Protein 8H8F (pdb70)

Radius of gyration: 31.34 Å; Cα contacts (8 Å, |Δi|>4): 1459; chains: 3; bounding box: 67×66×106 Å

InterPro domains:
  IPR029366 TMEM206 protein [PF15122] (56-351)
  IPR029366 TMEM206 protein [PTHR16087] (1-352)

Solvent-accessible surface area: 40862 Å² total; per-residue (Å²): 201,40,103,11,70,155,24,49,149,39,27,74,63,45,30,172,80,56,113,148,34,59,12,17,2,31,36,142,105,85,22,125,115,8,76,17,0,0,0,4,0,43,26,37,134,6,107,35,2,12,0,37,23,21,145,81,70,93,133,44,94,115,55,102,25,33,90,96,39,129,94,79,20,60,57,68,85,84,91,18,89,25,31,138,44,97,169,62,153,36,89,7,20,6,0,21,0,0,98,33,17,104,122,54,9,0,0,18,0,6,1,25,16,67,127,62,175,84,7,23,7,20,7,48,2,5,2,8,43,17,19,107,57,18,86,172,58,174,101,30,87,114,48,16,44,86,10,21,58,99,39,66,58,49,71,8,5,0,4,14,15,3,15,0,31,0,7,20,9,62,39,46,55,120,118,78,48,121,43,40,62,12,110,49,69,69,19,25,2,52,46,12,55,120,93,36,74,70,121,129,10,30,33,5,0,1,0,0,0,22,8,85,54,34,114,7,36,30,40,48,49,19,86,60,31,45,53,121,42,39,88,9,31,35,45,11,22,105,38,28,57,122,77,51,58,65,126,64,171,150,113,194,48,110,13,93,122,31,51,115,39,26,74,52,54,38,170,55,35,111,141,28,53,9,22,0,37,30,135,109,77,22,138,113,7,78,22,0,0,1,4,2,42,13,42,141,1,148,34,14,4,0,38,19,18,152,98,81,122,97,14,105,113,32,64,26,21,106,102,38,127,98,81,18,64,65,44,101,84,98,17,85,26,38,101,46,90,158,69,152,42,84,3,40,6,2,20,0,0,95,46,11,110,110,55,8,2,1,10,1,0,0,35,26,90,55,57,138,105,9,34,5,28,8,34,2,4,3,2,42,14,30,101,47,16,91,172,55,171,101,27,84,114,56,11,44,88,11,38,93,95,48,70,47,51,84,10,4,0,13,14,11,3,33,0,42,0,6,16,7,62,48,54,56,117,115,78,44,119,42,40,80,15,101,49,77,72,23,26,2,42,25,14,71,112,106,48,88,40,138,98,22,21,36,6,2,0,0,0,0,22,8,86,50,34,107,14,37,39,35,39,60,35,93,58,35,38,72,130,43,36,84,9,31,36,46,11,25,110,31,30,59,111,80,50,59,64,125,63,171,150,112,202,46,103,8,84,146,33,48,150,72,27,78,50,52,34,154,70,33,113,122,59,54,10,16,2,37,47,134,109,88,22,136,113,3,66,26,0,0,1,4,3,48,11,64,132,0,161,32,11,14,0,41,22,19,142,68,66,90,136,50,95,126,43,115,24,43,94,101,37,128,95,82,18,59,63,76,92,56,79,18,85,21,36,115,48,87,158,68,153,46,78,1,25,4,4,16,0,0,95,51,11,120,104,109,8,9,1,17,1,6,1,42,15,67,75,42,145,95,16,14,6,30,7,36,2,4,2,2,35,17,30,113,43,21,80,161,55,173,104,26,85,124,49,9,42,82,6,37,94,87,46,68,42,51,69,6,5,1,15,13,13,2,34,0,50,0,8,7,7,72,37,86,62,114,122,79,45,119,42,43,66,11,114,42,80,72,22,24,1,48,24,22,63,122,91,58,97,41,146,106,19,27,34,9,0,1,1,1,1,19,6,81,48,36,96,10,43,53,39,38,48,13,78,62,27,41,64,95,59,33,91,14,32,29,50,16,15,99,36,28,55,111,85,50,58,64,121,67,170,150,112

Foldseek 3Di:
DVVLVVVLVVLVVVLVVLQVAFAKDKDKDFDQKAAWWKKKWQCPQKDWAEKDKDQADPDDPDDDPDHHDHHPWDKDWDKAAAPVVRPHTTTIMMTIGFIGAVRKMKIKIKIWGPDDDDPFDWIKMWIDRHDVCLPPDPDNSCVVNVRPVVTDIDIDGWAWEWEKAKAKEWEDDPPPDIDIYMDIDTDTDHDDCPVPDCPSVTIMYMYMYTHNDRMHMYMYTDRDDDVVVSVVVSVVVVVVVVVVVVVVVVD/DVVLVVVLVVLVVVVVVLVVAFDKDKDKDFDQKAAWWKKKWQCPQWDWAEKDKDQQDPDDDDDDPPHHDHHPWDKDWDWAAAPVVRPDTGTMIMTIHDIHAVSFMKIKIKIWHFDDDPVFDKIKMWIDRHDCCCPPDPPNSVVVHVRPVVTDIDIDGWQWEKEKAKAKEKEDEPPPDIDIHIDIDIDTDHDDPVVVPDPRPIIMYMYMYTYHHRMYMYMYTDRDDDVVVSVVVSVVVVVVVVVVVVVVVVD/DVVLVVVVVVLVVVLVVLQVAFAKDKDKDFDQKAAWWKKKWQCPQKDWAEKDKDQQDPDDPDDDDDHHDHHPWAKDWDKAAAPVVRPDTGTMMMTIADMGAVSWMKMKIKIWHADDPDPFDWIKMWIDRHDCCCPPDPPCSVVVNVCPVPTDIDIDGWQWEWEKAKAWEKEAEPPPGIDIYIDIDTDTDHDDPVVPPDPRPTIMYMYMYTYDHSMYMYMYTDRDDDVVVSVVVSVVVVVVVVVVVVVVVVD

Nearest PDB structures (foldseek):
  8h8f-assembly1_C  TM=1.000E+00  e=2.949E-48  Xenopus tropicalis
  8h8e-assembly1_B  TM=9.729E-01  e=1.013E-39  Xenopus tropicalis
  8eq4-assembly1_A  TM=7.656E-01  e=1.885E-36  Homo sapiens
  7ji3-assembly1_A  TM=9.299E-01  e=2.044E-30  Takifugu bimaculatus
  8jn4-assembly1_C  TM=1.558E-01  e=1.591E-02  dengue virus type 3

Secondary structure (DSSP, 8-state):
-HHHHHHHHHHHHHHHHHHHS-EEEEEEE--SSPPP-EEEE--TT-EEEEEEEESS-SSPPP--TT------S-EE--B---TTTSSS--B-EEEE----TTTT-EEEEEEE----S-SB-EE-EEEES-SHHHHTSS--HHHHHHHHHHS---PEESSSEEEEEEEEEEEE-TTT--EEEEEEEEEEE-B--SSS-TTS---EEEEEEEES-S-EEEEEEE----HHHHHHHHHHHHHHHHHHHHHHHH-/-HHHHHHHHHHHHHHHHHHHS-EEEEEEE--SS----EEEE--TT-EE---EEESS-SSPPP--SS------S-EEEEE---TTTSS---EEEEEE----TTTT-EEEEEEEE---S-SB-EE-EEEES-SHHHHTSS--HHHHHHHHHHS---PEESSSEEEEEEEEEEEE-TTT--EEEEEEEEEEE-B--TTT--SS--EEEEEEEEE--S-EEEEEEE----HHHHHHHHHHHHHHHHHHHHHHHH-/-HHHHHHHHHHHHHHHHHHHS-EEEEE----SS----EEEE--TT--EEEEEEESS-SSPPP--TT----B-S-EEEEE---TTTSS---EEEEEE----TTTT-EEEEEEEE---S-SB-EE-EEEES-SHHHHTSS--HHHHHHHHHHS----EESSSEEEEEEEEEEEE-TTT--EEEEEEEEEEE-B--TTT--SS--EEEEEEEEE--S--EEEEEE----HHHHHHHHHHHHHHHHHHHHHHHH-

B-factor: mean 33.76, std 30.45, range [0.01, 132.51]

Structure (mmCIF, N/CA/C/O backbone):
data_8H8F
#
_entry.id   8H8F
#
_cell.length_a   1.00
_cell.length_b   1.00
_cell.length_c   1.00
_cell.angle_alpha   90.00
_cell.angle_beta   90.00
_cell.angle_gamma   90.00
#
_symmetry.space_group_name_H-M   'P 1'
#
loop_
_atom_site.group_PDB
_atom_site.id
_atom_site.type_symbol
_atom_site.label_atom_id
_atom_site.label_alt_id
_atom_site.label_comp_id
_atom_site.label_asym_id
_atom_site.label_entity_id
_atom_site.label_seq_id
_atom_site.pdbx_PDB_ins_code
_atom_site.Cartn_x
_atom_site.Cartn_y
_atom_site.Cartn_z
_atom_site.occupancy
_atom_site.B_iso_or_equiv
_atom_site.auth_seq_id
_atom_site.auth_comp_id
_atom_site.auth_asym_id
_atom_site.auth_atom_id
_atom_site.pdbx_PDB_model_num
ATOM 1 N N . MET A 1 79 ? 158.269 168.157 160.501 1.00 75.94 97 MET A N 1
ATOM 2 C CA . MET A 1 79 ? 157.570 169.332 161.009 1.00 78.97 97 MET A CA 1
ATOM 3 C C . MET A 1 79 ? 157.014 169.079 162.409 1.00 71.77 97 MET A C 1
ATOM 4 O O . MET A 1 79 ? 157.201 169.892 163.320 1.00 74.79 97 MET A O 1
ATOM 9 N N . GLY A 1 80 ? 156.321 167.950 162.572 1.00 58.34 98 GLY A N 1
ATOM 10 C CA . GLY A 1 80 ? 155.844 167.577 163.893 1.00 59.76 98 GLY A CA 1
ATOM 11 C C . GLY A 1 80 ? 156.980 167.372 164.876 1.00 58.57 98 GLY A C 1
ATOM 12 O O . GLY A 1 80 ? 156.871 167.729 166.053 1.00 61.23 98 GLY A O 1
ATOM 13 N N . VAL A 1 81 ? 158.090 166.802 164.403 1.00 60.60 99 VAL A N 1
ATOM 14 C CA . VAL A 1 81 ? 159.276 166.676 165.242 1.00 67.33 99 VAL A CA 1
ATOM 15 C C . VAL A 1 81 ? 159.757 168.052 165.679 1.00 58.83 99 VAL A C 1
ATOM 16 O O . VAL A 1 81 ? 160.104 168.264 166.847 1.00 65.26 99 VAL A O 1
ATOM 20 N N . ALA A 1 82 ? 159.769 169.012 164.751 1.00 66.77 100 ALA A N 1
ATOM 21 C CA . ALA A 1 82 ? 160.202 170.365 165.084 1.00 72.80 100 ALA A CA 1
ATOM 22 C C . ALA A 1 82 ? 159.295 170.998 166.129 1.00 74.47 100 ALA A C 1
ATOM 23 O O . ALA A 1 82 ? 159.777 171.623 167.082 1.00 67.93 100 ALA A O 1
ATOM 25 N N . VAL A 1 83 ? 157.977 170.854 165.970 1.00 87.85 101 VAL A N 1
ATOM 26 C CA . VAL A 1 83 ? 157.066 171.509 166.905 1.00 88.03 101 VAL A CA 1
ATOM 27 C C . VAL A 1 83 ? 157.146 170.854 168.281 1.00 79.94 101 VAL A C 1
ATOM 28 O O . VAL A 1 83 ? 157.122 171.542 169.308 1.00 79.48 101 VAL A O 1
ATOM 32 N N . PHE A 1 84 ? 157.274 169.524 168.333 1.00 73.94 102 PHE A N 1
ATOM 33 C CA . PHE A 1 84 ? 157.427 168.864 169.626 1.00 79.31 102 PHE A CA 1
ATOM 34 C C . PHE A 1 84 ? 158.739 169.257 170.293 1.00 75.06 102 PHE A C 1
ATOM 35 O O . PHE A 1 84 ? 158.780 169.487 171.510 1.00 76.65 102 PHE A O 1
ATOM 43 N N . LEU A 1 85 ? 159.819 169.352 169.513 1.00 56.51 103 LEU A N 1
ATOM 44 C CA . LEU A 1 85 ? 161.103 169.747 170.079 1.00 61.60 103 LEU A CA 1
ATOM 45 C C . LEU A 1 85 ? 161.056 171.170 170.617 1.00 54.74 103 LEU A C 1
ATOM 46 O O . LEU A 1 85 ? 161.563 171.441 171.711 1.00 58.18 103 LEU A O 1
ATOM 51 N N . VAL A 1 86 ? 160.445 172.095 169.873 1.00 59.01 104 VAL A N 1
ATOM 52 C CA . VAL A 1 86 ? 160.391 173.476 170.343 1.00 65.61 104 VAL A CA 1
ATOM 53 C C . VAL A 1 86 ? 159.484 173.592 171.563 1.00 60.94 104 VAL A C 1
ATOM 54 O O . VAL A 1 86 ? 159.769 174.361 172.489 1.00 61.48 104 VAL A O 1
ATOM 58 N N . TYR A 1 87 ? 158.395 172.817 171.603 1.00 52.94 105 TYR A N 1
ATOM 59 C CA . TYR A 1 87 ? 157.528 172.826 172.777 1.00 57.37 105 TYR A CA 1
ATOM 60 C C . TYR A 1 87 ? 158.276 172.335 174.011 1.00 58.47 105 TYR A C 1
ATOM 61 O O . TYR A 1 87 ? 158.241 172.974 175.071 1.00 52.50 105 TYR A O 1
ATOM 70 N N . GLN A 1 88 ? 158.974 171.203 173.888 1.00 60.23 106 GLN A N 1
ATOM 71 C CA . GLN A 1 88 ? 159.704 170.676 175.037 1.00 63.40 106 GLN A CA 1
ATOM 72 C C . GLN A 1 88 ? 160.823 171.622 175.455 1.00 55.74 106 GLN A C 1
ATOM 73 O O . GLN A 1 88 ? 161.076 171.803 176.651 1.00 55.76 106 GLN A O 1
ATOM 79 N N . THR A 1 89 ? 161.490 172.256 174.485 1.00 57.22 107 THR A N 1
ATOM 80 C CA . THR A 1 89 ? 162.571 173.178 174.815 1.00 56.98 107 THR A CA 1
ATOM 81 C C . THR A 1 89 ? 162.048 174.409 175.544 1.00 58.55 107 THR A C 1
ATOM 82 O O . THR A 1 89 ? 162.652 174.860 176.526 1.00 55.95 107 THR A O 1
ATOM 86 N N . ILE A 1 90 ? 160.922 174.965 175.091 1.00 70.08 108 ILE A N 1
ATOM 87 C CA . ILE A 1 90 ? 160.393 176.150 175.755 1.00 65.40 108 ILE A CA 1
ATOM 88 C C . ILE A 1 90 ? 159.890 175.799 177.151 1.00 70.77 108 ILE A C 1
ATOM 89 O O . ILE A 1 90 ? 160.078 176.572 178.098 1.00 67.76 108 ILE A O 1
ATOM 94 N N . THR A 1 91 ? 159.276 174.620 177.318 1.00 72.30 109 THR A N 1
ATOM 95 C CA . THR A 1 91 ? 158.869 174.212 178.661 1.00 70.60 109 THR A CA 1
ATOM 96 C C . THR A 1 91 ? 160.071 174.005 179.575 1.00 68.88 109 THR A C 1
ATOM 97 O O . THR A 1 91 ? 160.024 174.377 180.755 1.00 75.55 109 THR A O 1
ATOM 101 N N . ASP A 1 92 ? 161.154 173.425 179.052 1.00 59.97 110 ASP A N 1
ATOM 102 C CA . ASP A 1 92 ? 162.365 173.273 179.849 1.00 61.98 110 ASP A CA 1
ATOM 103 C C . ASP A 1 92 ? 162.931 174.628 180.252 1.00 65.56 110 ASP A C 1
ATOM 104 O O . ASP A 1 92 ? 163.388 174.801 181.386 1.00 60.28 110 ASP A O 1
ATOM 109 N N . PHE A 1 93 ? 162.913 175.599 179.336 1.00 74.01 111 PHE A N 1
ATOM 110 C CA . PHE A 1 93 ? 163.408 176.930 179.676 1.00 77.07 111 PHE A CA 1
ATOM 111 C C . PHE A 1 93 ? 162.538 177.590 180.742 1.00 68.82 111 PHE A C 1
ATOM 112 O O . PHE A 1 93 ? 163.054 178.275 181.632 1.00 68.47 111 PHE A O 1
ATOM 120 N N . ARG A 1 94 ? 161.215 177.409 180.663 1.00 70.93 112 ARG A N 1
ATOM 121 C CA . ARG A 1 94 ? 160.343 177.914 181.725 1.00 69.89 112 ARG A CA 1
ATOM 122 C C . ARG A 1 94 ? 160.666 177.268 183.066 1.00 69.95 112 ARG A C 1
ATOM 123 O O . ARG A 1 94 ? 160.720 177.952 184.096 1.00 69.97 112 ARG A O 1
ATOM 131 N N . ASP A 1 95 ? 160.895 175.953 183.072 1.00 67.51 113 ASP A N 1
ATOM 132 C CA . ASP A 1 95 ? 161.256 175.282 184.317 1.00 71.35 113 ASP A CA 1
ATOM 133 C C . ASP A 1 95 ? 162.571 175.821 184.869 1.00 67.26 113 ASP A C 1
ATOM 134 O O . ASP A 1 95 ? 162.706 176.029 186.080 1.00 61.84 113 ASP A O 1
ATOM 139 N N . LYS A 1 96 ? 163.553 176.051 183.995 1.00 62.98 114 LYS A N 1
ATOM 140 C CA . LYS A 1 96 ? 164.840 176.568 184.452 1.00 61.81 114 LYS A CA 1
ATOM 141 C C . LYS A 1 96 ? 164.713 177.986 184.997 1.00 59.90 114 LYS A C 1
ATOM 142 O O . LYS A 1 96 ? 165.326 178.323 186.016 1.00 55.71 114 LYS A O 1
ATOM 148 N N . LEU A 1 97 ? 163.929 178.834 184.332 1.00 79.64 115 LEU A N 1
ATOM 149 C CA . LEU A 1 97 ? 163.840 180.229 184.747 1.00 78.11 115 LEU A CA 1
ATOM 150 C C . LEU A 1 97 ? 162.976 180.409 185.989 1.00 72.64 115 LEU A C 1
ATOM 151 O O . LEU A 1 97 ? 163.190 181.359 186.750 1.00 73.23 115 LEU A O 1
ATOM 156 N N . LYS A 1 98 ? 162.003 179.521 186.215 1.00 77.26 116 LYS A N 1
ATOM 157 C CA . LYS A 1 98 ? 161.109 179.704 187.354 1.00 71.78 116 LYS A CA 1
ATOM 158 C C . LYS A 1 98 ? 161.824 179.544 188.690 1.00 75.64 116 LYS A C 1
ATOM 159 O O . LYS A 1 98 ? 161.296 179.986 189.716 1.00 79.53 116 LYS A O 1
ATOM 165 N N . HIS A 1 99 ? 163.010 178.931 188.704 1.00 71.88 117 HIS A N 1
ATOM 166 C CA . HIS A 1 99 ? 163.784 178.793 189.925 1.00 70.50 117 HIS A CA 1
ATOM 167 C C . HIS A 1 99 ? 165.267 178.691 189.588 1.00 71.01 117 HIS A C 1
ATOM 168 O O . HIS A 1 99 ? 165.637 177.887 188.718 1.00 75.18 117 HIS A O 1
ATOM 175 N N . PRO A 1 100 ? 166.126 179.472 190.242 1.00 59.90 118 PRO A N 1
ATOM 176 C CA . PRO A 1 100 ? 167.558 179.417 189.929 1.00 61.85 118 PRO A CA 1
ATOM 177 C C . PRO A 1 100 ? 168.298 178.381 190.758 1.00 61.09 118 PRO A C 1
ATOM 178 O O . PRO A 1 100 ? 167.691 177.667 191.562 1.00 57.04 118 PRO A O 1
ATOM 182 N N . VAL A 1 101 ? 169.611 178.293 190.567 1.00 55.81 119 VAL A N 1
ATOM 183 C CA . VAL A 1 101 ? 170.454 177.384 191.327 1.00 61.23 119 VAL A CA 1
ATOM 184 C C . VAL A 1 101 ? 171.346 178.210 192.246 1.00 54.37 119 VAL A C 1
ATOM 185 O O . VAL A 1 101 ? 171.599 179.397 192.012 1.00 56.31 119 VAL A O 1
ATOM 189 N N . MET A 1 102 ? 171.819 177.571 193.312 1.00 37.42 120 MET A N 1
ATOM 190 C CA . MET A 1 102 ? 172.615 178.228 194.338 1.00 41.42 120 MET A CA 1
ATOM 191 C C . MET A 1 102 ? 174.018 177.638 194.357 1.00 34.81 120 MET A C 1
ATOM 192 O O . MET A 1 102 ? 174.196 176.427 194.189 1.00 32.83 120 MET A O 1
ATOM 197 N N . SER A 1 103 ? 175.011 178.501 194.562 1.00 25.58 121 SER A N 1
ATOM 198 C CA . SER A 1 103 ? 176.407 178.102 194.635 1.00 27.79 121 SER A CA 1
ATOM 199 C C . SER A 1 103 ? 177.056 178.752 195.848 1.00 31.61 121 SER A C 1
ATOM 200 O O . SER A 1 103 ? 176.615 179.800 196.327 1.00 34.93 121 SER A O 1
ATOM 203 N N . VAL A 1 104 ? 178.120 178.119 196.342 1.00 7.42 122 VAL A N 1
ATOM 204 C CA . VAL A 1 104 ? 178.826 178.587 197.526 1.00 4.68 122 VAL A CA 1
ATOM 205 C C . VAL A 1 104 ? 180.280 178.861 197.165 1.00 2.17 122 VAL A C 1
ATOM 206 O O . VAL A 1 104 ? 180.815 178.344 196.182 1.00 3.13 122 VAL A O 1
ATOM 210 N N . SER A 1 105 ? 180.918 179.694 197.983 1.00 38.00 123 SER A N 1
ATOM 211 C CA . SER A 1 105 ? 182.316 180.053 197.793 1.00 32.76 123 SER A CA 1
ATOM 212 C C . SER A 1 105 ? 182.865 180.555 199.120 1.00 38.44 123 SER A C 1
ATOM 213 O O . SER A 1 105 ? 182.114 180.881 200.040 1.00 30.55 123 SER A O 1
ATOM 216 N N . TYR A 1 106 ? 184.193 180.616 199.207 1.00 12.93 124 TYR A N 1
ATOM 217 C CA . TYR A 1 106 ? 184.867 181.031 200.428 1.00 8.08 124 TYR A CA 1
ATOM 218 C C . TYR A 1 106 ? 185.851 182.146 200.117 1.00 17.35 124 TYR A C 1
ATOM 219 O O . TYR A 1 106 ? 186.325 182.281 198.987 1.00 16.14 124 TYR A O 1
ATOM 228 N N . LYS A 1 107 ? 186.148 182.949 201.135 1.00 15.76 125 LYS A N 1
ATOM 229 C CA . LYS A 1 107 ? 187.108 184.035 201.022 1.00 15.42 125 LYS A CA 1
ATOM 230 C C . LYS A 1 107 ? 187.849 184.176 202.342 1.00 16.03 125 LYS A C 1
ATOM 231 O O . LYS A 1 107 ? 187.262 184.064 203.420 1.00 11.57 125 LYS A O 1
ATOM 237 N N . GLU A 1 108 ? 189.151 184.425 202.249 1.00 28.45 126 GLU A N 1
ATOM 238 C CA . GLU A 1 108 ? 190.008 184.582 203.416 1.00 34.23 126 GLU A CA 1
ATOM 239 C C . GLU A 1 108 ? 190.261 186.062 203.652 1.00 32.63 126 GLU A C 1
ATOM 240 O O . GLU A 1 108 ? 190.515 186.810 202.703 1.00 36.37 126 GLU A O 1
ATOM 246 N N . VAL A 1 109 ? 190.189 186.483 204.911 1.00 18.43 127 VAL A N 1
ATOM 247 C CA . VAL A 1 109 ? 190.430 187.867 205.298 1.00 12.85 127 VAL A CA 1
ATOM 248 C C . VAL A 1 109 ? 191.641 187.903 206.221 1.00 16.51 127 VAL A C 1
ATOM 249 O O . VAL A 1 109 ? 191.780 187.057 207.113 1.00 19.10 127 VAL A O 1
ATOM 253 N N . ASN A 1 110 ? 192.553 188.843 205.964 1.00 6.19 128 ASN A N 1
ATOM 254 C CA . ASN A 1 110 ? 193.731 188.968 206.816 1.00 12.16 128 ASN A CA 1
ATOM 255 C C . ASN A 1 110 ? 193.346 189.433 208.213 1.00 8.47 128 ASN A C 1
ATOM 256 O O . ASN A 1 110 ? 193.750 188.829 209.213 1.00 10.72 128 ASN A O 1
ATOM 261 N N . MET A 1 111 ? 192.565 190.505 208.299 1.00 7.50 129 MET A N 1
ATOM 262 C CA . MET A 1 111 ? 192.014 190.992 209.554 1.00 8.58 129 MET A CA 1
ATOM 263 C C . MET A 1 111 ? 190.514 191.162 209.387 1.00 7.55 129 MET A C 1
ATOM 264 O O . MET A 1 111 ? 190.063 191.857 208.472 1.00 6.98 129 MET A O 1
ATOM 269 N N . TYR A 1 112 ? 189.749 190.524 210.263 1.00 7.01 130 TYR A N 1
ATOM 270 C CA . TYR A 1 112 ? 188.304 190.668 210.230 1.00 7.30 130 TYR A CA 1
ATOM 271 C C . TYR A 1 112 ? 187.911 192.099 210.575 1.00 7.20 130 TYR A C 1
ATOM 272 O O . TYR A 1 112 ? 188.514 192.740 211.439 1.00 6.36 130 TYR A O 1
ATOM 281 N N . ASP A 1 113 ? 186.897 192.608 209.881 1.00 25.59 131 ASP A N 1
ATOM 282 C CA . ASP A 1 113 ? 186.302 193.871 210.292 1.00 25.83 131 ASP A CA 1
ATOM 283 C C . ASP A 1 113 ? 185.618 193.681 211.637 1.00 23.42 131 ASP A C 1
ATOM 284 O O . ASP A 1 113 ? 184.825 192.755 211.816 1.00 19.50 131 ASP A O 1
ATOM 289 N N . ALA A 1 114 ? 185.924 194.562 212.583 1.00 2.46 132 ALA A N 1
ATOM 290 C CA . ALA A 1 114 ? 185.475 194.358 213.952 1.00 4.06 132 ALA A CA 1
ATOM 291 C C . ALA A 1 114 ? 183.984 194.656 214.071 1.00 1.92 132 ALA A C 1
ATOM 292 O O . ALA A 1 114 ? 183.570 195.806 213.878 1.00 4.44 132 ALA A O 1
ATOM 294 N N . PRO A 1 115 ? 183.153 193.666 214.401 1.00 6.46 133 PRO A N 1
ATOM 295 C CA . PRO A 1 115 ? 181.717 193.928 214.535 1.00 5.23 133 PRO A CA 1
ATOM 296 C C . PRO A 1 115 ? 181.387 194.614 215.846 1.00 2.48 133 PRO A C 1
ATOM 297 O O . PRO A 1 115 ? 182.283 194.948 216.626 1.00 5.58 133 PRO A O 1
ATOM 301 N N . GLY A 1 116 ? 180.104 194.666 216.164 1.00 8.12 134 GLY A N 1
ATOM 302 C CA . GLY A 1 116 ? 179.691 195.266 217.440 1.00 8.75 134 GLY A CA 1
ATOM 303 C C . GLY A 1 116 ? 178.697 194.351 218.106 1.00 6.88 134 GLY A C 1
ATOM 304 O O . GLY A 1 116 ? 177.759 193.916 217.423 1.00 5.69 134 GLY A O 1
ATOM 305 N N . ILE A 1 117 ? 178.890 194.083 219.389 1.00 6.65 135 ILE A N 1
ATOM 306 C CA . ILE A 1 117 ? 178.006 193.118 220.085 1.00 9.71 135 ILE A CA 1
ATOM 307 C C . ILE A 1 117 ? 177.097 193.963 220.957 1.00 8.49 135 ILE A C 1
ATOM 308 O O . ILE A 1 117 ? 177.633 194.765 221.727 1.00 7.29 135 ILE A O 1
ATOM 313 N N . ALA A 1 118 ? 175.789 193.787 220.857 1.00 2.57 136 ALA A N 1
ATOM 314 C CA . ALA A 1 118 ? 174.912 194.690 221.615 1.00 1.11 136 ALA A CA 1
ATOM 315 C C . ALA A 1 118 ? 174.336 193.903 222.776 1.00 1.93 136 ALA A C 1
ATOM 316 O O . ALA A 1 118 ? 173.802 192.834 222.530 1.00 4.99 136 ALA A O 1
ATOM 318 N N . LEU A 1 119 ? 174.485 194.406 223.988 1.00 2.08 137 LEU A N 1
ATOM 319 C CA . LEU A 1 119 ? 174.021 193.641 225.163 1.00 2.48 137 LEU A CA 1
ATOM 320 C C . LEU A 1 119 ? 173.064 194.530 225.940 1.00 8.52 137 LEU A C 1
ATOM 321 O O . LEU A 1 119 ? 173.391 195.712 226.097 1.00 4.16 137 LEU A O 1
ATOM 326 N N . TYR A 1 120 ? 171.927 193.985 226.375 1.00 4.77 138 TYR A N 1
ATOM 327 C CA . TYR A 1 120 ? 171.003 194.790 227.207 1.00 1.53 138 TYR A CA 1
ATOM 328 C C . TYR A 1 120 ? 171.337 194.502 228.664 1.00 6.22 138 TYR A C 1
ATOM 329 O O . TYR A 1 120 ? 170.977 193.454 229.200 1.00 5.44 138 TYR A O 1
ATOM 338 N N . PRO A 1 121 ? 171.989 195.457 229.338 1.00 8.73 139 PRO A N 1
ATOM 339 C CA . PRO A 1 121 ? 172.356 195.283 230.712 1.00 8.45 139 PRO A CA 1
ATOM 340 C C . PRO A 1 121 ? 171.085 195.153 231.539 1.00 5.38 139 PRO A C 1
ATOM 341 O O . PRO A 1 121 ? 171.046 194.334 232.433 1.00 8.67 139 PRO A O 1
ATOM 345 N N . GLY A 1 122 ? 170.082 195.964 231.219 1.00 16.63 140 GLY A N 1
ATOM 346 C CA . GLY A 1 122 ? 168.890 195.960 232.088 1.00 22.16 140 GLY A CA 1
ATOM 347 C C . GLY A 1 122 ? 169.322 196.300 233.500 1.00 22.68 140 GLY A C 1
ATOM 348 O O . GLY A 1 122 ? 170.058 197.278 233.662 1.00 21.75 140 GLY A O 1
ATOM 349 N N . LYS A 1 123 ? 168.907 195.518 234.486 1.00 15.60 141 LYS A N 1
ATOM 350 C CA . LYS A 1 123 ? 169.379 195.711 235.878 1.00 7.95 141 LYS A CA 1
ATOM 351 C C . LYS A 1 123 ? 170.890 195.470 235.943 1.00 15.30 141 LYS A C 1
ATOM 352 O O . LYS A 1 123 ? 171.562 196.210 236.676 1.00 14.92 141 LYS A O 1
ATOM 358 N N . ALA A 1 124 ? 171.424 194.515 235.184 1.00 11.42 142 ALA A N 1
ATOM 359 C CA . ALA A 1 124 ? 172.832 194.082 235.373 1.00 14.78 142 ALA A CA 1
ATOM 360 C C . ALA A 1 124 ? 173.848 195.197 235.145 1.00 16.86 142 ALA A C 1
ATOM 361 O O . ALA A 1 124 ? 173.550 196.109 234.371 1.00 9.96 142 ALA A O 1
ATOM 363 N N . ARG A 1 125 ? 174.954 195.165 235.891 1.00 16.50 143 ARG A N 1
ATOM 364 C CA . ARG A 1 125 ? 176.008 196.206 235.787 1.00 12.90 143 ARG A CA 1
ATOM 365 C C . ARG A 1 125 ? 177.304 195.589 235.273 1.00 17.23 143 ARG A C 1
ATOM 366 O O . ARG A 1 125 ? 177.635 194.506 235.771 1.00 13.85 143 ARG A O 1
ATOM 374 N N . LEU A 1 126 ? 177.989 196.197 234.296 1.00 7.46 144 LEU A N 1
ATOM 375 C CA . LEU A 1 126 ? 179.218 195.513 233.795 1.00 0.30 144 LEU A CA 1
ATOM 376 C C . LEU A 1 126 ? 180.332 195.601 234.833 1.00 3.66 144 LEU A C 1
ATOM 377 O O . LEU A 1 126 ? 180.309 196.519 235.656 1.00 8.62 144 LEU A O 1
ATOM 382 N N . LEU A 1 127 ? 181.227 194.631 234.814 1.00 9.67 145 LEU A N 1
ATOM 383 C CA . LEU A 1 127 ? 182.384 194.655 235.697 1.00 13.75 145 LEU A CA 1
ATOM 384 C C . LEU A 1 127 ? 183.701 194.808 234.954 1.00 5.89 145 LEU A C 1
ATOM 385 O O . LEU A 1 127 ? 184.491 195.695 235.287 1.00 6.33 145 LEU A O 1
ATOM 390 N N . SER A 1 128 ? 183.966 193.973 233.950 1.00 15.71 146 SER A N 1
ATOM 391 C CA . SER A 1 128 ? 185.241 194.031 233.246 1.00 12.75 146 SER A CA 1
ATOM 392 C C . SER A 1 128 ? 185.088 193.486 231.834 1.00 18.61 146 SER A C 1
ATOM 393 O O . SER A 1 128 ? 184.645 192.350 231.651 1.00 13.60 146 SER A O 1
ATOM 396 N N . CYS A 1 129 ? 185.463 194.296 230.847 1.00 8.59 147 CYS A N 1
ATOM 397 C CA . CYS A 1 129 ? 185.522 193.884 229.450 1.00 3.96 147 CYS A CA 1
ATOM 398 C C . CYS A 1 129 ? 186.982 193.884 229.022 1.00 7.65 147 CYS A C 1
ATOM 399 O O . CYS A 1 129 ? 187.604 194.947 228.940 1.00 5.26 147 CYS A O 1
ATOM 402 N N . GLU A 1 130 ? 187.524 192.700 228.748 1.00 8.64 148 GLU A N 1
ATOM 403 C CA . GLU A 1 130 ? 188.935 192.551 228.425 1.00 0.92 148 GLU A CA 1
ATOM 404 C C . GLU A 1 130 ? 189.089 191.823 227.100 1.00 7.69 148 GLU A C 1
ATOM 405 O O . GLU A 1 130 ? 188.246 191.008 226.719 1.00 5.25 148 GLU A O 1
ATOM 411 N N . HIS A 1 131 ? 190.181 192.125 226.403 1.00 27.47 149 HIS A N 1
ATOM 412 C CA . HIS A 1 131 ? 190.502 191.509 225.123 1.00 32.71 149 HIS A CA 1
ATOM 413 C C . HIS A 1 131 ? 191.775 190.691 225.275 1.00 34.41 149 HIS A C 1
ATOM 414 O O . HIS A 1 131 ? 192.771 191.185 225.812 1.00 33.35 149 HIS A O 1
ATOM 421 N N . HIS A 1 132 ? 191.741 189.448 224.803 1.00 6.36 150 HIS A N 1
ATOM 422 C CA . HIS A 1 132 ? 192.883 188.539 224.872 1.00 5.71 150 HIS A CA 1
ATOM 423 C C . HIS A 1 132 ? 193.337 188.248 223.445 1.00 5.11 150 HIS A C 1
ATOM 424 O O . HIS A 1 132 ? 192.801 187.357 222.781 1.00 5.60 150 HIS A O 1
ATOM 431 N N . TRP A 1 133 ? 194.337 189.003 222.988 1.00 46.99 151 TRP A N 1
ATOM 432 C CA . TRP A 1 133 ? 194.727 188.977 221.582 1.00 46.97 151 TRP A CA 1
ATOM 433 C C . TRP A 1 133 ? 195.432 187.677 221.219 1.00 47.25 151 TRP A C 1
ATOM 434 O O . TRP A 1 133 ? 195.162 187.087 220.167 1.00 47.21 151 TRP A O 1
ATOM 445 N N . TYR A 1 134 ? 196.354 187.224 222.066 1.00 65.85 152 TYR A N 1
ATOM 446 C CA . TYR A 1 134 ? 197.124 186.018 221.789 1.00 65.39 152 TYR A CA 1
ATOM 447 C C . TYR A 1 134 ? 197.227 185.059 222.962 1.00 64.30 152 TYR A C 1
ATOM 448 O O . TYR A 1 134 ? 197.490 183.872 222.734 1.00 65.49 152 TYR A O 1
ATOM 457 N N . ASP A 1 135 ? 197.029 185.518 224.196 1.00 65.42 153 ASP A N 1
ATOM 458 C CA . ASP A 1 135 ? 197.192 184.647 225.350 1.00 60.33 153 ASP A CA 1
ATOM 459 C C . ASP A 1 135 ? 196.185 183.505 225.302 1.00 58.82 153 ASP A C 1
ATOM 460 O O . ASP A 1 135 ? 194.983 183.723 225.124 1.00 58.06 153 ASP A O 1
ATOM 465 N N . HIS A 1 136 ? 196.690 182.278 225.450 1.00 71.91 154 HIS A N 1
ATOM 466 C CA . HIS A 1 136 ? 195.825 181.107 225.374 1.00 66.82 154 HIS A CA 1
ATOM 467 C C . HIS A 1 136 ? 194.832 181.080 226.528 1.00 73.54 154 HIS A C 1
ATOM 468 O O . HIS A 1 136 ? 193.644 180.796 226.333 1.00 66.38 154 HIS A O 1
ATOM 475 N N . ILE A 1 137 ? 195.294 181.395 227.732 1.00 66.28 155 ILE A N 1
ATOM 476 C CA . ILE A 1 137 ? 194.472 181.258 228.930 1.00 57.20 155 ILE A CA 1
ATOM 477 C C . ILE A 1 137 ? 194.101 182.634 229.469 1.00 64.06 155 ILE A C 1
ATOM 478 O O . ILE A 1 137 ? 194.946 183.541 229.489 1.00 65.80 155 ILE A O 1
ATOM 483 N N . PRO A 1 138 ? 192.862 182.838 229.903 1.00 57.41 156 PRO A N 1
ATOM 484 C CA . PRO A 1 138 ? 192.528 184.056 230.638 1.00 58.73 156 PRO A CA 1
ATOM 485 C C . PRO A 1 138 ? 193.027 183.963 232.068 1.00 56.35 156 PRO A C 1
ATOM 486 O O . PRO A 1 138 ? 192.744 182.978 232.767 1.00 58.11 156 PRO A O 1
ATOM 490 N N . PRO A 1 139 ? 193.788 184.953 232.532 1.00 51.38 157 PRO A N 1
ATOM 491 C CA . PRO A 1 139 ? 194.335 184.885 233.891 1.00 53.44 157 PRO A CA 1
ATOM 492 C C . PRO A 1 139 ? 193.232 184.797 234.935 1.00 57.43 157 PRO A C 1
ATOM 493 O O . PRO A 1 139 ? 192.138 185.338 234.761 1.00 52.53 157 PRO A O 1
ATOM 497 N N . LEU A 1 140 ? 193.534 184.085 236.021 1.00 58.44 158 LEU A N 1
ATOM 498 C CA . LEU A 1 140 ? 192.555 183.867 237.080 1.00 57.51 158 LEU A CA 1
ATOM 499 C C . LEU A 1 140 ? 192.060 185.197 237.633 1.00 58.27 158 LEU A C 1
ATOM 500 O O . LEU A 1 140 ? 192.850 186.101 237.920 1.00 51.35 158 LEU A O 1
ATOM 505 N N . LYS A 1 141 ? 190.747 185.309 237.782 1.00 44.27 159 LYS A N 1
ATOM 506 C CA . LYS A 1 141 ? 190.084 186.556 238.125 1.00 42.33 159 LYS A CA 1
ATOM 507 C C . LYS A 1 141 ? 189.566 186.514 239.557 1.00 46.36 159 LYS A C 1
ATOM 508 O O . LYS A 1 141 ? 189.649 185.497 240.250 1.00 40.05 159 LYS A O 1
ATOM 514 N N . ASP A 1 142 ? 189.030 187.650 239.995 1.00 42.38 160 ASP A N 1
ATOM 515 C CA . ASP A 1 142 ? 188.426 187.784 241.321 1.00 46.73 160 ASP A CA 1
ATOM 516 C C . ASP A 1 142 ? 186.986 188.247 241.164 1.00 45.06 160 ASP A C 1
ATOM 517 O O . ASP A 1 142 ? 186.735 189.454 240.999 1.00 45.28 160 ASP A O 1
ATOM 522 N N . PRO A 1 143 ? 186.012 187.339 241.203 1.00 37.08 161 PRO A N 1
ATOM 523 C CA . PRO A 1 143 ? 184.619 187.740 240.979 1.00 40.89 161 PRO A CA 1
ATOM 524 C C . PRO A 1 143 ? 184.084 188.621 242.096 1.00 40.15 161 PRO A C 1
ATOM 525 O O . PRO A 1 143 ? 184.493 188.519 243.255 1.00 37.09 161 PRO A O 1
ATOM 529 N N . GLY A 1 144 ? 183.147 189.494 241.729 1.00 21.22 162 GLY A N 1
ATOM 530 C CA . GLY A 1 144 ? 182.483 190.358 242.680 1.00 20.46 162 GLY A CA 1
ATOM 531 C C . GLY A 1 144 ? 183.005 191.776 242.759 1.00 26.46 162 GLY A C 1
ATOM 532 O O . GLY A 1 144 ? 182.490 192.558 243.567 1.00 18.38 162 GLY A O 1
ATOM 533 N N . GLN A 1 145 ? 184.005 192.138 241.955 1.00 38.55 163 GLN A N 1
ATOM 534 C CA . GLN A 1 145 ? 184.546 193.487 241.986 1.00 36.50 163 GLN A CA 1
ATOM 535 C C . GLN A 1 145 ? 184.610 194.067 240.580 1.00 37.06 163 GLN A C 1
ATOM 536 O O . GLN A 1 145 ? 184.917 193.349 239.621 1.00 35.15 163 GLN A O 1
ATOM 542 N N . PRO A 1 146 ? 184.333 195.355 240.428 1.00 49.55 164 PRO A N 1
ATOM 543 C CA . PRO A 1 146 ? 184.419 196.000 239.115 1.00 46.94 164 PRO A CA 1
ATOM 544 C C . PRO A 1 146 ? 185.853 196.422 238.810 1.00 46.82 164 PRO A C 1
ATOM 545 O O . PRO A 1 146 ? 186.784 196.154 239.567 1.00 43.63 164 PRO A O 1
ATOM 549 N N . GLY A 1 147 ? 186.015 197.091 237.677 1.00 73.99 165 GLY A N 1
ATOM 550 C CA . GLY A 1 147 ? 187.306 197.583 237.236 1.00 66.35 165 GLY A CA 1
ATOM 551 C C . GLY A 1 147 ? 187.808 196.826 236.019 1.00 67.53 165 GLY A C 1
ATOM 552 O O . GLY A 1 147 ? 187.174 195.898 235.515 1.00 69.38 165 GLY A O 1
ATOM 553 N N . GLU A 1 148 ? 188.985 197.252 235.555 1.00 92.17 166 GLU A N 1
ATOM 554 C CA . GLU A 1 148 ? 189.636 196.668 234.381 1.00 89.26 166 GLU A CA 1
ATOM 555 C C . GLU A 1 148 ? 188.729 196.750 233.154 1.00 85.87 166 GLU A C 1
ATOM 556 O O . GLU A 1 148 ? 188.351 195.738 232.560 1.00 87.74 166 GLU A O 1
ATOM 562 N N . ASN A 1 149 ? 188.373 197.977 232.777 1.00 22.84 167 ASN A N 1
ATOM 563 C CA . ASN A 1 149 ? 187.495 198.224 231.635 1.00 25.75 167 ASN A CA 1
ATOM 564 C C . ASN A 1 149 ? 188.351 198.730 230.478 1.00 17.78 167 ASN A C 1
ATOM 565 O O . ASN A 1 149 ? 188.595 199.928 230.335 1.00 24.37 167 ASN A O 1
ATOM 570 N N . THR A 1 150 ? 188.812 197.797 229.647 1.00 26.45 168 THR A N 1
ATOM 571 C CA . THR A 1 150 ? 189.601 198.096 228.453 1.00 31.24 168 THR A CA 1
ATOM 572 C C . THR A 1 150 ? 188.786 197.890 227.185 1.00 34.99 168 THR A C 1
ATOM 573 O O . THR A 1 150 ? 189.292 197.388 226.179 1.00 34.70 168 THR A O 1
ATOM 577 N N . CYS A 1 151 ? 187.515 198.273 227.215 1.00 15.73 169 CYS A N 1
ATOM 578 C CA . CYS A 1 151 ? 186.552 197.922 226.183 1.00 18.59 169 CYS A CA 1
ATOM 579 C C . CYS A 1 151 ? 186.033 199.188 225.517 1.00 19.71 169 CYS A C 1
ATOM 580 O O . CYS A 1 151 ? 185.867 200.221 226.174 1.00 16.51 169 CYS A O 1
ATOM 583 N N . VAL A 1 152 ? 185.781 199.109 224.211 1.00 16.93 170 VAL A N 1
ATOM 584 C CA . VAL A 1 152 ? 185.235 200.238 223.455 1.00 12.35 170 VAL A CA 1
ATOM 585 C C . VAL A 1 152 ? 183.716 200.192 223.608 1.00 17.20 170 VAL A C 1
ATOM 586 O O . VAL A 1 152 ? 183.021 199.518 222.846 1.00 13.74 170 VAL A O 1
ATOM 590 N N . THR A 1 153 ? 183.197 200.924 224.588 1.00 19.55 171 THR A N 1
ATOM 591 C CA . THR A 1 153 ? 181.803 200.827 224.987 1.00 14.96 171 THR A CA 1
ATOM 592 C C . THR A 1 153 ? 181.060 202.114 224.658 1.00 19.21 171 THR A C 1
ATOM 593 O O . THR A 1 153 ? 181.620 203.212 224.727 1.00 19.32 171 THR A O 1
ATOM 597 N N . GLN A 1 154 ? 179.786 201.961 224.303 1.00 1.42 172 GLN A N 1
ATOM 598 C CA . GLN A 1 154 ? 178.926 203.084 223.937 1.00 3.77 172 GLN A CA 1
ATOM 599 C C . GLN A 1 154 ? 177.502 202.696 224.308 1.00 0.27 172 GLN A C 1
ATOM 600 O O . GLN A 1 154 ? 176.880 201.897 223.603 1.00 1.11 172 GLN A O 1
ATOM 606 N N . ASP A 1 155 ? 176.987 203.248 225.403 1.00 27.87 173 ASP A N 1
ATOM 607 C CA . ASP A 1 155 ? 175.677 202.873 225.923 1.00 25.81 173 ASP A CA 1
ATOM 608 C C . ASP A 1 155 ? 174.753 204.082 225.927 1.00 24.23 173 ASP A C 1
ATOM 609 O O . ASP A 1 155 ? 175.037 205.084 226.590 1.00 21.74 173 ASP A O 1
ATOM 614 N N . ILE A 1 156 ? 173.649 203.985 225.190 1.00 26.64 174 ILE A N 1
ATOM 615 C CA . ILE A 1 156 ? 172.613 205.011 225.183 1.00 23.13 174 ILE A CA 1
ATOM 616 C C . ILE A 1 156 ? 171.256 204.324 225.234 1.00 31.62 174 ILE A C 1
ATOM 617 O O . ILE A 1 156 ? 171.031 203.324 224.544 1.00 23.46 174 ILE A O 1
ATOM 622 N N . SER A 1 157 ? 170.353 204.859 226.053 1.00 13.69 175 SER A N 1
ATOM 623 C CA . SER A 1 157 ? 168.999 204.325 226.124 1.00 8.29 175 SER A CA 1
ATOM 624 C C . SER A 1 157 ? 168.268 204.560 224.808 1.00 12.84 175 SER A C 1
ATOM 625 O O . SER A 1 157 ? 168.387 205.624 224.194 1.00 13.94 175 SER A O 1
ATOM 628 N N . TYR A 1 158 ? 167.502 203.561 224.379 1.00 10.99 176 TYR A N 1
ATOM 629 C CA . TYR A 1 158 ? 166.874 203.543 223.065 1.00 9.88 176 TYR A CA 1
ATOM 630 C C . TYR A 1 158 ? 165.369 203.343 223.224 1.00 9.47 176 TYR A C 1
ATOM 631 O O . TYR A 1 158 ? 164.825 203.399 224.331 1.00 6.46 176 TYR A O 1
ATOM 640 N N . ILE A 1 159 ? 164.686 203.128 222.100 1.00 3.00 177 ILE A N 1
ATOM 641 C CA . ILE A 1 159 ? 163.259 202.823 222.080 1.00 0.80 177 ILE A CA 1
ATOM 642 C C . ILE A 1 159 ? 163.003 201.736 221.045 1.00 9.05 177 ILE A C 1
ATOM 643 O O . ILE A 1 159 ? 163.493 201.821 219.914 1.00 3.70 177 ILE A O 1
ATOM 648 N N . ASP A 1 160 ? 162.230 200.729 221.432 1.00 40.93 178 ASP A N 1
ATOM 649 C CA . ASP A 1 160 ? 161.911 199.605 220.557 1.00 45.25 178 ASP A CA 1
ATOM 650 C C . ASP A 1 160 ? 161.046 200.066 219.393 1.00 42.79 178 ASP A C 1
ATOM 651 O O . ASP A 1 160 ? 159.951 200.593 219.621 1.00 43.74 178 ASP A O 1
ATOM 656 N N . PRO A 1 161 ? 161.479 199.885 218.142 1.00 53.71 179 PRO A N 1
ATOM 657 C CA . PRO A 1 161 ? 160.603 200.225 217.011 1.00 57.67 179 PRO A CA 1
ATOM 658 C C . PRO A 1 161 ? 159.521 199.195 216.737 1.00 52.39 179 PRO A C 1
ATOM 659 O O . PRO A 1 161 ? 158.566 199.511 216.014 1.00 59.81 179 PRO A O 1
ATOM 663 N N . TYR A 1 162 ? 159.641 197.980 217.279 1.00 63.90 180 TYR A N 1
ATOM 664 C CA . TYR A 1 162 ? 158.627 196.955 217.046 1.00 67.92 180 TYR A CA 1
ATOM 665 C C . TYR A 1 162 ? 157.284 197.352 217.648 1.00 64.57 180 TYR A C 1
ATOM 666 O O . TYR A 1 162 ? 156.229 197.101 217.054 1.00 70.00 180 TYR A O 1
ATOM 675 N N . THR A 1 163 ? 157.303 197.962 218.832 1.00 63.28 181 THR A N 1
ATOM 676 C CA . THR A 1 163 ? 156.094 198.447 219.484 1.00 65.98 181 THR A CA 1
ATOM 677 C C . THR A 1 163 ? 155.995 199.963 219.529 1.00 58.89 181 THR A C 1
ATOM 678 O O . THR A 1 163 ? 154.881 200.493 219.515 1.00 56.15 181 THR A O 1
ATOM 682 N N . ASN A 1 164 ? 157.129 200.665 219.598 1.00 30.82 182 ASN A N 1
ATOM 683 C CA . ASN A 1 164 ? 157.261 202.121 219.639 1.00 32.72 182 ASN A CA 1
ATOM 684 C C . ASN A 1 164 ? 156.694 202.734 220.914 1.00 33.46 182 ASN A C 1
ATOM 685 O O . ASN A 1 164 ? 156.761 203.959 221.076 1.00 29.40 182 ASN A O 1
ATOM 690 N N . LYS A 1 165 ? 156.143 201.931 221.823 1.00 24.91 183 LYS A N 1
ATOM 691 C CA . LYS A 1 165 ? 155.688 202.410 223.118 1.00 17.97 183 LYS A CA 1
ATOM 692 C C . LYS A 1 165 ? 156.463 201.786 224.268 1.00 25.69 183 LYS A C 1
ATOM 693 O O . LYS A 1 165 ? 156.131 202.040 225.431 1.00 26.90 183 LYS A O 1
ATOM 699 N N . THR A 1 166 ? 157.480 200.980 223.976 1.00 28.83 184 THR A N 1
ATOM 700 C CA . THR A 1 166 ? 158.303 200.332 224.983 1.00 26.26 184 THR A CA 1
ATOM 701 C C . THR A 1 166 ? 159.720 200.883 224.924 1.00 24.78 184 THR A C 1
ATOM 702 O O . THR A 1 166 ? 160.196 201.307 223.867 1.00 26.30 184 THR A O 1
ATOM 706 N N . MET A 1 167 ? 160.392 200.869 226.070 1.00 10.16 185 MET A N 1
ATOM 707 C CA . MET A 1 167 ? 161.740 201.404 226.199 1.00 14.00 185 MET A CA 1
ATOM 708 C C . MET A 1 167 ? 162.728 200.253 226.323 1.00 9.98 185 MET A C 1
ATOM 709 O O . MET A 1 167 ? 162.634 199.448 227.255 1.00 9.18 185 MET A O 1
ATOM 714 N N . LYS A 1 168 ? 163.672 200.184 225.392 1.00 6.27 186 LYS A N 1
ATOM 715 C CA . LYS A 1 168 ? 164.769 199.229 225.448 1.00 8.77 186 LYS A CA 1
ATOM 716 C C . LYS A 1 168 ? 166.060 199.992 225.705 1.00 4.48 186 LYS A C 1
ATOM 717 O O . LYS A 1 168 ? 166.253 201.093 225.178 1.00 7.84 186 LYS A O 1
ATOM 723 N N . HIS A 1 169 ? 166.920 199.432 226.547 1.00 9.95 187 HIS A N 1
ATOM 724 C CA . HIS A 1 169 ? 168.217 200.018 226.853 1.00 11.57 187 HIS A CA 1
ATOM 725 C C . HIS A 1 169 ? 169.305 199.030 226.465 1.00 8.95 187 HIS A C 1
ATOM 726 O O . HIS A 1 169 ? 169.154 197.822 226.673 1.00 8.88 187 HIS A O 1
ATOM 733 N N . ALA A 1 170 ? 170.393 199.542 225.899 1.00 8.48 188 ALA A N 1
ATOM 734 C CA . ALA A 1 170 ? 171.456 198.705 225.374 1.00 2.52 188 ALA A CA 1
ATOM 735 C C . ALA A 1 170 ? 172.810 199.268 225.775 1.00 7.01 188 ALA A C 1
ATOM 736 O O . ALA A 1 170 ? 172.937 200.434 226.153 1.00 5.40 188 ALA A O 1
ATOM 738 N N . LEU A 1 171 ? 173.821 198.407 225.708 1.00 3.06 189 LEU A N 1
ATOM 739 C CA . LEU A 1 171 ? 175.218 198.804 225.806 1.00 5.20 189 LEU A CA 1
ATOM 740 C C . LEU A 1 171 ? 175.979 198.141 224.667 1.00 0.08 189 LEU A C 1
ATOM 741 O O . LEU A 1 171 ? 175.920 196.918 224.508 1.00 6.71 189 LEU A O 1
ATOM 746 N N . ILE A 1 172 ? 176.691 198.943 223.882 1.00 8.23 190 ILE A N 1
ATOM 747 C CA . ILE A 1 172 ? 177.304 198.493 222.640 1.00 8.61 190 ILE A CA 1
ATOM 748 C C . ILE A 1 172 ? 178.814 198.434 222.819 1.00 4.40 190 ILE A C 1
ATOM 749 O O . ILE A 1 172 ? 179.415 199.345 223.398 1.00 2.56 190 ILE A O 1
ATOM 754 N N . VAL A 1 173 ? 179.426 197.361 222.317 1.00 8.96 191 VAL A N 1
ATOM 755 C CA . VAL A 1 173 ? 180.861 197.143 222.440 1.00 4.91 191 VAL A CA 1
ATOM 756 C C . VAL A 1 173 ? 181.440 196.807 221.073 1.00 8.57 191 VAL A C 1
ATOM 757 O O . VAL A 1 173 ? 180.716 196.454 220.137 1.00 4.18 191 VAL A O 1
ATOM 761 N N . GLN A 1 174 ? 182.761 196.924 220.965 1.00 1.89 192 GLN A N 1
ATOM 762 C CA . GLN A 1 174 ? 183.462 196.553 219.742 1.00 9.65 192 GLN A CA 1
ATOM 763 C C . GLN A 1 174 ? 183.975 195.120 219.837 1.00 2.94 192 GLN A C 1
ATOM 764 O O . GLN A 1 174 ? 184.573 194.722 220.841 1.00 1.03 192 GLN A O 1
ATOM 770 N N . GLY A 1 175 ? 183.745 194.347 218.783 1.00 5.07 193 GLY A N 1
ATOM 771 C CA . GLY A 1 175 ? 184.024 192.929 218.809 1.00 7.92 193 GLY A CA 1
ATOM 772 C C . GLY A 1 175 ? 185.483 192.619 218.571 1.00 6.96 193 GLY A C 1
ATOM 773 O O . GLY A 1 175 ? 186.348 193.503 218.499 1.00 7.78 193 GLY A O 1
ATOM 774 N N . PRO A 1 176 ? 185.781 191.323 218.452 1.00 4.06 194 PRO A N 1
ATOM 775 C CA . PRO A 1 176 ? 187.163 190.872 218.227 1.00 6.48 194 PRO A CA 1
ATOM 776 C C . PRO A 1 176 ? 187.597 191.142 216.793 1.00 1.80 194 PRO A C 1
ATOM 777 O O . PRO A 1 176 ? 186.824 190.952 215.852 1.00 3.22 194 PRO A O 1
ATOM 781 N N . ARG A 1 177 ? 188.847 191.583 216.628 1.00 7.46 195 ARG A N 1
ATOM 782 C CA . ARG A 1 177 ? 189.304 192.021 215.314 1.00 13.15 195 ARG A CA 1
ATOM 783 C C . ARG A 1 177 ? 190.096 190.938 214.585 1.00 6.60 195 ARG A C 1
ATOM 784 O O . ARG A 1 177 ? 189.687 190.488 213.510 1.00 13.22 195 ARG A O 1
ATOM 792 N N . ASP A 1 178 ? 191.222 190.502 215.148 1.00 3.57 196 ASP A N 1
ATOM 793 C CA . ASP A 1 178 ? 192.165 189.632 214.450 1.00 3.30 196 ASP A CA 1
ATOM 794 C C . ASP A 1 178 ? 191.870 188.178 214.786 1.00 6.97 196 ASP A C 1
ATOM 795 O O . ASP A 1 178 ? 191.668 187.835 215.956 1.00 2.69 196 ASP A O 1
ATOM 800 N N . VAL A 1 179 ? 191.856 187.326 213.759 1.00 26.10 197 VAL A N 1
ATOM 801 C CA . VAL A 1 179 ? 191.493 185.928 213.960 1.00 26.43 197 VAL A CA 1
ATOM 802 C C . VAL A 1 179 ? 192.734 185.041 213.948 1.00 19.39 197 VAL A C 1
ATOM 803 O O . VAL A 1 179 ? 192.737 183.950 214.531 1.00 23.40 197 VAL A O 1
ATOM 807 N N . ARG A 1 180 ? 193.810 185.494 213.293 1.00 11.90 198 ARG A N 1
ATOM 808 C CA . ARG A 1 180 ? 195.034 184.698 213.232 1.00 15.20 198 ARG A CA 1
ATOM 809 C C . ARG A 1 180 ? 195.546 184.370 214.627 1.00 15.93 198 ARG A C 1
ATOM 810 O O . ARG A 1 180 ? 195.794 183.202 214.950 1.00 11.39 198 ARG A O 1
ATOM 818 N N . ARG A 1 181 ? 195.705 185.384 215.465 1.00 17.88 199 ARG A N 1
ATOM 819 C CA . ARG A 1 181 ? 195.884 185.203 216.896 1.00 23.60 199 ARG A CA 1
ATOM 820 C C . ARG A 1 181 ? 194.510 185.292 217.537 1.00 23.43 199 ARG A C 1
ATOM 821 O O . ARG A 1 181 ? 193.832 186.317 217.412 1.00 23.32 199 ARG A O 1
ATOM 829 N N . ARG A 1 182 ? 194.094 184.218 218.201 1.00 7.12 200 ARG A N 1
ATOM 830 C CA . ARG A 1 182 ? 192.736 184.149 218.722 1.00 7.87 200 ARG A CA 1
ATOM 831 C C . ARG A 1 182 ? 192.466 185.314 219.669 1.00 6.94 200 ARG A C 1
ATOM 832 O O . ARG A 1 182 ? 193.066 185.419 220.742 1.00 7.28 200 ARG A O 1
ATOM 840 N N . GLU A 1 183 ? 191.587 186.219 219.250 1.00 45.15 201 GLU A N 1
ATOM 841 C CA . GLU A 1 183 ? 191.203 187.358 220.072 1.00 41.79 201 GLU A CA 1
ATOM 842 C C . GLU A 1 183 ? 189.810 187.104 220.620 1.00 43.60 201 GLU A C 1
ATOM 843 O O . GLU A 1 183 ? 188.852 186.964 219.852 1.00 42.80 201 GLU A O 1
ATOM 849 N N . LEU A 1 184 ? 189.703 187.041 221.942 1.00 5.10 202 LEU A N 1
ATOM 850 C CA . LEU A 1 184 ? 188.436 186.834 222.623 1.00 2.97 202 LEU A CA 1
ATOM 851 C C . LEU A 1 184 ? 188.169 188.036 223.514 1.00 2.77 202 LEU A C 1
ATOM 852 O O . LEU A 1 184 ? 189.068 188.498 224.223 1.00 0.89 202 LEU A O 1
ATOM 857 N N . VAL A 1 185 ? 186.946 188.558 223.460 1.00 9.48 203 VAL A N 1
ATOM 858 C CA . VAL A 1 185 ? 186.549 189.569 224.425 1.00 6.45 203 VAL A CA 1
ATOM 859 C C . VAL A 1 185 ? 185.889 188.885 225.612 1.00 1.52 203 VAL A C 1
ATOM 860 O O . VAL A 1 185 ? 185.011 188.026 225.456 1.00 6.39 203 VAL A O 1
ATOM 864 N N . PHE A 1 186 ? 186.351 189.218 226.810 1.00 5.99 204 PHE A N 1
ATOM 865 C CA . PHE A 1 186 ? 185.868 188.595 228.033 1.00 8.50 204 PHE A CA 1
ATOM 866 C C . PHE A 1 186 ? 185.059 189.617 228.812 1.00 7.51 204 PHE A C 1
ATOM 867 O O . PHE A 1 186 ? 185.571 190.688 229.151 1.00 5.79 204 PHE A O 1
ATOM 875 N N . LEU A 1 187 ? 183.800 189.289 229.095 1.00 6.24 205 LEU A N 1
ATOM 876 C CA . LEU A 1 187 ? 182.868 190.224 229.717 1.00 0.48 205 LEU A CA 1
ATOM 877 C C . LEU A 1 187 ? 182.353 189.624 231.015 1.00 2.85 205 LEU A C 1
ATOM 878 O O . LEU A 1 187 ? 181.778 188.532 231.012 1.00 0.61 205 LEU A O 1
ATOM 883 N N . GLN A 1 188 ? 182.553 190.336 232.117 1.00 15.03 206 GLN A N 1
ATOM 884 C CA . GLN A 1 188 ? 181.977 189.951 233.394 1.00 10.96 206 GLN A CA 1
ATOM 885 C C . GLN A 1 188 ? 180.702 190.743 233.635 1.00 15.51 206 GLN A C 1
ATOM 886 O O . GLN A 1 188 ? 180.644 191.944 233.362 1.00 12.43 206 GLN A O 1
ATOM 892 N N . PHE A 1 189 ? 179.680 190.064 234.144 1.00 4.34 207 PHE A N 1
ATOM 893 C CA . PHE A 1 189 ? 178.391 190.696 234.385 1.00 3.82 207 PHE A CA 1
ATOM 894 C C . PHE A 1 189 ? 177.859 190.232 235.729 1.00 4.70 207 PHE A C 1
ATOM 895 O O . PHE A 1 189 ? 177.715 189.027 235.957 1.00 9.79 207 PHE A O 1
ATOM 903 N N . HIS A 1 190 ? 177.568 191.182 236.610 1.00 2.78 208 HIS A N 1
ATOM 904 C CA . HIS A 1 190 ? 176.962 190.897 237.901 1.00 11.86 208 HIS A CA 1
ATOM 905 C C . HIS A 1 190 ? 175.560 191.487 237.926 1.00 7.91 208 HIS A C 1
ATOM 906 O O . HIS A 1 190 ? 175.378 192.675 237.642 1.00 6.11 208 HIS A O 1
ATOM 913 N N . LEU A 1 191 ? 174.578 190.657 238.260 1.00 5.48 209 LEU A N 1
ATOM 914 C CA . LEU A 1 191 ? 173.179 191.059 238.297 1.00 8.98 209 LEU A CA 1
ATOM 915 C C . LEU A 1 191 ? 172.740 191.119 239.752 1.00 7.92 209 LEU A C 1
ATOM 916 O O . LEU A 1 191 ? 172.938 190.158 240.502 1.00 3.69 209 LEU A O 1
ATOM 921 N N . ASN A 1 192 ? 172.151 192.243 240.147 1.00 34.83 210 ASN A N 1
ATOM 922 C CA . ASN A 1 192 ? 171.598 192.358 241.486 1.00 37.01 210 ASN A CA 1
ATOM 923 C C . ASN A 1 192 ? 170.392 191.432 241.635 1.00 34.74 210 ASN A C 1
ATOM 924 O O . ASN A 1 192 ? 169.870 190.884 240.661 1.00 40.59 210 ASN A O 1
ATOM 929 N N . GLU A 1 193 ? 169.958 191.254 242.881 1.00 56.94 211 GLU A N 1
ATOM 930 C CA . GLU A 1 193 ? 168.862 190.338 243.170 1.00 55.54 211 GLU A CA 1
ATOM 931 C C . GLU A 1 193 ? 167.593 190.759 242.437 1.00 53.57 211 GLU A C 1
ATOM 932 O O . GLU A 1 193 ? 167.234 191.939 242.404 1.00 57.04 211 GLU A O 1
ATOM 938 N N . THR A 1 194 ? 166.910 189.778 241.847 1.00 73.42 212 THR A N 1
ATOM 939 C CA . THR A 1 194 ? 165.712 190.028 241.058 1.00 71.69 212 THR A CA 1
ATOM 940 C C . THR A 1 194 ? 164.665 188.968 241.371 1.00 74.46 212 THR A C 1
ATOM 941 O O . THR A 1 194 ? 164.970 187.900 241.907 1.00 68.13 212 THR A O 1
ATOM 945 N N . LYS A 1 195 ? 163.414 189.284 241.027 1.00 38.70 213 LYS A N 1
ATOM 946 C CA . LYS A 1 195 ? 162.311 188.371 241.311 1.00 44.46 213 LYS A CA 1
ATOM 947 C C . LYS A 1 195 ? 162.201 187.278 240.255 1.00 39.69 213 LYS A C 1
ATOM 948 O O . LYS A 1 195 ? 161.684 186.189 240.532 1.00 38.95 213 LYS A O 1
ATOM 954 N N . GLN A 1 196 ? 162.674 187.550 239.039 1.00 14.49 214 GLN A N 1
ATOM 955 C CA . GLN A 1 196 ? 162.457 186.638 237.923 1.00 13.13 214 GLN A CA 1
ATOM 956 C C . GLN A 1 196 ? 163.145 185.298 238.168 1.00 14.10 214 GLN A C 1
ATOM 957 O O . GLN A 1 196 ? 164.269 185.238 238.673 1.00 19.48 214 GLN A O 1
ATOM 963 N N . ASP A 1 197 ? 162.451 184.215 237.807 1.00 20.01 215 ASP A N 1
ATOM 964 C CA . ASP A 1 197 ? 162.963 182.876 238.081 1.00 22.20 215 ASP A CA 1
ATOM 965 C C . ASP A 1 197 ? 164.132 182.524 237.169 1.00 13.41 215 ASP A C 1
ATOM 966 O O . ASP A 1 197 ? 165.093 181.879 237.602 1.00 13.72 215 ASP A O 1
ATOM 971 N N . PHE A 1 198 ? 164.070 182.927 235.904 1.00 18.39 216 PHE A N 1
ATOM 972 C CA . PHE A 1 198 ? 165.083 182.572 234.919 1.00 21.95 216 PHE A CA 1
ATOM 973 C C . PHE A 1 198 ? 165.815 183.824 234.465 1.00 17.46 216 PHE A C 1
ATOM 974 O O . PHE A 1 198 ? 165.233 184.675 233.784 1.00 21.77 216 PHE A O 1
ATOM 982 N N . SER A 1 199 ? 167.091 183.922 234.823 1.00 11.62 217 SER A N 1
ATOM 983 C CA . SER A 1 199 ? 167.884 185.126 234.612 1.00 19.38 217 SER A CA 1
ATOM 984 C C . SER A 1 199 ? 168.777 184.942 233.393 1.00 13.04 217 SER A C 1
ATOM 985 O O . SER A 1 199 ? 169.562 183.991 233.332 1.00 14.53 217 SER A O 1
ATOM 988 N N . ALA A 1 200 ? 168.655 185.854 232.431 1.00 0.76 218 ALA A N 1
ATOM 989 C CA . ALA A 1 200 ? 169.492 185.845 231.242 1.00 2.81 218 ALA A CA 1
ATOM 990 C C . ALA A 1 200 ? 169.531 187.251 230.667 1.00 3.58 218 ALA A C 1
ATOM 991 O O . ALA A 1 200 ? 168.634 188.063 230.906 1.00 2.19 218 ALA A O 1
ATOM 993 N N . ILE A 1 201 ? 170.581 187.532 229.902 1.00 5.28 219 ILE A N 1
ATOM 994 C CA . ILE A 1 201 ? 170.779 188.833 229.276 1.00 3.39 219 ILE A CA 1
ATOM 995 C C . ILE A 1 201 ? 170.762 188.646 227.766 1.00 5.55 219 ILE A C 1
ATOM 996 O O . ILE A 1 201 ? 171.520 187.833 227.226 1.00 9.74 219 ILE A O 1
ATOM 1001 N N . ASP A 1 202 ? 169.889 189.387 227.091 1.00 3.26 220 ASP A N 1
ATOM 1002 C CA . ASP A 1 202 ? 169.789 189.307 225.644 1.00 8.90 220 ASP A CA 1
ATOM 1003 C C . ASP A 1 202 ? 170.975 190.006 224.993 1.00 7.52 220 ASP A C 1
ATOM 1004 O O . ASP A 1 202 ? 171.615 190.878 225.584 1.00 7.63 220 ASP A O 1
ATOM 1009 N N . TYR A 1 203 ? 171.271 189.611 223.757 1.00 8.54 221 TYR A N 1
ATOM 1010 C CA . TYR A 1 203 ? 172.322 190.285 223.010 1.00 15.10 221 TYR A CA 1
ATOM 1011 C C . TYR A 1 203 ? 172.041 190.171 221.521 1.00 14.87 221 TYR A C 1
ATOM 1012 O O . TYR A 1 203 ? 171.240 189.345 221.079 1.00 12.47 221 TYR A O 1
ATOM 1021 N N . LEU A 1 204 ? 172.717 191.025 220.756 1.00 5.12 222 LEU A N 1
ATOM 1022 C CA . LEU A 1 204 ? 172.492 191.148 219.325 1.00 6.17 222 LEU A CA 1
ATOM 1023 C C . LEU A 1 204 ? 173.800 191.551 218.662 1.00 4.32 222 LEU A C 1
ATOM 1024 O O . LEU A 1 204 ? 174.621 192.253 219.259 1.00 8.48 222 LEU A O 1
ATOM 1029 N N . LEU A 1 205 ? 173.993 191.100 217.425 1.00 10.61 223 LEU A N 1
ATOM 1030 C CA . LEU A 1 205 ? 175.213 191.366 216.677 1.00 11.89 223 LEU A CA 1
ATOM 1031 C C . LEU A 1 205 ? 174.878 192.062 215.366 1.00 2.88 223 LEU A C 1
ATOM 1032 O O . LEU A 1 205 ? 173.923 191.684 214.680 1.00 4.73 223 LEU A O 1
ATOM 1037 N N . PHE A 1 206 ? 175.665 193.077 215.015 1.00 4.97 224 PHE A N 1
ATOM 1038 C CA . PHE A 1 206 ? 175.571 193.704 213.705 1.00 1.50 224 PHE A CA 1
ATOM 1039 C C . PHE A 1 206 ? 176.938 193.675 213.031 1.00 7.97 224 PHE A C 1
ATOM 1040 O O . PHE A 1 206 ? 177.950 193.319 213.640 1.00 8.65 224 PHE A O 1
ATOM 1048 N N . SER A 1 207 ? 176.951 194.058 211.752 1.00 8.90 225 SER A N 1
ATOM 1049 C CA . SER A 1 207 ? 178.084 193.741 210.886 1.00 14.43 225 SER A CA 1
ATOM 1050 C C . SER A 1 207 ? 179.354 194.467 211.315 1.00 9.80 225 SER A C 1
ATOM 1051 O O . SER A 1 207 ? 180.411 193.846 211.468 1.00 7.81 225 SER A O 1
ATOM 1054 N N . SER A 1 208 ? 179.278 195.782 211.509 1.00 0.65 226 SER A N 1
ATOM 1055 C CA . SER A 1 208 ? 180.473 196.561 211.796 1.00 8.70 226 SER A CA 1
ATOM 1056 C C . SER A 1 208 ? 180.170 197.628 212.834 1.00 7.01 226 SER A C 1
ATOM 1057 O O . SER A 1 208 ? 179.029 198.069 212.983 1.00 6.05 226 SER A O 1
ATOM 1060 N N . TYR A 1 209 ? 181.217 198.045 213.544 1.00 6.00 227 TYR A N 1
ATOM 1061 C CA . TYR A 1 209 ? 181.086 199.054 214.586 1.00 0.73 227 TYR A CA 1
ATOM 1062 C C . TYR A 1 209 ? 181.387 200.459 214.083 1.00 0.54 227 TYR A C 1
ATOM 1063 O O . TYR A 1 209 ? 180.718 201.415 214.490 1.00 1.30 227 TYR A O 1
ATOM 1072 N N . GLU A 1 210 ? 182.392 200.610 213.218 1.00 8.97 228 GLU A N 1
ATOM 1073 C CA . GLU A 1 210 ? 182.759 201.939 212.742 1.00 2.03 228 GLU A CA 1
ATOM 1074 C C . GLU A 1 210 ? 181.633 202.588 211.947 1.00 8.26 228 GLU A C 1
ATOM 1075 O O . GLU A 1 210 ? 181.490 203.816 211.965 1.00 8.82 228 GLU A O 1
ATOM 1081 N N . ALA A 1 211 ? 180.826 201.784 211.249 1.00 8.47 229 ALA A N 1
ATOM 1082 C CA . ALA A 1 211 ? 179.684 202.323 210.517 1.00 14.48 229 ALA A CA 1
ATOM 1083 C C . ALA A 1 211 ? 178.590 202.810 211.457 1.00 11.32 229 ALA A C 1
ATOM 1084 O O . ALA A 1 211 ? 177.823 203.709 211.097 1.00 6.80 229 ALA A O 1
ATOM 1086 N N . PHE A 1 212 ? 178.490 202.221 212.649 1.00 5.96 230 PHE A N 1
ATOM 1087 C CA . PHE A 1 212 ? 177.528 202.679 213.643 1.00 2.39 230 PHE A CA 1
ATOM 1088 C C . PHE A 1 212 ? 178.067 203.845 214.461 1.00 1.31 230 PHE A C 1
ATOM 1089 O O . PHE A 1 212 ? 177.287 204.616 215.031 1.00 1.62 230 PHE A O 1
ATOM 1097 N N . LEU A 1 213 ? 179.391 203.998 214.519 1.00 15.33 231 LEU A N 1
ATOM 1098 C CA . LEU A 1 213 ? 179.995 204.988 215.404 1.00 22.24 231 LEU A CA 1
ATOM 1099 C C . LEU A 1 213 ? 180.046 206.375 214.772 1.00 24.22 231 LEU A C 1
ATOM 1100 O O . LEU A 1 213 ? 179.750 207.373 215.437 1.00 20.08 231 LEU A O 1
ATOM 1105 N N . LYS A 1 214 ? 180.423 206.462 213.495 1.00 9.18 232 LYS A N 1
ATOM 1106 C CA . LYS A 1 214 ? 180.752 207.747 212.887 1.00 5.88 232 LYS A CA 1
ATOM 1107 C C . LYS A 1 214 ? 179.676 208.307 211.965 1.00 8.55 232 LYS A C 1
ATOM 1108 O O . LYS A 1 214 ? 179.446 209.520 211.979 1.00 6.05 232 LYS A O 1
ATOM 1114 N N . SER A 1 215 ? 179.017 207.472 211.166 1.00 15.30 233 SER A N 1
ATOM 1115 C CA . SER A 1 215 ? 178.072 207.972 210.177 1.00 12.16 233 SER A CA 1
ATOM 1116 C C . SER A 1 215 ? 176.854 208.604 210.856 1.00 16.79 233 SER A C 1
ATOM 1117 O O . SER A 1 215 ? 176.623 208.447 212.059 1.00 11.25 233 SER A O 1
ATOM 1120 N N . HIS A 1 216 ? 176.071 209.338 210.062 1.00 7.97 234 HIS A N 1
ATOM 1121 C CA . HIS A 1 216 ? 174.934 210.102 210.562 1.00 10.89 234 HIS A CA 1
ATOM 1122 C C . HIS A 1 216 ? 173.683 209.240 210.662 1.00 8.07 234 HIS A C 1
ATOM 1123 O O . HIS A 1 216 ? 173.479 208.311 209.876 1.00 17.83 234 HIS A O 1
ATOM 1130 N N . ASP A 1 217 ? 172.836 209.572 211.636 1.00 7.31 235 ASP A N 1
ATOM 1131 C CA . ASP A 1 217 ? 171.570 208.879 211.876 1.00 7.72 235 ASP A CA 1
ATOM 1132 C C . ASP A 1 217 ? 171.791 207.377 212.060 1.00 8.39 235 ASP A C 1
ATOM 1133 O O . ASP A 1 217 ? 171.360 206.548 211.256 1.00 7.11 235 ASP A O 1
ATOM 1138 N N . GLN A 1 218 ? 172.497 207.042 213.140 1.00 10.26 236 GLN A N 1
ATOM 1139 C CA . GLN A 1 218 ? 172.676 205.657 213.555 1.00 10.79 236 GLN A CA 1
ATOM 1140 C C . GLN A 1 218 ? 171.721 205.241 214.668 1.00 10.25 236 GLN A C 1
ATOM 1141 O O . GLN A 1 218 ? 171.572 204.038 214.930 1.00 3.53 236 GLN A O 1
ATOM 1147 N N . VAL A 1 219 ? 171.061 206.204 215.310 1.00 6.82 237 VAL A N 1
ATOM 1148 C CA . VAL A 1 219 ? 170.044 205.875 216.300 1.00 6.97 237 VAL A CA 1
ATOM 1149 C C . VAL A 1 219 ? 168.926 205.072 215.652 1.00 6.19 237 VAL A C 1
ATOM 1150 O O . VAL A 1 219 ? 168.431 204.092 216.222 1.00 1.51 237 VAL A O 1
ATOM 1154 N N . LYS A 1 220 ? 168.504 205.477 214.451 1.00 5.87 238 LYS A N 1
ATOM 1155 C CA . LYS A 1 220 ? 167.537 204.685 213.699 1.00 5.30 238 LYS A CA 1
ATOM 1156 C C . LYS A 1 220 ? 168.197 203.475 213.053 1.00 7.45 238 LYS A C 1
ATOM 1157 O O . LYS A 1 220 ? 167.507 202.509 212.694 1.00 6.74 238 LYS A O 1
ATOM 1163 N N . PHE A 1 221 ? 169.526 203.511 212.893 1.00 8.45 239 PHE A N 1
ATOM 1164 C CA . PHE A 1 221 ? 170.236 202.330 212.417 1.00 11.03 239 PHE A CA 1
ATOM 1165 C C . PHE A 1 221 ? 170.053 201.173 213.379 1.00 9.23 239 PHE A C 1
ATOM 1166 O O . PHE A 1 221 ? 169.870 200.028 212.955 1.00 15.50 239 PHE A O 1
ATOM 1174 N N . MET A 1 222 ? 170.125 201.449 214.683 1.00 8.91 240 MET A N 1
ATOM 1175 C CA . MET A 1 222 ? 169.847 200.401 215.660 1.00 15.95 240 MET A CA 1
ATOM 1176 C C . MET A 1 222 ? 168.449 199.832 215.461 1.00 15.91 240 MET A C 1
ATOM 1177 O O . MET A 1 222 ? 168.248 198.614 215.545 1.00 11.96 240 MET A O 1
ATOM 1182 N N . GLN A 1 223 ? 167.472 200.698 215.180 1.00 28.77 241 GLN A N 1
ATOM 1183 C CA . GLN A 1 223 ? 166.104 200.232 214.979 1.00 24.96 241 GLN A CA 1
ATOM 1184 C C . GLN A 1 223 ? 166.013 199.277 213.794 1.00 28.25 241 GLN A C 1
ATOM 1185 O O . GLN A 1 223 ? 165.473 198.170 213.918 1.00 31.90 241 GLN A O 1
ATOM 1191 N N . ASP A 1 224 ? 166.547 199.675 212.635 1.00 28.16 242 ASP A N 1
ATOM 1192 C CA . ASP A 1 224 ? 166.386 198.779 211.489 1.00 19.93 242 ASP A CA 1
ATOM 1193 C C . ASP A 1 224 ? 167.272 197.545 211.612 1.00 27.95 242 ASP A C 1
ATOM 1194 O O . ASP A 1 224 ? 166.915 196.481 211.094 1.00 21.08 242 ASP A O 1
ATOM 1199 N N . CYS A 1 225 ? 168.414 197.650 212.298 1.00 11.06 243 CYS A N 1
ATOM 1200 C CA . CYS A 1 225 ? 169.254 196.474 212.491 1.00 13.19 243 CYS A CA 1
ATOM 1201 C C . CYS A 1 225 ? 168.568 195.454 213.387 1.00 12.93 243 CYS A C 1
ATOM 1202 O O . CYS A 1 225 ? 168.592 194.253 213.099 1.00 10.99 243 CYS A O 1
ATOM 1205 N N . GLU A 1 226 ? 167.945 195.910 214.478 1.00 43.27 244 GLU A N 1
ATOM 1206 C CA . GLU A 1 226 ? 167.237 194.974 215.341 1.00 45.58 244 GLU A CA 1
ATOM 1207 C C . GLU A 1 226 ? 165.981 194.446 214.663 1.00 44.66 244 GLU A C 1
ATOM 1208 O O . GLU A 1 226 ? 165.544 193.329 214.958 1.00 51.21 244 GLU A O 1
ATOM 1214 N N . SER A 1 227 ? 165.385 195.230 213.759 1.00 43.08 245 SER A N 1
ATOM 1215 C CA . SER A 1 227 ? 164.243 194.726 213.005 1.00 40.61 245 SER A CA 1
ATOM 1216 C C . SER A 1 227 ? 164.673 193.715 211.952 1.00 45.72 245 SER A C 1
ATOM 1217 O O . SER A 1 227 ? 163.868 192.872 211.539 1.00 43.51 245 SER A O 1
ATOM 1220 N N . SER A 1 228 ? 165.926 193.784 211.503 1.00 29.13 246 SER A N 1
ATOM 1221 C CA . SER A 1 228 ? 166.450 192.827 210.537 1.00 31.58 246 SER A CA 1
ATOM 1222 C C . SER A 1 228 ? 167.182 191.675 211.218 1.00 32.25 246 SER A C 1
ATOM 1223 O O . SER A 1 228 ? 166.862 190.507 210.984 1.00 33.24 246 SER A O 1
ATOM 1226 N N . PHE A 1 229 ? 168.163 191.989 212.061 1.00 25.44 247 PHE A N 1
ATOM 1227 C CA . PHE A 1 229 ? 168.919 190.957 212.751 1.00 23.86 247 PHE A CA 1
ATOM 1228 C C . PHE A 1 229 ? 168.076 190.318 213.852 1.00 30.35 247 PHE A C 1
ATOM 1229 O O . PHE A 1 229 ? 167.050 190.853 214.280 1.00 21.46 247 PHE A O 1
ATOM 1237 N N . SER A 1 230 ? 168.527 189.154 214.311 1.00 21.65 248 SER A N 1
ATOM 1238 C CA . SER A 1 230 ? 167.847 188.396 215.350 1.00 18.59 248 SER A CA 1
ATOM 1239 C C . SER A 1 230 ? 168.674 188.415 216.628 1.00 15.85 248 SER A C 1
ATOM 1240 O O . SER A 1 230 ? 169.908 188.409 216.581 1.00 12.76 248 SER A O 1
ATOM 1243 N N . SER A 1 231 ? 167.990 188.446 217.768 1.00 13.57 249 SER A N 1
ATOM 1244 C CA . SER A 1 231 ? 168.631 188.499 219.074 1.00 20.50 249 SER A CA 1
ATOM 1245 C C . SER A 1 231 ? 168.334 187.228 219.855 1.00 20.27 249 SER A C 1
ATOM 1246 O O . SER A 1 231 ? 167.177 186.814 219.971 1.00 18.54 249 SER A O 1
ATOM 1249 N N . TRP A 1 232 ? 169.384 186.617 220.394 1.00 4.96 250 TRP A N 1
ATOM 1250 C CA . TRP A 1 232 ? 169.270 185.415 221.203 1.00 3.63 250 TRP A CA 1
ATOM 1251 C C . TRP A 1 232 ? 170.011 185.632 222.512 1.00 2.76 250 TRP A C 1
ATOM 1252 O O . TRP A 1 232 ? 171.183 186.015 222.512 1.00 9.25 250 TRP A O 1
ATOM 1263 N N . LYS A 1 233 ? 169.329 185.383 223.623 1.00 7.44 251 LYS A N 1
ATOM 1264 C CA . LYS A 1 233 ? 169.874 185.644 224.947 1.00 5.90 251 LYS A CA 1
ATOM 1265 C C . LYS A 1 233 ? 170.807 184.518 225.367 1.00 2.43 251 LYS A C 1
ATOM 1266 O O . LYS A 1 233 ? 170.565 183.349 225.057 1.00 6.23 251 LYS A O 1
ATOM 1272 N N . PHE A 1 234 ? 171.879 184.874 226.067 1.00 7.64 252 PHE A N 1
ATOM 1273 C CA . PHE A 1 234 ? 172.806 183.888 226.599 1.00 2.54 252 PHE A CA 1
ATOM 1274 C C . PHE A 1 234 ? 172.429 183.537 228.032 1.00 5.91 252 PHE A C 1
ATOM 1275 O O . PHE A 1 234 ? 171.865 184.356 228.763 1.00 4.29 252 PHE A O 1
ATOM 1283 N N . SER A 1 235 ? 172.746 182.306 228.424 1.00 4.82 253 SER A N 1
ATOM 1284 C CA . SER A 1 235 ? 172.370 181.809 229.737 1.00 0.08 253 SER A CA 1
ATOM 1285 C C . SER A 1 235 ? 173.069 182.597 230.840 1.00 4.88 253 SER A C 1
ATOM 1286 O O . SER A 1 235 ? 174.227 183.003 230.721 1.00 3.13 253 SER A O 1
ATOM 1289 N N . GLY A 1 236 ? 172.337 182.809 231.929 1.00 1.85 254 GLY A N 1
ATOM 1290 C CA . GLY A 1 236 ? 172.828 183.557 233.069 1.00 8.44 254 GLY A CA 1
ATOM 1291 C C . GLY A 1 236 ? 173.212 182.616 234.198 1.00 9.82 254 GLY A C 1
ATOM 1292 O O . GLY A 1 236 ? 172.359 181.933 234.766 1.00 9.14 254 GLY A O 1
ATOM 1293 N N . GLY A 1 237 ? 174.504 182.596 234.508 1.00 3.47 255 GLY A N 1
ATOM 1294 C CA . GLY A 1 237 ? 175.019 181.741 235.556 1.00 7.80 255 GLY A CA 1
ATOM 1295 C C . GLY A 1 237 ? 176.361 181.122 235.228 1.00 5.46 255 GLY A C 1
ATOM 1296 O O . GLY A 1 237 ? 177.135 180.811 236.134 1.00 8.16 255 GLY A O 1
ATOM 1297 N N . PHE A 1 238 ? 176.659 180.946 233.943 1.00 4.84 256 PHE A N 1
ATOM 1298 C CA . PHE A 1 238 ? 177.916 180.332 233.545 1.00 5.90 256 PHE A CA 1
ATOM 1299 C C . PHE A 1 238 ? 178.346 180.882 232.193 1.00 7.87 256 PHE A C 1
ATOM 1300 O O . PHE A 1 238 ? 177.570 181.533 231.491 1.00 1.00 256 PHE A O 1
ATOM 1308 N N . ARG A 1 239 ? 179.605 180.617 231.843 1.00 6.45 257 ARG A N 1
ATOM 1309 C CA . ARG A 1 239 ? 180.152 181.105 230.583 1.00 3.94 257 ARG A CA 1
ATOM 1310 C C . ARG A 1 239 ? 179.382 180.547 229.398 1.00 6.89 257 ARG A C 1
ATOM 1311 O O . ARG A 1 239 ? 178.923 179.404 229.406 1.00 4.04 257 ARG A O 1
ATOM 1319 N N . THR A 1 240 ? 179.237 181.380 228.370 1.00 7.47 258 THR A N 1
ATOM 1320 C CA . THR A 1 240 ? 178.712 180.961 227.074 1.00 5.42 258 THR A CA 1
ATOM 1321 C C . THR A 1 240 ? 179.759 181.367 226.044 1.00 7.00 258 THR A C 1
ATOM 1322 O O . THR A 1 240 ? 179.686 182.460 225.478 1.00 9.30 258 THR A O 1
ATOM 1326 N N . TRP A 1 241 ? 180.735 180.492 225.811 1.00 0.72 259 TRP A N 1
ATOM 1327 C CA . TRP A 1 241 ? 181.761 180.769 224.814 1.00 9.79 259 TRP A CA 1
ATOM 1328 C C . TRP A 1 241 ? 181.127 180.812 223.431 1.00 2.36 259 TRP A C 1
ATOM 1329 O O . TRP A 1 241 ? 180.706 179.779 222.900 1.00 6.61 259 TRP A O 1
ATOM 1340 N N . VAL A 1 242 ? 181.059 182.003 222.848 1.00 6.96 260 VAL A N 1
ATOM 1341 C CA . VAL A 1 242 ? 180.397 182.225 221.570 1.00 6.78 260 VAL A CA 1
ATOM 1342 C C . VAL A 1 242 ? 181.464 182.296 220.490 1.00 6.87 260 VAL A C 1
ATOM 1343 O O . VAL A 1 242 ? 182.372 183.133 220.560 1.00 5.61 260 VAL A O 1
ATOM 1347 N N . LYS A 1 243 ? 181.358 181.425 219.494 1.00 5.97 261 LYS A N 1
ATOM 1348 C CA . LYS A 1 243 ? 182.232 181.447 218.327 1.00 9.79 261 LYS A CA 1
ATOM 1349 C C . LYS A 1 243 ? 181.380 181.821 217.122 1.00 4.41 261 LYS A C 1
ATOM 1350 O O . LYS A 1 243 ? 180.633 180.986 216.602 1.00 7.40 261 LYS A O 1
ATOM 1356 N N . MET A 1 244 ? 181.493 183.068 216.680 1.00 5.35 262 MET A N 1
ATOM 1357 C CA . MET A 1 244 ? 180.641 183.597 215.627 1.00 7.68 262 MET A CA 1
ATOM 1358 C C . MET A 1 244 ? 181.298 183.449 214.261 1.00 0.53 262 MET A C 1
ATOM 1359 O O . MET A 1 244 ? 182.493 183.174 214.141 1.00 5.49 262 MET A O 1
ATOM 1364 N N . SER A 1 245 ? 180.486 183.632 213.223 1.00 1.62 263 SER A N 1
ATOM 1365 C CA . SER A 1 245 ? 180.958 183.571 211.849 1.00 8.04 263 SER A CA 1
ATOM 1366 C C . SER A 1 245 ? 180.084 184.474 210.995 1.00 6.50 263 SER A C 1
ATOM 1367 O O . SER A 1 245 ? 178.970 184.837 211.381 1.00 4.84 263 SER A O 1
ATOM 1370 N N . LEU A 1 246 ? 180.601 184.829 209.823 1.00 11.28 264 LEU A N 1
ATOM 1371 C CA . LEU A 1 246 ? 179.949 185.770 208.926 1.00 11.54 264 LEU A CA 1
ATOM 1372 C C . LEU A 1 246 ? 179.638 185.080 207.606 1.00 2.95 264 LEU A C 1
ATOM 1373 O O . LEU A 1 246 ? 180.450 184.305 207.096 1.00 2.26 264 LEU A O 1
ATOM 1378 N N . VAL A 1 247 ? 178.456 185.357 207.062 1.00 8.42 265 VAL A N 1
ATOM 1379 C CA . VAL A 1 247 ? 178.027 184.806 205.783 1.00 6.85 265 VAL A CA 1
ATOM 1380 C C . VAL A 1 247 ? 177.526 185.946 204.910 1.00 4.87 265 VAL A C 1
ATOM 1381 O O . VAL A 1 247 ? 176.637 186.701 205.318 1.00 3.47 265 VAL A O 1
ATOM 1385 N N . LYS A 1 248 ? 178.090 186.068 203.712 1.00 11.15 266 LYS A N 1
ATOM 1386 C CA . LYS A 1 248 ? 177.724 187.112 202.761 1.00 4.15 266 LYS A CA 1
ATOM 1387 C C . LYS A 1 248 ? 177.003 186.463 201.588 1.00 8.51 266 LYS A C 1
ATOM 1388 O O . LYS A 1 248 ? 177.629 185.785 200.768 1.00 6.71 266 LYS A O 1
ATOM 1394 N N . THR A 1 249 ? 175.695 186.676 201.502 1.00 18.61 267 THR A N 1
ATOM 1395 C CA . THR A 1 249 ? 174.900 186.182 200.387 1.00 18.44 267 THR A CA 1
ATOM 1396 C C . THR A 1 249 ? 174.696 187.308 199.382 1.00 24.64 267 THR A C 1
ATOM 1397 O O . THR A 1 249 ? 174.250 188.402 199.747 1.00 25.13 267 THR A O 1
ATOM 1401 N N . LYS A 1 250 ? 175.034 187.042 198.124 1.00 39.84 268 LYS A N 1
ATOM 1402 C CA . LYS A 1 250 ? 175.028 188.058 197.073 1.00 38.39 268 LYS A CA 1
ATOM 1403 C C . LYS A 1 250 ? 173.735 187.925 196.276 1.00 41.76 268 LYS A C 1
ATOM 1404 O O . LYS A 1 250 ? 173.665 187.197 195.285 1.00 39.22 268 LYS A O 1
ATOM 1410 N N . GLU A 1 251 ? 172.702 188.636 196.718 1.00 102.60 269 GLU A N 1
ATOM 1411 C CA . GLU A 1 251 ? 171.461 188.686 195.960 1.00 106.02 269 GLU A CA 1
ATOM 1412 C C . GLU A 1 251 ? 171.676 189.441 194.652 1.00 104.92 269 GLU A C 1
ATOM 1413 O O . GLU A 1 251 ? 172.499 190.356 194.563 1.00 108.76 269 GLU A O 1
ATOM 1419 N N . GLU A 1 252 ? 170.918 189.047 193.630 1.00 119.64 270 GLU A N 1
ATOM 1420 C CA . GLU A 1 252 ? 171.187 189.486 192.266 1.00 119.84 270 GLU A CA 1
ATOM 1421 C C . GLU A 1 252 ? 170.700 190.898 191.963 1.00 119.32 270 GLU A C 1
ATOM 1422 O O . GLU A 1 252 ? 171.093 191.456 190.932 1.00 122.39 270 GLU A O 1
ATOM 1428 N N . ASP A 1 253 ? 169.870 191.494 192.814 1.00 121.46 271 ASP A N 1
ATOM 1429 C CA . ASP A 1 253 ? 169.334 192.826 192.526 1.00 123.70 271 ASP A CA 1
ATOM 1430 C C . ASP A 1 253 ? 170.263 193.932 193.021 1.00 125.11 271 ASP A C 1
ATOM 1431 O O . ASP A 1 253 ? 169.847 194.865 193.707 1.00 119.79 271 ASP A O 1
ATOM 1436 N N . GLY A 1 254 ? 171.540 193.828 192.657 1.00 117.45 272 GLY A N 1
ATOM 1437 C CA . GLY A 1 254 ? 172.498 194.889 192.908 1.00 118.07 272 GLY A CA 1
ATOM 1438 C C . GLY A 1 254 ? 172.703 195.258 194.358 1.00 114.65 272 GLY A C 1
ATOM 1439 O O . GLY A 1 254 ? 173.060 196.402 194.650 1.00 115.89 272 GLY A O 1
ATOM 1440 N N . SER A 1 255 ? 172.492 194.324 195.283 1.00 132.39 273 SER A N 1
ATOM 1441 C CA . SER A 1 255 ? 172.664 194.602 196.700 1.00 125.53 273 SER A CA 1
ATOM 1442 C C . SER A 1 255 ? 173.327 193.406 197.366 1.00 131.75 273 SER A C 1
ATOM 1443 O O . SER A 1 255 ? 173.441 192.324 196.783 1.00 131.58 273 SER A O 1
ATOM 1446 N N . GLN A 1 256 ? 173.779 193.617 198.601 1.00 126.03 274 GLN A N 1
ATOM 1447 C CA . GLN A 1 256 ? 174.509 192.612 199.360 1.00 123.55 274 GLN A CA 1
ATOM 1448 C C . GLN A 1 256 ? 173.870 192.450 200.730 1.00 119.34 274 GLN A C 1
ATOM 1449 O O . GLN A 1 256 ? 173.402 193.426 201.324 1.00 120.68 274 GLN A O 1
ATOM 1455 N N . SER A 1 257 ? 173.848 191.216 201.228 1.00 44.32 275 SER A N 1
ATOM 1456 C CA . SER A 1 257 ? 173.261 190.908 202.524 1.00 43.15 275 SER A CA 1
ATOM 1457 C C . SER A 1 257 ? 174.272 190.167 203.385 1.00 46.15 275 SER A C 1
ATOM 1458 O O . SER A 1 257 ? 174.959 189.259 202.909 1.00 39.86 275 SER A O 1
ATOM 1461 N N . VAL A 1 258 ? 174.351 190.554 204.657 1.00 23.50 276 VAL A N 1
ATOM 1462 C CA . VAL A 1 258 ? 175.291 189.975 205.608 1.00 26.97 276 VAL A CA 1
ATOM 1463 C C . VAL A 1 258 ? 174.508 189.462 206.806 1.00 28.18 276 VAL A C 1
ATOM 1464 O O . VAL A 1 258 ? 173.670 190.182 207.359 1.00 18.43 276 VAL A O 1
ATOM 1468 N N . GLU A 1 259 ? 174.777 188.222 207.205 1.00 15.77 277 GLU A N 1
ATOM 1469 C CA . GLU A 1 259 ? 174.150 187.637 208.379 1.00 20.57 277 GLU A CA 1
ATOM 1470 C C . GLU A 1 259 ? 175.204 186.900 209.190 1.00 16.12 277 GLU A C 1
ATOM 1471 O O . GLU A 1 259 ? 176.222 186.456 208.654 1.00 18.45 277 GLU A O 1
ATOM 1477 N N . PHE A 1 260 ? 174.949 186.774 210.487 1.00 7.02 278 PHE A N 1
ATOM 1478 C CA . PHE A 1 260 ? 175.887 186.171 211.423 1.00 4.96 278 PHE A CA 1
ATOM 1479 C C . PHE A 1 260 ? 175.373 184.811 211.869 1.00 6.33 278 PHE A C 1
ATOM 1480 O O . PHE A 1 260 ? 174.214 184.683 212.277 1.00 3.53 278 PHE A O 1
ATOM 1488 N N . ARG A 1 261 ? 176.235 183.802 211.790 1.00 4.42 279 ARG A N 1
ATOM 1489 C CA . ARG A 1 261 ? 175.955 182.475 212.318 1.00 2.83 279 ARG A CA 1
ATOM 1490 C C . ARG A 1 261 ? 176.932 182.193 213.447 1.00 2.75 279 ARG A C 1
ATOM 1491 O O . ARG A 1 261 ? 178.140 182.399 213.290 1.00 0.57 279 ARG A O 1
ATOM 1499 N N . GLN A 1 262 ? 176.412 181.731 214.581 1.00 4.84 280 GLN A N 1
ATOM 1500 C CA . GLN A 1 262 ? 177.231 181.518 215.763 1.00 9.68 280 GLN A CA 1
ATOM 1501 C C . GLN A 1 262 ? 176.855 180.203 216.426 1.00 1.43 280 GLN A C 1
ATOM 1502 O O . GLN A 1 262 ? 175.727 179.724 216.298 1.00 6.32 280 GLN A O 1
ATOM 1508 N N . GLU A 1 263 ? 177.820 179.625 217.136 1.00 8.07 281 GLU A N 1
ATOM 1509 C CA . GLU A 1 263 ? 177.597 178.456 217.972 1.00 2.57 281 GLU A CA 1
ATOM 1510 C C . GLU A 1 263 ? 178.165 178.731 219.356 1.00 3.91 281 GLU A C 1
ATOM 1511 O O . GLU A 1 263 ? 179.258 179.288 219.487 1.00 2.40 281 GLU A O 1
ATOM 1517 N N . THR A 1 264 ? 177.416 178.352 220.386 1.00 0.58 282 THR A N 1
ATOM 1518 C CA . THR A 1 264 ? 177.776 178.657 221.760 1.00 1.39 282 THR A CA 1
ATOM 1519 C C . THR A 1 264 ? 178.228 177.399 222.487 1.00 9.35 282 THR A C 1
ATOM 1520 O O . THR A 1 264 ? 177.793 176.289 222.174 1.00 8.88 282 THR A O 1
ATOM 1524 N N . SER A 1 265 ? 179.108 177.589 223.465 1.00 4.35 283 SER A N 1
ATOM 1525 C CA . SER A 1 265 ? 179.611 176.505 224.302 1.00 4.68 283 SER A CA 1
ATOM 1526 C C . SER A 1 265 ? 179.514 176.944 225.755 1.00 6.30 283 SER A C 1
ATOM 1527 O O . SER A 1 265 ? 180.278 177.808 226.196 1.00 1.58 283 SER A O 1
ATOM 1530 N N . VAL A 1 266 ? 178.584 176.356 226.494 1.00 0.15 284 VAL A N 1
ATOM 1531 C CA . VAL A 1 266 ? 178.400 176.675 227.904 1.00 6.74 284 VAL A CA 1
ATOM 1532 C C . VAL A 1 266 ? 179.356 175.833 228.734 1.00 5.51 284 VAL A C 1
ATOM 1533 O O . VAL A 1 266 ? 179.605 174.661 228.429 1.00 3.22 284 VAL A O 1
ATOM 1537 N N . VAL A 1 267 ? 179.925 176.442 229.771 1.00 12.36 285 VAL A N 1
ATOM 1538 C CA . VAL A 1 267 ? 180.833 175.763 230.687 1.00 11.39 285 VAL A CA 1
ATOM 1539 C C . VAL A 1 267 ? 180.409 176.113 232.104 1.00 10.31 285 VAL A C 1
ATOM 1540 O O . VAL A 1 267 ? 180.361 177.294 232.464 1.00 18.13 285 VAL A O 1
ATOM 1544 N N . ASN A 1 268 ? 180.108 175.094 232.904 1.00 2.89 286 ASN A N 1
ATOM 1545 C CA . ASN A 1 268 ? 179.681 175.325 234.277 1.00 8.36 286 ASN A CA 1
ATOM 1546 C C . ASN A 1 268 ? 180.810 175.956 235.081 1.00 11.85 286 ASN A C 1
ATOM 1547 O O . ASN A 1 268 ? 181.989 175.690 234.839 1.00 11.39 286 ASN A O 1
ATOM 1552 N N . PHE A 1 269 ? 180.445 176.802 236.039 1.00 20.51 287 PHE A N 1
ATOM 1553 C CA . PHE A 1 269 ? 181.414 177.551 236.827 1.00 18.52 287 PHE A CA 1
ATOM 1554 C C . PHE A 1 269 ? 181.341 177.122 238.284 1.00 19.90 287 PHE A C 1
ATOM 1555 O O . PHE A 1 269 ? 180.268 176.758 238.776 1.00 20.80 287 PHE A O 1
ATOM 1563 N N . ILE A 1 270 ? 182.487 177.142 238.962 1.00 27.90 288 ILE A N 1
ATOM 1564 C CA . ILE A 1 270 ? 182.520 176.788 240.373 1.00 31.09 288 ILE A CA 1
ATOM 1565 C C . ILE A 1 270 ? 182.254 178.031 241.210 1.00 25.66 288 ILE A C 1
ATOM 1566 O O . ILE A 1 270 ? 183.030 178.995 241.192 1.00 24.63 288 ILE A O 1
ATOM 1571 N N . ASP A 1 271 ? 181.142 178.019 241.942 1.00 50.35 289 ASP A N 1
ATOM 1572 C CA . ASP A 1 271 ? 180.755 179.139 242.785 1.00 41.60 289 ASP A CA 1
ATOM 1573 C C . ASP A 1 271 ? 181.244 179.003 244.217 1.00 41.63 289 ASP A C 1
ATOM 1574 O O . ASP A 1 271 ? 180.942 179.873 245.038 1.00 46.98 289 ASP A O 1
ATOM 1579 N N . ARG A 1 272 ? 181.973 177.933 244.539 1.00 53.47 290 ARG A N 1
ATOM 1580 C CA . ARG A 1 272 ? 182.435 177.729 245.908 1.00 53.23 290 ARG A CA 1
ATOM 1581 C C . ARG A 1 272 ? 183.405 178.822 246.338 1.00 58.64 290 ARG A C 1
ATOM 1582 O O . ARG A 1 272 ? 183.385 179.262 247.493 1.00 56.48 290 ARG A O 1
ATOM 1590 N N . ARG A 1 273 ? 184.270 179.265 245.422 1.00 46.58 291 ARG A N 1
ATOM 1591 C CA . ARG A 1 273 ? 185.255 180.285 245.765 1.00 43.34 291 ARG A CA 1
ATOM 1592 C C . ARG A 1 273 ? 184.580 181.586 246.173 1.00 46.72 291 ARG A C 1
ATOM 1593 O O . ARG A 1 273 ? 184.910 182.167 247.213 1.00 42.16 291 ARG A O 1
ATOM 1601 N N . GLU A 1 274 ? 183.630 182.055 245.370 1.00 53.56 292 GLU A N 1
ATOM 1602 C CA . GLU A 1 274 ? 182.777 183.156 245.785 1.00 58.31 292 GLU A CA 1
ATOM 1603 C C . GLU A 1 274 ? 181.833 182.672 246.880 1.00 60.12 292 GLU A C 1
ATOM 1604 O O . GLU A 1 274 ? 181.620 181.471 247.057 1.00 61.98 292 GLU A O 1
ATOM 1610 N N . THR A 1 275 ? 181.291 183.609 247.643 1.00 71.94 293 THR A N 1
ATOM 1611 C CA . THR A 1 275 ? 180.288 183.253 248.635 1.00 80.90 293 THR A CA 1
ATOM 1612 C C . THR A 1 275 ? 178.913 183.246 247.978 1.00 77.18 293 THR A C 1
ATOM 1613 O O . THR A 1 275 ? 178.401 184.315 247.629 1.00 75.26 293 THR A O 1
ATOM 1617 N N . PRO A 1 276 ? 178.286 182.084 247.794 1.00 64.79 294 PRO A N 1
ATOM 1618 C CA . PRO A 1 276 ? 176.978 182.028 247.132 1.00 64.91 294 PRO A CA 1
ATOM 1619 C C . PRO A 1 276 ? 175.789 182.155 248.070 1.00 67.75 294 PRO A C 1
ATOM 1620 O O . PRO A 1 276 ? 174.657 181.917 247.632 1.00 68.18 294 PRO A O 1
ATOM 1624 N N . ASP A 1 277 ? 176.015 182.512 249.336 1.00 72.30 295 ASP A N 1
ATOM 1625 C CA . ASP A 1 277 ? 174.907 182.655 250.274 1.00 70.51 295 ASP A CA 1
ATOM 1626 C C . ASP A 1 277 ? 173.946 183.748 249.827 1.00 76.19 295 ASP A C 1
ATOM 1627 O O . ASP A 1 277 ? 172.726 183.617 249.988 1.00 68.06 295 ASP A O 1
ATOM 1632 N N . LYS A 1 278 ? 174.475 184.838 249.266 1.00 69.52 296 LYS A N 1
ATOM 1633 C CA . LYS A 1 278 ? 173.607 185.849 248.671 1.00 68.83 296 LYS A CA 1
ATOM 1634 C C . LYS A 1 278 ? 172.831 185.275 247.493 1.00 72.24 296 LYS A C 1
ATOM 1635 O O . LYS A 1 278 ? 171.636 185.552 247.331 1.00 75.07 296 LYS A O 1
ATOM 1641 N N . GLY A 1 279 ? 173.491 184.471 246.663 1.00 65.53 297 GLY A N 1
ATOM 1642 C CA . GLY A 1 279 ? 172.848 183.870 245.515 1.00 60.85 297 GLY A CA 1
ATOM 1643 C C . GLY A 1 279 ? 172.741 184.757 244.297 1.00 62.02 297 GLY A C 1
ATOM 1644 O O . GLY A 1 279 ? 172.116 184.350 243.312 1.00 68.54 297 GLY A O 1
ATOM 1645 N N . ASP A 1 280 ? 173.322 185.955 244.331 1.00 40.26 298 ASP A N 1
ATOM 1646 C CA . ASP A 1 280 ? 173.263 186.844 243.179 1.00 42.15 298 ASP A CA 1
ATOM 1647 C C . ASP A 1 280 ? 173.981 186.222 241.989 1.00 36.49 298 ASP A C 1
ATOM 1648 O O . ASP A 1 280 ? 175.119 185.758 242.101 1.00 38.48 298 ASP A O 1
ATOM 1653 N N . GLN A 1 281 ? 173.310 186.222 240.842 1.00 9.09 299 GLN A N 1
ATOM 1654 C CA . GLN A 1 281 ? 173.859 185.586 239.656 1.00 15.07 299 GLN A CA 1
ATOM 1655 C C . GLN A 1 281 ? 175.000 186.410 239.069 1.00 16.48 299 GLN A C 1
ATOM 1656 O O . GLN A 1 281 ? 174.980 187.643 239.082 1.00 7.28 299 GLN A O 1
ATOM 1662 N N . LEU A 1 282 ? 176.006 185.707 238.556 1.00 8.08 300 LEU A N 1
ATOM 1663 C CA . LEU A 1 282 ? 177.129 186.312 237.854 1.00 7.32 300 LEU A CA 1
ATOM 1664 C C . LEU A 1 282 ? 177.229 185.711 236.461 1.00 13.49 300 LEU A C 1
ATOM 1665 O O . LEU A 1 282 ? 177.199 184.487 236.301 1.00 13.80 300 LEU A O 1
ATOM 1670 N N . PHE A 1 283 ? 177.347 186.571 235.456 1.00 7.51 301 PHE A N 1
ATOM 1671 C CA . PHE A 1 283 ? 177.385 186.142 234.068 1.00 2.12 301 PHE A CA 1
ATOM 1672 C C . PHE A 1 283 ? 178.802 186.279 233.528 1.00 8.30 301 PHE A C 1
ATOM 1673 O O . PHE A 1 283 ? 179.588 187.099 234.009 1.00 2.40 301 PHE A O 1
ATOM 1681 N N . PHE A 1 284 ? 179.126 185.463 232.530 1.00 0.90 302 PHE A N 1
ATOM 1682 C CA . PHE A 1 284 ? 180.394 185.565 231.821 1.00 1.29 302 PHE A CA 1
ATOM 1683 C C . PHE A 1 284 ? 180.166 185.211 230.362 1.00 1.05 302 PHE A C 1
ATOM 1684 O O . PHE A 1 284 ? 179.488 184.224 230.064 1.00 1.73 302 PHE A O 1
ATOM 1692 N N . VAL A 1 285 ? 180.721 186.013 229.457 1.00 9.76 303 VAL A N 1
ATOM 1693 C CA . VAL A 1 285 ? 180.582 185.799 228.022 1.00 0.43 303 VAL A CA 1
ATOM 1694 C C . VAL A 1 285 ? 181.951 185.927 227.373 1.00 9.48 303 VAL A C 1
ATOM 1695 O O . VAL A 1 285 ? 182.773 186.746 227.795 1.00 3.11 303 VAL A O 1
ATOM 1699 N N . VAL A 1 286 ? 182.199 185.110 226.354 1.00 4.58 304 VAL A N 1
ATOM 1700 C CA . VAL A 1 286 ? 183.420 185.181 225.564 1.00 9.31 304 VAL A CA 1
ATOM 1701 C C . VAL A 1 286 ? 183.048 185.074 224.093 1.00 2.58 304 VAL A C 1
ATOM 1702 O O . VAL A 1 286 ? 182.396 184.108 223.685 1.00 9.34 304 VAL A O 1
ATOM 1706 N N . PHE A 1 287 ? 183.466 186.057 223.299 1.00 7.25 305 PHE A N 1
ATOM 1707 C CA . PHE A 1 287 ? 183.181 186.099 221.872 1.00 5.65 305 PHE A CA 1
ATOM 1708 C C . PHE A 1 287 ? 184.465 185.869 221.090 1.00 4.92 305 PHE A C 1
ATOM 1709 O O . PHE A 1 287 ? 185.513 186.424 221.429 1.00 2.59 305 PHE A O 1
ATOM 1717 N N . GLU A 1 288 ? 184.382 185.055 220.040 1.00 5.34 306 GLU A N 1
ATOM 1718 C CA . GLU A 1 288 ? 185.561 184.694 219.266 1.00 7.39 306 GLU A CA 1
ATOM 1719 C C . GLU A 1 288 ? 185.166 184.443 217.819 1.00 5.15 306 GLU A C 1
ATOM 1720 O O . GLU A 1 288 ? 184.016 184.116 217.517 1.00 4.00 306 GLU A O 1
ATOM 1726 N N . TRP A 1 289 ? 186.144 184.581 216.926 1.00 19.78 307 TRP A N 1
ATOM 1727 C CA . TRP A 1 289 ? 185.952 184.306 215.507 1.00 23.83 307 TRP A CA 1
ATOM 1728 C C . TRP A 1 289 ? 186.260 182.837 215.245 1.00 19.42 307 TRP A C 1
ATOM 1729 O O . TRP A 1 289 ? 187.349 182.359 215.577 1.00 25.67 307 TRP A O 1
ATOM 1740 N N . LYS A 1 290 ? 185.299 182.123 214.656 1.00 7.28 308 LYS A N 1
ATOM 1741 C CA . LYS A 1 290 ? 185.438 180.677 214.516 1.00 16.76 308 LYS A CA 1
ATOM 1742 C C . LYS A 1 290 ? 186.535 180.311 213.525 1.00 11.51 308 LYS A C 1
ATOM 1743 O O . LYS A 1 290 ? 187.398 179.478 213.826 1.00 14.21 308 LYS A O 1
ATOM 1749 N N . ASP A 1 291 ? 186.522 180.918 212.341 1.00 39.02 309 ASP A N 1
ATOM 1750 C CA . ASP A 1 291 ? 187.523 180.633 211.324 1.00 43.14 309 ASP A CA 1
ATOM 1751 C C . ASP A 1 291 ? 187.737 181.880 210.484 1.00 36.31 309 ASP A C 1
ATOM 1752 O O . ASP A 1 291 ? 186.799 182.664 210.294 1.00 39.52 309 ASP A O 1
ATOM 1757 N N . PRO A 1 292 ? 188.956 182.103 209.989 1.00 6.54 310 PRO A N 1
ATOM 1758 C CA . PRO A 1 292 ? 189.194 183.287 209.147 1.00 6.26 310 PRO A CA 1
ATOM 1759 C C . PRO A 1 292 ? 188.288 183.359 207.932 1.00 6.34 310 PRO A C 1
ATOM 1760 O O . PRO A 1 292 ? 187.869 184.455 207.541 1.00 7.35 310 PRO A O 1
ATOM 1764 N N . TYR A 1 293 ? 187.975 182.219 207.321 1.00 20.32 311 TYR A N 1
ATOM 1765 C CA . TYR A 1 293 ? 187.197 182.220 206.091 1.00 19.12 311 TYR A CA 1
ATOM 1766 C C . TYR A 1 293 ? 185.774 182.701 206.341 1.00 17.38 311 TYR A C 1
ATOM 1767 O O . TYR A 1 293 ? 185.183 182.434 207.391 1.00 15.83 311 TYR A O 1
ATOM 1776 N N . ILE A 1 294 ? 185.226 183.416 205.364 1.00 8.48 312 ILE A N 1
ATOM 1777 C CA . ILE A 1 294 ? 183.830 183.833 205.365 1.00 6.59 312 ILE A CA 1
ATOM 1778 C C . ILE A 1 294 ? 183.154 183.130 204.198 1.00 3.79 312 ILE A C 1
ATOM 1779 O O . ILE A 1 294 ? 183.767 182.942 203.140 1.00 4.16 312 ILE A O 1
ATOM 1784 N N . GLN A 1 295 ? 181.919 182.691 204.405 1.00 5.54 313 GLN A N 1
ATOM 1785 C CA . GLN A 1 295 ? 181.206 181.985 203.353 1.00 8.75 313 GLN A CA 1
ATOM 1786 C C . GLN A 1 295 ? 180.444 182.967 202.475 1.00 9.49 313 GLN A C 1
ATOM 1787 O O . GLN A 1 295 ? 179.701 183.819 202.968 1.00 6.39 313 GLN A O 1
ATOM 1793 N N . GLU A 1 296 ? 180.634 182.847 201.166 1.00 13.50 314 GLU A N 1
ATOM 1794 C CA . GLU A 1 296 ? 179.932 183.668 200.191 1.00 13.33 314 GLU A CA 1
ATOM 1795 C C . GLU A 1 296 ? 179.046 182.774 199.340 1.00 12.91 314 GLU A C 1
ATOM 1796 O O . GLU A 1 296 ? 179.523 181.796 198.755 1.00 6.13 314 GLU A O 1
ATOM 1802 N N . ILE A 1 297 ? 177.761 183.111 199.272 1.00 14.10 315 ILE A N 1
ATOM 1803 C CA . ILE A 1 297 ? 176.767 182.319 198.563 1.00 14.92 315 ILE A CA 1
ATOM 1804 C C . ILE A 1 297 ? 176.192 183.160 197.434 1.00 21.13 315 ILE A C 1
ATOM 1805 O O . ILE A 1 297 ? 175.770 184.301 197.650 1.00 19.68 315 ILE A O 1
ATOM 1810 N N . GLN A 1 298 ? 176.183 182.596 196.228 1.00 25.63 316 GLN A N 1
ATOM 1811 C CA . GLN A 1 298 ? 175.652 183.264 195.050 1.00 30.05 316 GLN A CA 1
ATOM 1812 C C . GLN A 1 298 ? 174.576 182.399 194.415 1.00 29.91 316 GLN A C 1
ATOM 1813 O O . GLN A 1 298 ? 174.714 181.174 194.339 1.00 27.28 316 GLN A O 1
ATOM 1819 N N . ASP A 1 299 ? 173.504 183.042 193.962 1.00 52.46 317 ASP A N 1
ATOM 1820 C CA . ASP A 1 299 ? 172.426 182.370 193.249 1.00 56.22 317 ASP A CA 1
ATOM 1821 C C . ASP A 1 299 ? 172.654 182.548 191.753 1.00 51.01 317 ASP A C 1
ATOM 1822 O O . ASP A 1 299 ? 172.783 183.678 191.272 1.00 55.06 317 ASP A O 1
ATOM 1827 N N . ILE A 1 300 ? 172.702 181.437 191.026 1.00 48.64 318 ILE A N 1
ATOM 1828 C CA . ILE A 1 300 ? 173.080 181.432 189.618 1.00 49.47 318 ILE A CA 1
ATOM 1829 C C . ILE A 1 300 ? 171.864 181.079 188.776 1.00 45.63 318 ILE A C 1
ATOM 1830 O O . ILE A 1 300 ? 171.161 180.101 189.064 1.00 52.34 318 ILE A O 1
ATOM 1835 N N . ILE A 1 301 ? 171.610 181.875 187.743 1.00 57.75 319 ILE A N 1
ATOM 1836 C CA . ILE A 1 301 ? 170.627 181.517 186.727 1.00 53.15 319 ILE A CA 1
ATOM 1837 C C . ILE A 1 301 ? 171.277 180.543 185.753 1.00 58.01 319 ILE A C 1
ATOM 1838 O O . ILE A 1 301 ? 172.412 180.752 185.309 1.00 54.73 319 ILE A O 1
ATOM 1843 N N . THR A 1 302 ? 170.571 179.460 185.437 1.00 64.21 320 THR A 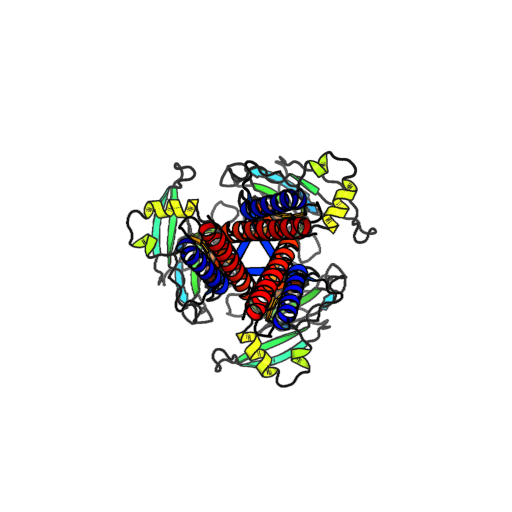N 1
ATOM 1844 C CA . THR A 1 302 ? 171.192 178.336 184.749 1.00 64.15 320 THR A CA 1
ATOM 1845 C C . THR A 1 302 ? 170.985 178.337 183.240 1.00 62.27 320 THR A C 1
ATOM 1846 O O . THR A 1 302 ? 171.667 177.580 182.541 1.00 60.59 320 THR A O 1
ATOM 1850 N N . ALA A 1 303 ? 170.078 179.156 182.713 1.00 51.26 321 ALA A N 1
ATOM 1851 C CA . ALA A 1 303 ? 169.780 179.125 181.289 1.00 55.07 321 ALA A CA 1
ATOM 1852 C C . ALA A 1 303 ? 169.666 180.542 180.744 1.00 58.50 321 ALA A C 1
ATOM 1853 O O . ALA A 1 303 ? 169.340 181.482 181.473 1.00 50.92 321 ALA A O 1
ATOM 1855 N N . ASN A 1 304 ? 169.943 180.682 179.450 1.00 58.62 322 ASN A N 1
ATOM 1856 C CA . ASN A 1 304 ? 169.849 181.949 178.745 1.00 55.41 322 ASN A CA 1
ATOM 1857 C C . ASN A 1 304 ? 169.113 181.759 177.427 1.00 50.80 322 ASN A C 1
ATOM 1858 O O . ASN A 1 304 ? 169.177 180.683 176.824 1.00 51.90 322 ASN A O 1
ATOM 1863 N N . PRO A 1 305 ? 168.397 182.788 176.960 1.00 52.34 323 PRO A N 1
ATOM 1864 C CA . PRO A 1 305 ? 167.630 182.633 175.713 1.00 60.18 323 PRO A CA 1
ATOM 1865 C C . PRO A 1 305 ? 168.495 182.464 174.476 1.00 51.93 323 PRO A C 1
ATOM 1866 O O . PRO A 1 305 ? 168.034 181.873 173.491 1.00 55.77 323 PRO A O 1
ATOM 1870 N N . TRP A 1 306 ? 169.730 182.973 174.490 1.00 53.12 324 TRP A N 1
ATOM 1871 C CA . TRP A 1 306 ? 170.578 182.887 173.306 1.00 55.88 324 TRP A CA 1
ATOM 1872 C C . TRP A 1 306 ? 170.883 181.439 172.948 1.00 54.55 324 TRP A C 1
ATOM 1873 O O . TRP A 1 306 ? 170.834 181.057 171.772 1.00 52.89 324 TRP A O 1
ATOM 1884 N N . SER A 1 307 ? 171.194 180.616 173.951 1.00 78.42 325 SER A N 1
ATOM 1885 C CA . SER A 1 307 ? 171.508 179.217 173.685 1.00 75.48 325 SER A CA 1
ATOM 1886 C C . SER A 1 307 ? 170.309 178.489 173.091 1.00 76.72 325 SER A C 1
ATOM 1887 O O . SER A 1 307 ? 170.443 177.751 172.107 1.00 73.60 325 SER A O 1
ATOM 1890 N N . MET A 1 308 ? 169.118 178.698 173.663 1.00 75.90 326 MET A N 1
ATOM 1891 C CA . MET A 1 308 ? 167.946 177.999 173.145 1.00 81.97 326 MET A CA 1
ATOM 1892 C C . MET A 1 308 ? 167.607 178.476 171.739 1.00 83.59 326 MET A C 1
ATOM 1893 O O . MET A 1 308 ? 167.205 177.673 170.891 1.00 74.04 326 MET A O 1
ATOM 1898 N N . ILE A 1 309 ? 167.751 179.779 171.473 1.00 95.52 327 ILE A N 1
ATOM 1899 C CA . ILE A 1 309 ? 167.373 180.293 170.163 1.00 89.43 327 ILE A CA 1
ATOM 1900 C C . ILE A 1 309 ? 168.350 179.799 169.106 1.00 94.59 327 ILE A C 1
ATOM 1901 O O . ILE A 1 309 ? 167.946 179.428 167.998 1.00 87.42 327 ILE A O 1
ATOM 1906 N N . ALA A 1 310 ? 169.640 179.732 169.446 1.00 71.05 328 ALA A N 1
ATOM 1907 C CA . ALA A 1 310 ? 170.611 179.164 168.521 1.00 71.66 328 ALA A CA 1
ATOM 1908 C C . ALA A 1 310 ? 170.339 177.686 168.280 1.00 70.33 328 ALA A C 1
ATOM 1909 O O . ALA A 1 310 ? 170.430 177.212 167.142 1.00 67.86 328 ALA A O 1
ATOM 1911 N N . LEU A 1 311 ? 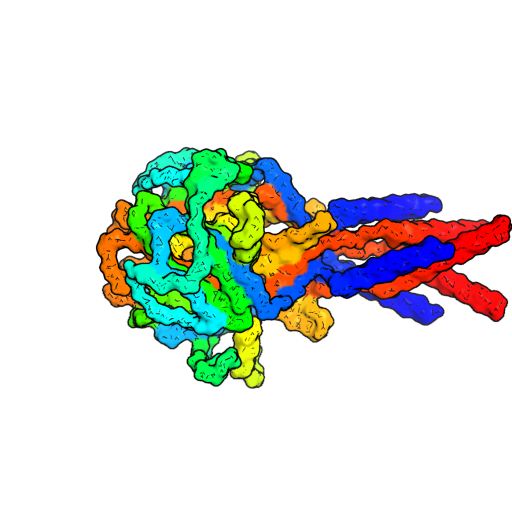169.989 176.942 169.333 1.00 68.05 329 LEU A N 1
ATOM 1912 C CA . LEU A 1 311 ? 169.725 175.516 169.166 1.00 67.06 329 LEU A CA 1
ATOM 1913 C C . LEU A 1 311 ? 168.492 175.272 168.303 1.00 72.12 329 LEU A C 1
ATOM 1914 O O . LEU A 1 311 ? 168.501 174.394 167.429 1.00 75.01 329 LEU A O 1
ATOM 1919 N N . LEU A 1 312 ? 167.419 176.035 168.528 1.00 79.35 330 LEU A N 1
ATOM 1920 C CA . LEU A 1 312 ? 166.214 175.847 167.727 1.00 83.20 330 LEU A CA 1
ATOM 1921 C C . LEU A 1 312 ? 166.432 176.301 166.289 1.00 84.51 330 LEU A C 1
ATOM 1922 O O . LEU A 1 312 ? 165.903 175.689 165.356 1.00 83.79 330 LEU A O 1
ATOM 1927 N N . CYS A 1 313 ? 167.217 177.361 166.082 1.00 69.92 331 CYS A N 1
ATOM 1928 C CA . CYS A 1 313 ? 167.559 177.752 164.720 1.00 61.81 331 CYS A CA 1
ATOM 1929 C C . CYS A 1 313 ? 168.368 176.662 164.030 1.00 69.16 331 CYS A C 1
ATOM 1930 O O . CYS A 1 313 ? 168.156 176.374 162.847 1.00 68.16 331 CYS A O 1
ATOM 1933 N N . SER A 1 314 ? 169.297 176.039 164.759 1.00 59.61 332 SER A N 1
ATOM 1934 C CA . SER A 1 314 ? 170.085 174.953 164.188 1.00 61.71 332 SER A CA 1
ATOM 1935 C C . SER A 1 314 ? 169.207 173.764 163.819 1.00 65.92 332 SER A C 1
ATOM 1936 O O . SER A 1 314 ? 169.400 173.143 162.767 1.00 61.93 332 SER A O 1
ATOM 1939 N N . VAL A 1 315 ? 168.242 173.423 164.675 1.00 80.59 333 VAL A N 1
ATOM 1940 C CA . VAL A 1 315 ? 167.372 172.292 164.362 1.00 84.20 333 VAL A CA 1
ATOM 1941 C C . VAL A 1 315 ? 166.450 172.631 163.192 1.00 80.83 333 VAL A C 1
ATOM 1942 O O . VAL A 1 315 ? 166.161 171.774 162.346 1.00 74.85 333 VAL A O 1
ATOM 1946 N N . PHE A 1 316 ? 165.997 173.886 163.103 1.00 68.01 334 PHE A N 1
ATOM 1947 C CA . PHE A 1 316 ? 165.225 174.307 161.938 1.00 66.38 334 PHE A CA 1
ATOM 1948 C C . PHE A 1 316 ? 166.051 174.171 160.667 1.00 71.84 334 PHE A C 1
ATOM 1949 O O . PHE A 1 316 ? 165.559 173.684 159.643 1.00 71.97 334 PHE A O 1
ATOM 1957 N N . LEU A 1 317 ? 167.317 174.587 160.723 1.00 62.61 335 LEU A N 1
ATOM 1958 C CA . LEU A 1 317 ? 168.185 174.493 159.556 1.00 63.85 335 LEU A CA 1
ATOM 1959 C C . LEU A 1 317 ? 168.427 173.042 159.159 1.00 63.20 335 LEU A C 1
ATOM 1960 O O . LEU A 1 317 ? 168.414 172.708 157.969 1.00 63.10 335 LEU A O 1
ATOM 1965 N N . VAL A 1 318 ? 168.655 172.163 160.137 1.00 69.12 336 VAL A N 1
ATOM 1966 C CA . VAL A 1 318 ? 168.939 170.770 159.803 1.00 73.05 336 VAL A CA 1
ATOM 1967 C C . VAL A 1 318 ? 167.694 170.084 159.249 1.00 69.47 336 VAL A C 1
ATOM 1968 O O . VAL A 1 318 ? 167.786 169.245 158.345 1.00 69.45 336 VAL A O 1
ATOM 1972 N N . LEU A 1 319 ? 166.510 170.434 159.758 1.00 73.05 337 LEU A N 1
ATOM 1973 C CA . LEU A 1 319 ? 165.293 169.861 159.191 1.00 73.01 337 LEU A CA 1
ATOM 1974 C C . LEU A 1 319 ? 165.013 170.411 157.798 1.00 78.26 337 LEU A C 1
ATOM 1975 O O . LEU A 1 319 ? 164.502 169.686 156.937 1.00 73.46 337 LEU A O 1
ATOM 1980 N N . PHE A 1 320 ? 165.352 171.679 157.551 1.00 73.37 338 PHE A N 1
ATOM 1981 C CA . PHE A 1 320 ? 165.264 172.215 156.197 1.00 69.79 338 PHE A CA 1
ATOM 1982 C C . PHE A 1 320 ? 166.213 171.481 155.258 1.00 73.51 338 PHE A C 1
ATOM 1983 O O . PHE A 1 320 ? 165.865 171.196 154.107 1.00 77.72 338 PHE A O 1
ATOM 1991 N N . LYS A 1 321 ? 167.418 171.166 155.736 1.00 72.22 339 LYS A N 1
ATOM 1992 C CA . LYS A 1 321 ? 168.362 170.395 154.932 1.00 68.06 339 LYS A CA 1
ATOM 1993 C C . LYS A 1 321 ? 167.834 168.992 154.653 1.00 69.20 339 LYS A C 1
ATOM 1994 O O . LYS A 1 321 ? 167.995 168.467 153.545 1.00 70.95 339 LYS A O 1
ATOM 2000 N N . ALA A 1 322 ? 167.210 168.364 155.652 1.00 78.92 340 ALA A N 1
ATOM 2001 C CA . ALA A 1 322 ? 166.613 167.048 155.440 1.00 75.22 340 ALA A CA 1
ATOM 2002 C C . ALA A 1 322 ? 165.488 167.110 154.412 1.00 78.21 340 ALA A C 1
ATOM 2003 O O . ALA A 1 322 ? 165.359 166.217 153.566 1.00 75.54 340 ALA A O 1
ATOM 2005 N N . ALA A 1 323 ? 164.660 168.155 154.475 1.00 64.05 341 ALA A N 1
ATOM 2006 C CA . ALA A 1 323 ? 163.607 168.327 153.477 1.00 66.41 341 ALA A CA 1
ATOM 2007 C C . ALA A 1 323 ? 164.195 168.542 152.088 1.00 70.70 341 ALA A C 1
ATOM 2008 O O . ALA A 1 323 ? 163.664 168.033 151.094 1.00 62.93 341 ALA A O 1
ATOM 2010 N N . ASP A 1 324 ? 165.289 169.300 152.000 1.00 67.83 342 ASP A N 1
ATOM 2011 C CA . ASP A 1 324 ? 165.963 169.486 150.718 1.00 72.09 342 ASP A CA 1
ATOM 2012 C C . ASP A 1 324 ? 166.492 168.162 150.179 1.00 72.42 342 ASP A C 1
ATOM 2013 O O . ASP A 1 324 ? 166.400 167.890 148.976 1.00 68.64 342 ASP A O 1
ATOM 2018 N N . PHE A 1 325 ? 167.058 167.331 151.056 1.00 58.95 343 PHE A N 1
ATOM 2019 C CA . PHE A 1 325 ? 167.533 166.015 150.636 1.00 61.70 343 PHE A CA 1
ATOM 2020 C C . PHE A 1 325 ? 166.382 165.142 150.152 1.00 54.25 343 PHE A C 1
ATOM 2021 O O . PHE A 1 325 ? 166.511 164.428 149.150 1.00 62.55 343 PHE A O 1
ATOM 2029 N N . ALA A 1 326 ? 165.249 165.182 150.855 1.00 56.20 344 ALA A N 1
ATOM 2030 C CA . ALA A 1 326 ? 164.086 164.413 150.426 1.00 54.26 344 ALA A CA 1
ATOM 2031 C C . ALA A 1 326 ? 163.583 164.888 149.069 1.00 56.06 344 ALA A C 1
ATOM 2032 O O . ALA A 1 326 ? 163.191 164.075 148.224 1.00 60.90 344 ALA A O 1
ATOM 2034 N N . LYS A 1 327 ? 163.576 166.205 148.847 1.00 76.40 345 LYS A N 1
ATOM 2035 C CA . LYS A 1 327 ? 163.194 166.739 147.542 1.00 73.56 345 LYS A CA 1
ATOM 2036 C C . LYS A 1 327 ? 164.168 166.291 146.459 1.00 70.71 345 LYS A C 1
ATOM 2037 O O . LYS A 1 327 ? 163.758 165.967 145.338 1.00 74.67 345 LYS A O 1
ATOM 2043 N N . LEU A 1 328 ? 165.465 166.276 146.773 1.00 75.05 346 LEU A N 1
ATOM 2044 C CA . LEU A 1 328 ? 166.450 165.741 145.839 1.00 77.13 346 LEU A CA 1
ATOM 2045 C C . LEU A 1 328 ? 166.156 164.281 145.516 1.00 68.37 346 LEU A C 1
ATOM 2046 O O . LEU A 1 328 ? 166.333 163.840 144.375 1.00 69.37 346 LEU A O 1
ATOM 2051 N N . SER A 1 329 ? 165.708 163.520 146.509 1.00 67.44 347 SER A N 1
ATOM 2052 C CA . SER A 1 329 ? 165.332 162.127 146.306 1.00 64.86 347 SER A CA 1
ATOM 2053 C C . SER A 1 329 ? 164.135 162.015 145.369 1.00 61.30 347 SER A C 1
ATOM 2054 O O . SER A 1 329 ? 162.993 161.915 145.815 1.00 60.77 347 SER A O 1
ATOM 2057 N N . MET B 1 79 ? 186.499 163.571 160.444 1.00 43.39 97 MET B N 1
ATOM 2058 C CA . MET B 1 79 ? 185.812 162.397 160.972 1.00 45.49 97 MET B CA 1
ATOM 2059 C C . MET B 1 79 ? 186.337 162.027 162.357 1.00 40.28 97 MET B C 1
ATOM 2060 O O . MET B 1 79 ? 185.558 161.759 163.277 1.00 39.74 97 MET B O 1
ATOM 2065 N N . GLY B 1 80 ? 187.663 162.005 162.498 1.00 44.12 98 GLY B N 1
ATOM 2066 C CA . GLY B 1 80 ? 188.250 161.764 163.806 1.00 42.21 98 GLY B CA 1
ATOM 2067 C C . GLY B 1 80 ? 187.872 162.836 164.809 1.00 48.65 98 GLY B C 1
ATOM 2068 O O . GLY B 1 80 ? 187.615 162.544 165.981 1.00 44.20 98 GLY B O 1
ATOM 2069 N N . VAL B 1 81 ? 187.831 164.092 164.362 1.00 45.93 99 VAL B N 1
ATOM 2070 C CA . VAL B 1 81 ? 187.363 165.170 165.226 1.00 43.19 99 VAL B CA 1
ATOM 2071 C C . VAL B 1 81 ? 185.924 164.915 165.650 1.00 45.57 99 VAL B C 1
ATOM 2072 O O . VAL B 1 81 ? 185.559 165.118 166.813 1.00 46.04 99 VAL B O 1
ATOM 2076 N N . ALA B 1 82 ? 185.090 164.450 164.717 1.00 60.06 100 ALA B N 1
ATOM 2077 C CA . ALA B 1 82 ? 183.695 164.165 165.038 1.00 53.70 100 ALA B CA 1
ATOM 2078 C C . ALA B 1 82 ? 183.580 163.068 166.087 1.00 56.57 100 ALA B C 1
ATOM 2079 O O . ALA B 1 82 ? 182.807 163.188 167.046 1.00 55.05 100 ALA B O 1
ATOM 2081 N N . VAL B 1 83 ? 184.341 161.983 165.923 1.00 74.30 101 VAL B N 1
ATOM 2082 C CA . VAL B 1 83 ? 184.219 160.870 166.859 1.00 72.76 101 VAL B CA 1
ATOM 2083 C C . VAL B 1 83 ? 184.770 161.257 168.228 1.00 69.48 101 VAL B C 1
ATOM 2084 O O . VAL B 1 83 ? 184.200 160.891 169.264 1.00 72.27 101 VAL B O 1
ATOM 2088 N N . PHE B 1 84 ? 185.864 162.023 168.267 1.00 75.60 102 PHE B N 1
ATOM 2089 C CA . PHE B 1 84 ? 186.376 162.473 169.556 1.00 72.41 102 PHE B CA 1
ATOM 2090 C C . PHE B 1 84 ? 185.394 163.416 170.240 1.00 72.15 102 PHE B C 1
ATOM 2091 O O . PHE B 1 84 ? 185.192 163.335 171.458 1.00 69.68 102 PHE B O 1
ATOM 2099 N N . LEU B 1 85 ? 184.768 164.311 169.473 1.00 48.74 103 LEU B N 1
ATOM 2100 C CA . LEU B 1 85 ? 183.793 165.225 170.054 1.00 49.10 103 LEU B CA 1
ATOM 2101 C C . LEU B 1 85 ? 182.584 164.472 170.592 1.00 50.15 103 LEU B C 1
ATOM 2102 O O . LEU B 1 85 ? 182.089 164.785 171.682 1.00 51.98 103 LEU B O 1
ATOM 2107 N N . VAL B 1 86 ? 182.093 163.475 169.850 1.00 64.85 104 VAL B N 1
ATOM 2108 C CA . VAL B 1 86 ? 180.933 162.727 170.327 1.00 63.41 104 VAL B CA 1
ATOM 2109 C C . VAL B 1 86 ? 181.299 161.906 171.559 1.00 58.67 104 VAL B C 1
ATOM 2110 O O . VAL B 1 86 ? 180.493 161.771 172.488 1.00 58.65 104 VAL B O 1
ATOM 2114 N N . TYR B 1 87 ? 182.523 161.371 171.607 1.00 56.56 105 TYR B N 1
ATOM 2115 C CA . TYR B 1 87 ? 182.964 160.640 172.791 1.00 62.06 105 TYR B CA 1
ATOM 2116 C C . TYR B 1 87 ? 183.024 161.557 174.008 1.00 57.43 105 TYR B C 1
ATOM 2117 O O . TYR B 1 87 ? 182.532 161.209 175.090 1.00 61.12 105 TYR B O 1
ATOM 2126 N N . GLN B 1 88 ? 183.612 162.745 173.846 1.00 50.70 106 GLN B N 1
ATOM 2127 C CA . GLN B 1 88 ? 183.687 163.681 174.964 1.00 55.19 106 GLN B CA 1
ATOM 2128 C C . GLN B 1 88 ? 182.299 164.111 175.419 1.00 54.91 106 GLN B C 1
ATOM 2129 O O . GLN B 1 88 ? 182.027 164.180 176.624 1.00 53.26 106 GLN B O 1
ATOM 2135 N N . THR B 1 89 ? 181.401 164.392 174.471 1.00 60.82 107 THR B N 1
ATOM 2136 C CA . THR B 1 89 ? 180.062 164.834 174.841 1.00 62.55 107 THR B CA 1
ATOM 2137 C C . THR B 1 89 ? 179.282 163.729 175.545 1.00 56.08 107 THR B C 1
ATOM 2138 O O . THR B 1 89 ? 178.561 163.999 176.511 1.00 59.20 107 THR B O 1
ATOM 2142 N N . ILE B 1 90 ? 179.403 162.482 175.082 1.00 54.08 108 ILE B N 1
ATOM 2143 C CA . ILE B 1 90 ? 178.668 161.401 175.733 1.00 52.44 108 ILE B CA 1
ATOM 2144 C C . ILE B 1 90 ? 179.233 161.129 177.123 1.00 53.68 108 ILE B C 1
ATOM 2145 O O . ILE B 1 9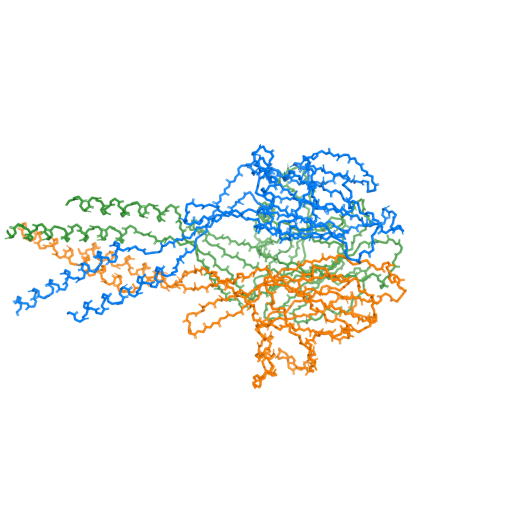0 ? 178.482 160.832 178.060 1.00 53.30 108 ILE B O 1
ATOM 2150 N N . THR B 1 91 ? 180.556 161.238 177.294 1.00 59.58 109 THR B N 1
ATOM 2151 C CA . THR B 1 91 ? 181.121 161.092 178.633 1.00 64.09 109 THR B CA 1
ATOM 2152 C C . THR B 1 91 ? 180.634 162.203 179.557 1.00 64.22 109 THR B C 1
ATOM 2153 O O . THR B 1 91 ? 180.298 161.952 180.723 1.00 63.11 109 THR B O 1
ATOM 2157 N N . ASP B 1 92 ? 180.580 163.438 179.051 1.00 47.30 110 ASP B N 1
ATOM 2158 C CA . ASP B 1 92 ? 180.070 164.544 179.854 1.00 54.59 110 ASP B CA 1
ATOM 2159 C C . ASP B 1 92 ? 178.609 164.327 180.224 1.00 51.68 110 ASP B C 1
ATOM 2160 O O . ASP B 1 92 ? 178.198 164.613 181.354 1.00 54.22 110 ASP B O 1
ATOM 2165 N N . PHE B 1 93 ? 177.808 163.828 179.280 1.00 51.97 111 PHE B N 1
ATOM 2166 C CA . PHE B 1 93 ? 176.403 163.562 179.566 1.00 52.90 111 PHE B CA 1
ATOM 2167 C C . PHE B 1 93 ? 176.253 162.473 180.621 1.00 55.48 111 PHE B C 1
ATOM 2168 O O . PHE B 1 93 ? 175.409 162.584 181.516 1.00 57.15 111 PHE B O 1
ATOM 2176 N N . ARG B 1 94 ? 177.057 161.410 180.532 1.00 51.43 112 ARG B N 1
ATOM 2177 C CA . ARG B 1 94 ? 176.998 160.360 181.545 1.00 49.90 112 ARG B CA 1
ATOM 2178 C C . ARG B 1 94 ? 177.379 160.902 182.917 1.00 54.58 112 ARG B C 1
ATOM 2179 O O . ARG B 1 94 ? 176.730 160.585 183.923 1.00 51.55 112 ARG B O 1
ATOM 2187 N N . ASP B 1 95 ? 178.423 161.733 182.973 1.00 67.09 113 ASP B N 1
ATOM 2188 C CA . ASP B 1 95 ? 178.823 162.334 184.241 1.00 65.33 113 ASP B CA 1
ATOM 2189 C C . ASP B 1 95 ? 177.721 163.224 184.802 1.00 63.22 113 ASP B C 1
ATOM 2190 O O . ASP B 1 95 ? 177.461 163.217 186.011 1.00 64.49 113 ASP B O 1
ATOM 2195 N N . LYS B 1 96 ? 177.065 164.003 183.939 1.00 57.07 114 LYS B N 1
ATOM 2196 C CA . LYS B 1 96 ? 175.970 164.854 184.392 1.00 59.59 114 LYS B CA 1
ATOM 2197 C C . LYS B 1 96 ? 174.802 164.021 184.900 1.00 54.61 114 LYS B C 1
ATOM 2198 O O . LYS B 1 96 ? 174.152 164.380 185.889 1.00 59.87 114 LYS B O 1
ATOM 2204 N N . LEU B 1 97 ? 174.518 162.904 184.229 1.00 75.24 115 LEU B N 1
ATOM 2205 C CA . LEU B 1 97 ? 173.359 162.092 184.578 1.00 82.84 115 LEU B CA 1
ATOM 2206 C C . LEU B 1 97 ? 173.580 161.325 185.876 1.00 75.28 115 LEU B C 1
ATOM 2207 O O . LEU B 1 97 ? 172.635 161.117 186.646 1.00 82.26 115 LEU B O 1
ATOM 2212 N N . LYS B 1 98 ? 174.818 160.893 186.138 1.00 70.01 116 LYS B N 1
ATOM 2213 C CA . LYS B 1 98 ? 175.049 160.011 187.279 1.00 67.36 116 LYS B CA 1
ATOM 2214 C C . LYS B 1 98 ? 174.833 160.719 188.614 1.00 70.50 116 LYS B C 1
ATOM 2215 O O . LYS B 1 98 ? 174.466 160.068 189.598 1.00 72.16 116 LYS B O 1
ATOM 2221 N N . HIS B 1 99 ? 175.050 162.035 188.679 1.00 69.18 117 HIS B N 1
ATOM 2222 C CA . HIS B 1 99 ? 174.781 162.754 189.921 1.00 61.33 117 HIS B CA 1
ATOM 2223 C C . HIS B 1 99 ? 174.182 164.129 189.648 1.00 67.54 117 HIS B C 1
ATOM 2224 O O . HIS B 1 99 ? 174.762 164.927 188.901 1.00 65.68 117 HIS B O 1
ATOM 2231 N N . PRO B 1 100 ? 173.026 164.444 190.242 1.00 61.23 118 PRO B N 1
ATOM 2232 C CA . PRO B 1 100 ? 172.376 165.733 189.971 1.00 58.00 118 PRO B CA 1
ATOM 2233 C C . PRO B 1 100 ? 172.905 166.870 190.830 1.00 57.96 118 PRO B C 1
ATOM 2234 O O . PRO B 1 100 ? 173.862 166.698 191.591 1.00 58.69 118 PRO B O 1
ATOM 2238 N N . VAL B 1 101 ? 172.278 168.038 190.710 1.00 57.41 119 VAL B N 1
ATOM 2239 C CA . VAL B 1 101 ? 172.669 169.243 191.430 1.00 51.33 119 VAL B CA 1
ATOM 2240 C C . VAL B 1 101 ? 171.480 169.725 192.251 1.00 52.59 119 VAL B C 1
ATOM 2241 O O . VAL B 1 101 ? 170.335 169.699 191.790 1.00 56.75 119 VAL B O 1
ATOM 2245 N N . MET B 1 102 ? 171.755 170.157 193.479 1.00 35.77 120 MET B N 1
ATOM 2246 C CA . MET B 1 102 ? 170.718 170.600 194.400 1.00 38.79 120 MET B CA 1
ATOM 2247 C C . MET B 1 102 ? 170.541 172.113 194.339 1.00 40.19 120 MET B C 1
ATOM 2248 O O . MET B 1 102 ? 171.480 172.860 194.053 1.00 42.64 120 MET B O 1
ATOM 2253 N N . SER B 1 103 ? 169.312 172.555 194.604 1.00 29.23 121 SER B N 1
ATOM 2254 C CA . SER B 1 103 ? 168.982 173.969 194.690 1.00 28.47 121 SER B CA 1
ATOM 2255 C C . SER B 1 103 ? 168.065 174.186 195.885 1.00 29.68 121 SER B C 1
ATOM 2256 O O . SER B 1 103 ? 167.374 173.270 196.335 1.00 27.69 121 SER B O 1
ATOM 2259 N N . VAL B 1 104 ? 168.060 175.417 196.395 1.00 23.16 122 VAL B N 1
ATOM 2260 C CA . VAL B 1 104 ? 167.283 175.761 197.578 1.00 18.57 122 VAL B CA 1
ATOM 2261 C C . VAL B 1 104 ? 166.310 176.882 197.232 1.00 22.76 122 VAL B C 1
ATOM 2262 O O . VAL B 1 104 ? 166.511 177.648 196.287 1.00 21.00 122 VAL B O 1
ATOM 2266 N N . SER B 1 105 ? 165.236 176.963 198.016 1.00 15.99 123 SER B N 1
ATOM 2267 C CA . SER B 1 105 ? 164.212 177.979 197.824 1.00 18.16 123 SER B CA 1
ATOM 2268 C C . SER B 1 105 ? 163.531 178.252 199.157 1.00 20.07 123 SER B C 1
ATOM 2269 O O . SER B 1 105 ? 163.547 177.419 200.065 1.00 16.00 123 SER B O 1
ATOM 2272 N N . TYR B 1 106 ? 162.929 179.434 199.263 1.00 12.05 124 TYR B N 1
ATOM 2273 C CA . TYR B 1 106 ? 162.232 179.868 200.464 1.00 13.39 124 TYR B CA 1
ATOM 2274 C C . TYR B 1 106 ? 160.785 180.204 200.127 1.00 10.34 124 TYR B C 1
ATOM 2275 O O . TYR B 1 106 ? 160.426 180.383 198.961 1.00 5.41 124 TYR B O 1
ATOM 2284 N N . LYS B 1 107 ? 159.952 180.286 201.162 1.00 8.56 125 LYS B N 1
ATOM 2285 C CA . LYS B 1 107 ? 158.571 180.707 200.969 1.00 9.88 125 LYS B CA 1
ATOM 2286 C C . LYS B 1 107 ? 158.025 181.240 202.287 1.00 10.52 125 LYS B C 1
ATOM 2287 O O . LYS B 1 107 ? 158.437 180.806 203.364 1.00 10.31 125 LYS B O 1
ATOM 2293 N N . GLU B 1 108 ? 157.098 182.189 202.185 1.00 15.66 126 GLU B N 1
ATOM 2294 C CA . GLU B 1 108 ? 156.435 182.771 203.342 1.00 7.73 126 GLU B CA 1
ATOM 2295 C C . GLU B 1 108 ? 155.113 182.064 203.608 1.00 16.19 126 GLU B C 1
ATOM 2296 O O . GLU B 1 108 ? 154.464 181.555 202.690 1.00 7.76 126 GLU B O 1
ATOM 2302 N N . VAL B 1 109 ? 154.717 182.031 204.878 1.00 8.54 127 VAL B N 1
ATOM 2303 C CA . VAL B 1 109 ? 153.435 181.472 205.287 1.00 12.30 127 VAL B CA 1
ATOM 2304 C C . VAL B 1 109 ? 152.729 182.468 206.197 1.00 9.10 127 VAL B C 1
ATOM 2305 O O . VAL B 1 109 ? 153.349 183.063 207.085 1.00 10.07 127 VAL B O 1
ATOM 2309 N N . ASN B 1 110 ? 151.434 182.672 205.953 1.00 7.51 128 ASN B N 1
ATOM 2310 C CA . ASN B 1 110 ? 150.666 183.595 206.783 1.00 10.50 128 ASN B CA 1
ATOM 2311 C C . ASN B 1 110 ? 150.487 183.045 208.191 1.00 9.39 128 ASN B C 1
ATOM 2312 O O . ASN B 1 110 ? 150.674 183.765 209.180 1.00 12.80 128 ASN B O 1
ATOM 2317 N N . MET B 1 111 ? 150.128 181.770 208.301 1.00 2.82 129 MET B N 1
ATOM 2318 C CA . MET B 1 111 ? 149.884 181.142 209.594 1.00 2.71 129 MET B CA 1
ATOM 2319 C C . MET B 1 111 ? 150.366 179.704 209.512 1.00 0.55 129 MET B C 1
ATOM 2320 O O . MET B 1 111 ? 149.878 178.934 208.681 1.00 0.52 129 MET B O 1
ATOM 2325 N N . TYR B 1 112 ? 151.323 179.352 210.364 1.00 7.57 130 TYR B N 1
ATOM 2326 C CA . TYR B 1 112 ? 151.907 178.020 210.322 1.00 7.36 130 TYR B CA 1
ATOM 2327 C C . TYR B 1 112 ? 150.864 176.965 210.665 1.00 10.22 130 TYR B C 1
ATOM 2328 O O . TYR B 1 112 ? 149.973 177.194 211.487 1.00 4.45 130 TYR B O 1
ATOM 2337 N N . ASP B 1 113 ? 150.971 175.805 210.023 1.00 19.57 131 ASP B N 1
ATOM 2338 C CA . ASP B 1 113 ? 150.124 174.679 210.388 1.00 24.05 131 ASP B CA 1
ATOM 2339 C C . ASP B 1 113 ? 150.491 174.205 211.786 1.00 19.26 131 ASP B C 1
ATOM 2340 O O . ASP B 1 113 ? 151.668 173.988 212.086 1.00 25.96 131 ASP B O 1
ATOM 2345 N N . ALA B 1 114 ? 149.489 174.042 212.636 1.00 11.84 132 ALA B N 1
ATOM 2346 C CA . ALA B 1 114 ? 149.719 173.698 214.034 1.00 9.39 132 ALA B CA 1
ATOM 2347 C C . ALA B 1 114 ? 150.330 172.308 214.152 1.00 10.32 132 ALA B C 1
ATOM 2348 O O . ALA B 1 114 ? 149.623 171.317 213.929 1.00 8.32 132 ALA B O 1
ATOM 2350 N N . PRO B 1 115 ? 151.602 172.179 214.502 1.00 14.73 133 PRO B N 1
ATOM 2351 C CA . PRO B 1 115 ? 152.241 170.865 214.551 1.00 9.21 133 PRO B CA 1
ATOM 2352 C C . PRO B 1 115 ? 151.935 170.167 215.870 1.00 13.87 133 PRO B C 1
ATOM 2353 O O . PRO B 1 115 ? 151.157 170.645 216.693 1.00 10.54 133 PRO B O 1
ATOM 2357 N N . GLY B 1 116 ? 152.566 169.020 216.057 1.00 9.40 134 GLY B N 1
ATOM 2358 C CA . GLY B 1 116 ? 152.390 168.224 217.260 1.00 13.40 134 GLY B CA 1
ATOM 2359 C C . GLY B 1 116 ? 153.725 167.891 217.893 1.00 14.50 134 GLY B C 1
ATOM 2360 O O . GLY B 1 116 ? 154.668 167.504 217.201 1.00 14.66 134 GLY B O 1
ATOM 2361 N N . ILE B 1 117 ? 153.796 168.043 219.211 1.00 17.60 135 ILE B N 1
ATOM 2362 C CA . ILE B 1 117 ? 154.991 167.737 219.986 1.00 12.02 135 ILE B CA 1
ATOM 2363 C C . ILE B 1 117 ? 154.702 166.490 220.806 1.00 13.02 135 ILE B C 1
ATOM 2364 O O . ILE B 1 117 ? 153.751 166.467 221.597 1.00 17.05 135 ILE B O 1
ATOM 2369 N N . ALA B 1 118 ? 155.518 165.459 220.625 1.00 7.38 136 ALA B N 1
ATOM 2370 C CA . ALA B 1 118 ? 155.356 164.201 221.337 1.00 2.50 136 ALA B CA 1
ATOM 2371 C C . ALA B 1 118 ? 156.340 164.148 222.494 1.00 1.50 136 ALA B C 1
ATOM 2372 O O . ALA B 1 118 ? 157.540 164.355 222.301 1.00 2.30 136 ALA B O 1
ATOM 2374 N N . LEU B 1 119 ? 155.831 163.878 223.691 1.00 4.51 137 LEU B N 1
ATOM 2375 C CA . LEU B 1 119 ? 156.640 163.830 224.898 1.00 10.54 137 LEU B CA 1
ATOM 2376 C C . LEU B 1 119 ? 156.528 162.454 225.537 1.00 5.25 137 LEU B C 1
ATOM 2377 O O . LEU B 1 119 ? 155.520 161.761 225.377 1.00 6.78 137 LEU B O 1
ATOM 2382 N N . TYR B 1 120 ? 157.571 162.064 226.272 1.00 9.85 138 TYR B N 1
ATOM 2383 C CA . TYR B 1 120 ? 157.615 160.794 226.994 1.00 6.11 138 TYR B CA 1
ATOM 2384 C C . TYR B 1 120 ? 157.905 161.085 228.461 1.00 3.78 138 TYR B C 1
ATOM 2385 O O . TYR B 1 120 ? 159.027 160.872 228.939 1.00 0.26 138 TYR B O 1
ATOM 2394 N N . PRO B 1 121 ? 156.911 161.577 229.204 1.00 7.86 139 PRO B N 1
ATOM 2395 C CA . PRO B 1 121 ? 157.173 162.004 230.588 1.00 0.97 139 PRO B CA 1
ATOM 2396 C C . PRO B 1 121 ? 157.702 160.903 231.486 1.00 6.06 139 PRO B C 1
ATOM 2397 O O . PRO B 1 121 ? 158.522 161.183 232.369 1.00 0.26 139 PRO B O 1
ATOM 2401 N N . GLY B 1 122 ? 157.264 159.663 231.296 1.00 32.41 140 GLY B N 1
ATOM 2402 C CA . GLY B 1 122 ? 157.664 158.607 232.204 1.00 27.21 140 GLY B CA 1
ATOM 2403 C C . GLY B 1 122 ? 156.928 158.695 233.524 1.00 23.91 140 GLY B C 1
ATOM 2404 O O . GLY B 1 122 ? 155.737 158.382 233.599 1.00 31.77 140 GLY B O 1
ATOM 2405 N N . LYS B 1 123 ? 157.630 159.108 234.577 1.00 21.92 141 LYS B N 1
ATOM 2406 C CA . LYS B 1 123 ? 157.018 159.324 235.878 1.00 19.91 141 LYS B CA 1
ATOM 2407 C C . LYS B 1 123 ? 156.694 160.791 236.148 1.00 26.35 141 LYS B C 1
ATOM 2408 O O . LYS B 1 123 ? 156.051 161.094 237.159 1.00 26.11 141 LYS B O 1
ATOM 2414 N N . ALA B 1 124 ? 157.091 161.702 235.262 1.00 34.77 142 ALA B N 1
ATOM 2415 C CA . ALA B 1 124 ? 156.968 163.139 235.508 1.00 30.52 142 ALA B CA 1
ATOM 2416 C C . ALA B 1 124 ? 155.617 163.632 235.005 1.00 30.85 142 ALA B C 1
ATOM 2417 O O . ALA B 1 124 ? 155.449 163.916 233.819 1.00 36.52 142 ALA B O 1
ATOM 2419 N N . ARG B 1 125 ? 154.652 163.753 235.910 1.00 33.82 143 ARG B N 1
ATOM 2420 C CA . ARG B 1 125 ? 153.356 164.309 235.545 1.00 38.06 143 ARG B CA 1
ATOM 2421 C C . ARG B 1 125 ? 153.461 165.822 235.392 1.00 31.31 143 ARG B C 1
ATOM 2422 O O . ARG B 1 125 ? 154.029 166.506 236.247 1.00 31.48 143 ARG B O 1
ATOM 2430 N N . LEU B 1 126 ? 152.908 166.349 234.300 1.00 20.75 144 LEU B N 1
ATOM 2431 C CA . LEU B 1 126 ? 153.085 167.767 234.021 1.00 27.90 144 LEU B CA 1
ATOM 2432 C C . LEU B 1 126 ? 152.181 168.608 234.918 1.00 25.78 144 LEU B C 1
ATOM 2433 O O . LEU B 1 126 ? 151.301 168.102 235.618 1.00 20.48 144 LEU B O 1
ATOM 2438 N N . LEU B 1 127 ? 152.417 169.917 234.892 1.00 22.39 145 LEU B N 1
ATOM 2439 C CA . LEU B 1 127 ? 151.702 170.852 235.748 1.00 14.89 145 LEU B CA 1
ATOM 2440 C C . LEU B 1 127 ? 150.886 171.869 234.967 1.00 23.16 145 LEU B C 1
ATOM 2441 O O . LEU B 1 127 ? 149.688 172.022 235.231 1.00 13.95 145 LEU B O 1
ATOM 2446 N N . SER B 1 128 ? 151.491 172.571 234.010 1.00 18.59 146 SER B N 1
ATOM 2447 C CA . SER B 1 128 ? 150.796 173.648 233.310 1.00 13.80 146 SER B CA 1
ATOM 2448 C C . SER B 1 128 ? 151.346 173.792 231.900 1.00 13.72 146 SER B C 1
ATOM 2449 O O . SER B 1 128 ? 152.530 174.092 231.727 1.00 17.26 146 SER B O 1
ATOM 2452 N N . CYS B 1 129 ? 150.488 173.589 230.903 1.00 8.70 147 CYS B N 1
ATOM 2453 C CA . CYS B 1 129 ? 150.807 173.863 229.508 1.00 6.60 147 CYS B CA 1
ATOM 2454 C C . CYS B 1 129 ? 150.021 175.095 229.085 1.00 2.49 147 CYS B C 1
ATOM 2455 O O . CYS B 1 129 ? 148.787 175.073 229.081 1.00 2.35 147 CYS B O 1
ATOM 2458 N N . GLU B 1 130 ? 150.731 176.162 228.733 1.00 12.90 148 GLU B N 1
ATOM 2459 C CA . GLU B 1 130 ? 150.105 177.431 228.394 1.00 12.14 148 GLU B CA 1
ATOM 2460 C C . GLU B 1 130 ? 150.651 177.932 227.067 1.00 6.14 148 GLU B C 1
ATOM 2461 O O . GLU B 1 130 ? 151.804 177.670 226.712 1.00 7.65 148 GLU B O 1
ATOM 2467 N N . HIS B 1 131 ? 149.810 178.656 226.335 1.00 4.83 149 HIS B N 1
ATOM 2468 C CA . HIS B 1 131 ? 150.174 179.226 225.046 1.00 12.61 149 HIS B CA 1
ATOM 2469 C C . HIS B 1 131 ? 150.214 180.742 225.164 1.00 12.58 149 HIS B C 1
ATOM 2470 O O . HIS B 1 131 ? 149.240 181.358 225.608 1.00 11.03 149 HIS B O 1
ATOM 2477 N N . HIS B 1 132 ? 151.335 181.334 224.765 1.00 23.26 150 HIS B N 1
ATOM 2478 C CA . HIS B 1 132 ? 151.546 182.778 224.837 1.00 23.52 150 HIS B CA 1
ATOM 2479 C C . HIS B 1 132 ? 151.521 183.326 223.415 1.00 23.72 150 HIS B C 1
ATOM 2480 O O . HIS B 1 132 ? 152.532 183.297 222.708 1.00 25.75 150 HIS B O 1
ATOM 2487 N N . TRP B 1 133 ? 150.353 183.828 223.009 1.00 25.27 151 TRP B N 1
ATOM 2488 C CA . TRP B 1 133 ? 150.146 184.242 221.626 1.00 23.24 151 TRP B CA 1
ATOM 2489 C C . TRP B 1 133 ? 151.036 185.418 221.254 1.00 22.12 151 TRP B C 1
ATOM 2490 O O . TRP B 1 133 ? 151.702 185.391 220.215 1.00 26.95 151 TRP B O 1
ATOM 2501 N N . TYR B 1 134 ? 151.125 186.394 222.139 1.00 52.06 152 TYR B N 1
ATOM 2502 C CA . TYR B 1 134 ? 152.068 187.492 221.824 1.00 48.00 152 TYR B CA 1
ATOM 2503 C C . TYR B 1 134 ? 152.746 187.945 223.104 1.00 48.99 152 TYR B C 1
ATOM 2504 O O . TYR B 1 134 ? 153.755 188.652 223.027 1.00 47.37 152 TYR B O 1
ATOM 2513 N N . ASP B 1 135 ? 152.203 187.530 224.244 1.00 52.29 153 ASP B N 1
ATOM 2514 C CA . ASP B 1 135 ? 152.841 188.105 225.441 1.00 47.23 153 ASP B CA 1
ATOM 2515 C C . ASP B 1 135 ? 154.279 187.603 225.384 1.00 46.08 153 ASP B C 1
ATOM 2516 O O . ASP B 1 135 ? 154.489 186.419 225.107 1.00 47.89 153 ASP B O 1
ATOM 2521 N N . HIS B 1 136 ? 155.218 188.515 225.564 1.00 63.89 154 HIS B N 1
ATOM 2522 C CA . HIS B 1 136 ? 156.656 188.183 225.495 1.00 62.54 154 HIS B CA 1
ATOM 2523 C C . HIS B 1 136 ? 157.079 187.249 226.615 1.00 65.16 154 HIS B C 1
ATOM 2524 O O . HIS B 1 136 ? 157.841 186.309 226.343 1.00 58.06 154 HIS B O 1
ATOM 2531 N N . ILE B 1 137 ? 156.564 187.492 227.814 1.00 65.56 155 ILE B N 1
ATOM 2532 C CA . ILE B 1 137 ? 157.142 186.762 228.970 1.00 59.23 155 ILE B CA 1
ATOM 2533 C C . ILE B 1 137 ? 156.128 185.900 229.704 1.00 60.26 155 ILE B C 1
ATOM 2534 O O . ILE B 1 137 ? 155.018 186.393 229.974 1.00 65.81 155 ILE B O 1
ATOM 2539 N N . PRO B 1 138 ? 156.463 184.634 230.026 1.00 49.79 156 PRO B N 1
ATOM 2540 C CA . PRO B 1 138 ? 155.588 183.839 230.867 1.00 49.05 156 PRO B CA 1
ATOM 2541 C C . PRO B 1 138 ? 155.557 184.543 232.224 1.00 53.75 156 PRO B C 1
ATOM 2542 O O . PRO B 1 138 ? 156.591 184.956 232.685 1.00 57.15 156 PRO B O 1
ATOM 2546 N N . PRO B 1 139 ? 154.399 184.652 232.893 1.00 57.75 157 PRO B N 1
ATOM 2547 C CA . PRO B 1 139 ? 154.332 185.256 234.212 1.00 51.00 157 PRO B CA 1
ATOM 2548 C C . PRO B 1 139 ? 155.032 184.256 235.130 1.00 49.67 157 PRO B C 1
ATOM 2549 O O . PRO B 1 139 ? 155.050 183.096 234.781 1.00 53.34 157 PRO B O 1
ATOM 2553 N N . LEU B 1 140 ? 155.575 184.701 236.266 1.00 49.28 158 LEU B N 1
ATOM 2554 C CA . LEU B 1 140 ? 156.387 183.764 237.088 1.00 47.59 158 LEU B CA 1
ATOM 2555 C C . LEU B 1 140 ? 155.498 182.603 237.520 1.00 50.44 158 LEU B C 1
ATOM 2556 O O . LEU B 1 140 ? 154.330 182.844 237.872 1.00 49.43 158 LEU B O 1
ATOM 2561 N N . LYS B 1 141 ? 156.053 181.394 237.506 1.00 62.00 159 LYS B N 1
ATOM 2562 C CA . LYS B 1 141 ? 155.229 180.203 237.806 1.00 54.69 159 LYS B CA 1
ATOM 2563 C C . LYS B 1 141 ? 155.572 179.684 239.199 1.00 59.14 159 LYS B C 1
ATOM 2564 O O . LYS B 1 141 ? 156.763 179.428 239.453 1.00 55.54 159 LYS B O 1
ATOM 2570 N N . ASP B 1 142 ? 154.564 179.482 240.049 1.00 53.54 160 ASP B N 1
ATOM 2571 C CA . ASP B 1 142 ? 154.917 178.889 241.355 1.00 51.73 160 ASP B CA 1
ATOM 2572 C C . ASP B 1 142 ? 155.499 177.518 241.024 1.00 51.96 160 ASP B C 1
ATOM 2573 O O . ASP B 1 142 ? 154.889 176.807 240.214 1.00 53.95 160 ASP B O 1
ATOM 2578 N N . PRO B 1 143 ? 156.639 177.106 241.607 1.00 40.20 161 PRO B N 1
ATOM 2579 C CA . PRO B 1 143 ? 157.162 175.769 241.371 1.00 39.99 161 PRO B CA 1
ATOM 2580 C C . PRO B 1 143 ? 156.301 174.693 242.029 1.00 41.36 161 PRO B C 1
ATOM 2581 O O . PRO B 1 143 ? 155.811 174.941 243.108 1.00 44.45 161 PRO B O 1
ATOM 2585 N N . GLY B 1 144 ? 156.132 173.541 241.382 1.00 45.20 162 GLY B N 1
ATOM 2586 C CA . GLY B 1 144 ? 155.435 172.422 242.050 1.00 48.55 162 GLY B CA 1
ATOM 2587 C C . GLY B 1 144 ? 153.919 172.385 241.966 1.00 48.80 162 GLY B C 1
ATOM 2588 O O . GLY B 1 144 ? 153.400 171.319 241.616 1.00 43.61 162 GLY B O 1
ATOM 2589 N N . GLN B 1 145 ? 153.206 173.470 242.294 1.00 50.40 163 GLN B N 1
ATOM 2590 C CA . GLN B 1 145 ? 151.754 173.336 242.346 1.00 50.82 163 GLN B CA 1
ATOM 2591 C C . GLN B 1 145 ? 151.168 173.200 240.942 1.00 57.73 163 GLN B C 1
ATOM 2592 O O . GLN B 1 145 ? 151.540 173.953 240.038 1.00 53.08 163 GLN B O 1
ATOM 2598 N N . PRO B 1 146 ? 150.247 172.251 240.751 1.00 56.79 164 PRO B N 1
ATOM 2599 C CA . PRO B 1 146 ? 149.658 172.045 239.421 1.00 59.03 164 PRO B CA 1
ATOM 2600 C C . PRO B 1 146 ? 148.572 173.058 239.094 1.00 53.93 164 PRO B C 1
ATOM 2601 O O . PRO B 1 146 ? 148.332 173.997 239.858 1.00 56.68 164 PRO B O 1
ATOM 2605 N N . GLY B 1 147 ? 147.914 172.872 237.956 1.00 79.33 165 GLY B N 1
ATOM 2606 C CA . GLY B 1 147 ? 146.840 173.740 237.515 1.00 82.00 165 GLY B CA 1
ATOM 2607 C C . GLY B 1 147 ? 147.186 174.444 236.214 1.00 83.54 165 GLY B C 1
ATOM 2608 O O . GLY B 1 147 ? 148.299 174.351 235.694 1.00 79.09 165 GLY B O 1
ATOM 2609 N N . GLU B 1 148 ? 146.189 175.164 235.698 1.00 130.11 166 GLU B N 1
ATOM 2610 C CA . GLU B 1 148 ? 146.321 175.953 234.472 1.00 127.08 166 GLU B CA 1
ATOM 2611 C C . GLU B 1 148 ? 146.726 175.076 233.284 1.00 125.67 166 GLU B C 1
ATOM 2612 O O . GLU B 1 148 ? 147.818 175.198 232.726 1.00 125.49 166 GLU B O 1
ATOM 2618 N N . ASN B 1 149 ? 145.819 174.175 232.911 1.00 23.45 167 ASN B N 1
ATOM 2619 C CA . ASN B 1 149 ? 145.999 173.318 231.740 1.00 30.06 167 ASN B CA 1
ATOM 2620 C C . ASN B 1 149 ? 145.093 173.834 230.626 1.00 28.40 167 ASN B C 1
ATOM 2621 O O . ASN B 1 149 ? 143.910 173.501 230.555 1.00 28.35 167 ASN B O 1
ATOM 2626 N N . THR B 1 150 ? 145.663 174.659 229.750 1.00 8.19 168 THR B N 1
ATOM 2627 C CA . THR B 1 150 ? 144.983 175.189 228.572 1.00 10.54 168 THR B CA 1
ATOM 2628 C C . THR B 1 150 ? 145.621 174.646 227.298 1.00 13.25 168 THR B C 1
ATOM 2629 O O . THR B 1 150 ? 145.822 175.369 226.321 1.00 10.64 168 THR B O 1
ATOM 2633 N N . CYS B 1 151 ? 145.949 173.359 227.309 1.00 8.40 169 CYS B N 1
ATOM 2634 C CA . CYS B 1 151 ? 146.746 172.722 226.273 1.00 11.28 169 CYS B CA 1
ATOM 2635 C C . CYS B 1 151 ? 145.961 171.563 225.677 1.00 6.78 169 CYS B C 1
ATOM 2636 O O . CYS B 1 151 ? 145.354 170.775 226.409 1.00 10.05 169 CYS B O 1
ATOM 2639 N N . VAL B 1 152 ? 145.969 171.459 224.349 1.00 8.28 170 VAL B N 1
ATOM 2640 C CA . VAL B 1 152 ? 145.271 170.373 223.658 1.00 11.08 170 VAL B CA 1
ATOM 2641 C C . VAL B 1 152 ? 146.165 169.138 223.739 1.00 14.80 170 VAL B C 1
ATOM 2642 O O . VAL B 1 152 ? 147.126 168.994 222.981 1.00 14.81 170 VAL B O 1
ATOM 2646 N N . THR B 1 153 ? 145.841 168.237 224.661 1.00 12.24 171 THR B N 1
ATOM 2647 C CA . THR B 1 153 ? 146.702 167.118 225.000 1.00 3.44 171 THR B CA 1
ATOM 2648 C C . THR B 1 153 ? 145.917 165.817 224.915 1.00 7.15 171 THR B C 1
ATOM 2649 O O . THR B 1 153 ? 144.689 165.799 225.026 1.00 10.15 171 THR B O 1
ATOM 2653 N N . GLN B 1 154 ? 146.649 164.724 224.715 1.00 1.94 172 GLN B N 1
ATOM 2654 C CA . GLN B 1 154 ? 146.078 163.385 224.765 1.00 8.79 172 GLN B CA 1
ATOM 2655 C C . GLN B 1 154 ? 147.188 162.411 225.130 1.00 1.81 172 GLN B C 1
ATOM 2656 O O . GLN B 1 154 ? 148.298 162.506 224.599 1.00 6.39 172 GLN B O 1
ATOM 2662 N N . ASP B 1 155 ? 146.892 161.493 226.048 1.00 11.59 173 ASP B N 1
ATOM 2663 C CA . ASP B 1 155 ? 147.877 160.556 226.576 1.00 9.68 173 ASP B CA 1
ATOM 2664 C C . ASP B 1 155 ? 147.370 159.132 226.407 1.00 12.36 173 ASP B C 1
ATOM 2665 O O . ASP B 1 155 ? 146.339 158.763 226.978 1.00 14.24 173 ASP B O 1
ATOM 2670 N N . ILE B 1 156 ? 148.093 158.336 225.624 1.00 11.49 174 ILE B N 1
ATOM 2671 C CA . ILE B 1 156 ? 147.736 156.944 225.375 1.00 13.21 174 ILE B CA 1
ATOM 2672 C C . ILE B 1 156 ? 148.998 156.097 225.454 1.00 10.46 174 ILE B C 1
ATOM 2673 O O . ILE B 1 156 ? 150.044 156.472 224.915 1.00 10.62 174 ILE B O 1
ATOM 2678 N N . SER B 1 157 ? 148.902 154.954 226.130 1.00 4.76 175 SER B N 1
ATOM 2679 C CA . SER B 1 157 ? 150.031 154.040 226.235 1.00 7.18 175 SER B CA 1
ATOM 2680 C C . SER B 1 157 ? 150.260 153.322 224.910 1.00 6.23 175 SER B C 1
ATOM 2681 O O . SER B 1 157 ? 149.313 152.895 224.246 1.00 13.18 175 SER B O 1
ATOM 2684 N N . TYR B 1 158 ? 151.530 153.183 224.538 1.00 14.52 176 TYR B N 1
ATOM 2685 C CA . TYR B 1 158 ? 151.951 152.808 223.193 1.00 16.67 176 TYR B CA 1
ATOM 2686 C C . TYR B 1 158 ? 152.882 151.598 223.265 1.00 9.99 176 TYR B C 1
ATOM 2687 O O . TYR B 1 158 ? 153.098 151.016 224.332 1.00 7.69 176 TYR B O 1
ATOM 2696 N N . ILE B 1 159 ? 153.426 151.205 222.112 1.00 9.54 177 ILE B N 1
ATOM 2697 C CA . ILE B 1 159 ? 154.377 150.100 222.023 1.00 3.51 177 ILE B CA 1
ATOM 2698 C C . ILE B 1 159 ? 155.475 150.463 221.030 1.00 9.37 177 ILE B C 1
ATOM 2699 O O . ILE B 1 159 ? 155.194 150.962 219.936 1.00 4.79 177 ILE B O 1
ATOM 2704 N N . ASP B 1 160 ? 156.722 150.201 221.412 1.00 28.05 178 ASP B N 1
ATOM 2705 C CA . ASP B 1 160 ? 157.886 150.528 220.591 1.00 31.74 178 ASP B CA 1
ATOM 2706 C C . ASP B 1 160 ? 158.013 149.560 219.423 1.00 30.75 178 ASP B C 1
ATOM 2707 O O . ASP B 1 160 ? 158.171 148.355 219.648 1.00 32.98 178 ASP B O 1
ATOM 2712 N N . PRO B 1 161 ? 157.970 150.031 218.174 1.00 54.70 179 PRO B N 1
ATOM 2713 C CA . PRO B 1 161 ? 158.158 149.112 217.039 1.00 53.26 179 PRO B CA 1
ATOM 2714 C C . PRO B 1 161 ? 159.595 148.660 216.837 1.00 56.00 179 PRO B C 1
ATOM 2715 O O . PRO B 1 161 ? 159.815 147.679 216.116 1.00 49.75 179 PRO B O 1
ATOM 2719 N N . TYR B 1 162 ? 160.576 149.341 217.436 1.00 48.36 180 TYR B N 1
ATOM 2720 C CA . TYR B 1 162 ? 161.976 148.985 217.213 1.00 49.73 180 TYR B CA 1
ATOM 2721 C C . TYR B 1 162 ? 162.299 147.602 217.770 1.00 45.11 180 TYR B C 1
ATOM 2722 O O . TYR B 1 162 ? 163.001 146.815 217.124 1.00 47.76 180 TYR B O 1
ATOM 2731 N N . THR B 1 163 ? 161.806 147.292 218.968 1.00 32.19 181 THR B N 1
ATOM 2732 C CA . THR B 1 163 ? 161.984 145.979 219.574 1.00 26.92 181 THR B CA 1
ATOM 2733 C C . THR B 1 163 ? 160.693 145.181 219.668 1.00 23.67 181 THR B C 1
ATOM 2734 O O . THR B 1 163 ? 160.741 143.949 219.637 1.00 25.35 181 THR B O 1
ATOM 2738 N N . ASN B 1 164 ? 159.548 145.859 219.782 1.00 27.60 182 ASN B N 1
ATOM 2739 C CA . ASN B 1 164 ? 158.192 145.310 219.817 1.00 32.03 182 ASN B CA 1
ATOM 2740 C C . ASN B 1 164 ? 157.894 144.522 221.086 1.00 28.63 182 ASN B C 1
ATOM 2741 O O . ASN B 1 164 ? 156.758 144.062 221.255 1.00 24.33 182 ASN B O 1
ATOM 2746 N N . LYS B 1 165 ? 158.864 144.354 221.984 1.00 10.20 183 LYS B N 1
ATOM 2747 C CA . LYS B 1 165 ? 158.628 143.728 223.278 1.00 9.31 183 LYS B CA 1
ATOM 2748 C C . LYS B 1 165 ? 158.761 144.724 224.421 1.00 10.51 183 LYS B C 1
ATOM 2749 O O . LYS B 1 165 ? 158.702 144.323 225.590 1.00 2.96 183 LYS B O 1
ATOM 2755 N N . THR B 1 166 ? 158.939 146.005 224.114 1.00 34.18 184 THR B N 1
ATOM 2756 C CA . THR B 1 166 ? 159.069 147.058 225.112 1.00 33.85 184 THR B CA 1
ATOM 2757 C C . THR B 1 166 ? 157.889 148.009 224.991 1.00 25.69 184 THR B C 1
ATOM 2758 O O . THR B 1 166 ? 157.591 148.498 223.897 1.00 26.75 184 THR B O 1
ATOM 2762 N N . MET B 1 167 ? 157.233 148.279 226.114 1.00 20.73 185 MET B N 1
ATOM 2763 C CA . MET B 1 167 ? 156.061 149.141 226.151 1.00 16.95 185 MET B CA 1
ATOM 2764 C C . MET B 1 167 ? 156.476 150.533 226.608 1.00 19.10 185 MET B C 1
ATOM 2765 O O . MET B 1 167 ? 156.958 150.705 227.732 1.00 16.33 185 MET B O 1
ATOM 2770 N N . LYS B 1 168 ? 156.285 151.521 225.739 1.00 9.70 186 LYS B N 1
ATOM 2771 C CA . LYS B 1 168 ? 156.646 152.900 226.027 1.00 11.91 186 LYS B CA 1
ATOM 2772 C C . LYS B 1 168 ? 155.413 153.781 225.906 1.00 9.93 186 LYS B C 1
ATOM 2773 O O . LYS B 1 168 ? 154.587 153.587 225.011 1.00 16.55 186 LYS B O 1
ATOM 2779 N N . HIS B 1 169 ? 155.296 154.748 226.809 1.00 8.51 187 HIS B N 1
ATOM 2780 C CA . HIS B 1 169 ? 154.155 155.649 226.859 1.00 7.61 187 HIS B CA 1
ATOM 2781 C C . HIS B 1 169 ? 154.560 157.026 226.354 1.00 11.43 187 HIS B C 1
ATOM 2782 O O . HIS B 1 169 ? 155.705 157.452 226.536 1.00 4.99 187 HIS B O 1
ATOM 2789 N N . ALA B 1 170 ? 153.617 157.718 225.719 1.00 1.90 188 ALA B N 1
ATOM 2790 C CA . ALA B 1 170 ? 153.863 159.030 225.146 1.00 8.82 188 ALA B CA 1
ATOM 2791 C C . ALA B 1 170 ? 152.721 159.971 225.497 1.00 2.38 188 ALA B C 1
ATOM 2792 O O . ALA B 1 170 ? 151.593 159.539 225.743 1.00 7.58 188 ALA B O 1
ATOM 2794 N N . LEU B 1 171 ? 153.030 161.265 225.530 1.00 12.64 189 LEU B N 1
ATOM 2795 C CA . LEU B 1 171 ? 152.034 162.319 225.682 1.00 19.64 189 LEU B CA 1
ATOM 2796 C C . LEU B 1 171 ? 152.161 163.286 224.514 1.00 19.57 189 LEU B C 1
ATOM 2797 O O . LEU B 1 171 ? 153.259 163.770 224.222 1.00 13.20 189 LEU B O 1
ATOM 2802 N N . ILE B 1 172 ? 151.041 163.573 223.858 1.00 5.95 190 ILE B N 1
ATOM 2803 C CA . ILE B 1 172 ? 151.022 164.340 222.619 1.00 9.31 190 ILE B CA 1
ATOM 2804 C C . ILE B 1 172 ? 150.333 165.673 222.867 1.00 1.34 190 ILE B C 1
ATOM 2805 O O . ILE B 1 172 ? 149.284 165.730 223.520 1.00 5.13 190 ILE B O 1
ATOM 2810 N N . VAL B 1 173 ? 150.927 166.749 222.347 1.00 0.35 191 VAL B N 1
ATOM 2811 C CA . VAL B 1 173 ? 150.371 168.091 222.454 1.00 2.57 191 VAL B CA 1
ATOM 2812 C C . VAL B 1 173 ? 150.398 168.734 221.074 1.00 6.52 191 VAL B C 1
ATOM 2813 O O . VAL B 1 173 ? 151.100 168.285 220.167 1.00 2.86 191 VAL B O 1
ATOM 2817 N N . GLN B 1 174 ? 149.620 169.801 220.923 1.00 5.87 192 GLN B N 1
ATOM 2818 C CA . GLN B 1 174 ? 149.641 170.590 219.700 1.00 14.06 192 GLN B CA 1
ATOM 2819 C C . GLN B 1 174 ? 150.667 171.711 219.818 1.00 6.00 192 GLN B C 1
ATOM 2820 O O . GLN B 1 174 ? 150.936 172.225 220.908 1.00 11.62 192 GLN B O 1
ATOM 2826 N N . GLY B 1 175 ? 151.248 172.082 218.683 1.00 20.13 193 GLY B N 1
ATOM 2827 C CA . GLY B 1 175 ? 152.321 173.047 218.665 1.00 19.69 193 GLY B CA 1
ATOM 2828 C C . GLY B 1 175 ? 151.834 174.475 218.553 1.00 16.77 193 GLY B C 1
ATOM 2829 O O . GLY B 1 175 ? 150.633 174.753 218.592 1.00 11.91 193 GLY B O 1
ATOM 2830 N N . PRO B 1 176 ? 152.768 175.411 218.425 1.00 10.56 194 PRO B N 1
ATOM 2831 C CA . PRO B 1 17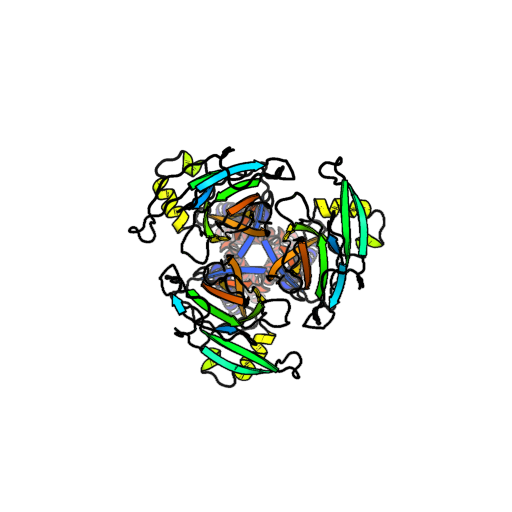6 ? 152.393 176.813 218.228 1.00 14.59 194 PRO B CA 1
ATOM 2832 C C . PRO B 1 176 ? 152.036 177.102 216.779 1.00 11.34 194 PRO B C 1
ATOM 2833 O O . PRO B 1 176 ? 152.544 176.475 215.847 1.00 11.82 194 PRO B O 1
ATOM 2837 N N . ARG B 1 177 ? 151.150 178.080 216.600 1.00 12.12 195 ARG B N 1
ATOM 2838 C CA . ARG B 1 177 ? 150.611 178.400 215.285 1.00 12.14 195 ARG B CA 1
ATOM 2839 C C . ARG B 1 177 ? 150.973 179.800 214.814 1.00 16.99 195 ARG B C 1
ATOM 2840 O O . ARG B 1 177 ? 151.513 179.954 213.713 1.00 8.32 195 ARG B O 1
ATOM 2848 N N . ASP B 1 178 ? 150.696 180.826 215.619 1.00 17.41 196 ASP B N 1
ATOM 2849 C CA . ASP B 1 178 ? 150.884 182.216 215.206 1.00 7.85 196 ASP B CA 1
ATOM 2850 C C . ASP B 1 178 ? 152.369 182.516 215.055 1.00 13.51 196 ASP B C 1
ATOM 2851 O O . ASP B 1 178 ? 153.118 182.491 216.037 1.00 13.50 196 ASP B O 1
ATOM 2856 N N . VAL B 1 179 ? 152.799 182.811 213.832 1.00 12.55 197 VAL B N 1
ATOM 2857 C CA . VAL B 1 179 ? 154.210 183.082 213.579 1.00 15.92 197 VAL B CA 1
ATOM 2858 C C . VAL B 1 179 ? 154.512 184.574 213.639 1.00 22.15 197 VAL B C 1
ATOM 2859 O O . VAL B 1 179 ? 155.575 184.976 214.120 1.00 20.99 197 VAL B O 1
ATOM 2863 N N . ARG B 1 180 ? 153.592 185.417 213.159 1.00 37.98 198 ARG B N 1
ATOM 2864 C CA . ARG B 1 180 ? 153.810 186.860 213.210 1.00 30.95 198 ARG B CA 1
ATOM 2865 C C . ARG B 1 180 ? 153.866 187.355 214.649 1.00 33.69 198 ARG B C 1
ATOM 2866 O O . ARG B 1 180 ? 154.682 188.220 214.986 1.00 36.98 198 ARG B O 1
ATOM 2874 N N . ARG B 1 181 ? 153.005 186.819 215.509 1.00 29.65 199 ARG B N 1
ATOM 2875 C CA . ARG B 1 181 ? 153.053 187.084 216.938 1.00 32.01 199 ARG B CA 1
ATOM 2876 C C . ARG B 1 181 ? 153.928 186.085 217.684 1.00 32.45 199 ARG B C 1
ATOM 2877 O O . ARG B 1 181 ? 153.939 186.097 218.917 1.00 27.91 199 ARG B O 1
ATOM 2885 N N . ARG B 1 182 ? 154.643 18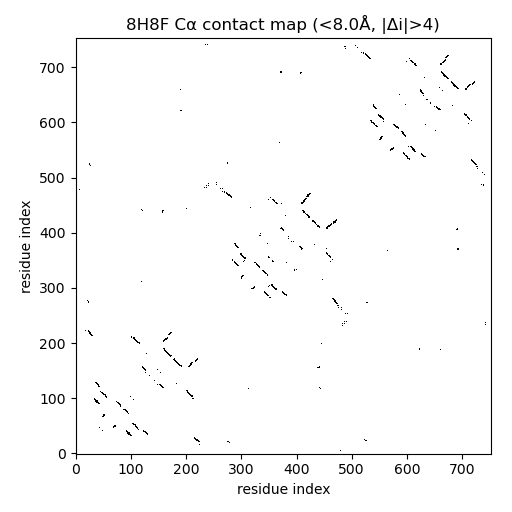5.221 216.956 1.00 30.16 200 ARG B N 1
ATOM 2886 C CA . ARG B 1 182 ? 155.636 184.281 217.497 1.00 29.66 200 ARG B CA 1
ATOM 2887 C C . ARG B 1 182 ? 155.126 183.540 218.735 1.00 32.46 200 ARG B C 1
ATOM 2888 O O . ARG B 1 182 ? 155.816 183.419 219.748 1.00 34.38 200 ARG B O 1
ATOM 2896 N N . GLU B 1 183 ? 153.917 182.991 218.626 1.00 19.31 201 GLU B N 1
ATOM 2897 C CA . GLU B 1 183 ? 153.307 182.291 219.750 1.00 16.42 201 GLU B CA 1
ATOM 2898 C C . GLU B 1 183 ? 154.219 181.181 220.251 1.00 14.72 201 GLU B C 1
ATOM 2899 O O . GLU B 1 183 ? 154.759 180.401 219.463 1.00 14.68 201 GLU B O 1
ATOM 2905 N N . LEU B 1 184 ? 154.399 181.125 221.567 1.00 5.29 202 LEU B N 1
ATOM 2906 C CA . LEU B 1 184 ? 155.252 180.134 222.203 1.00 0.97 202 LEU B CA 1
ATOM 2907 C C . LEU B 1 184 ? 154.448 179.334 223.217 1.00 1.32 202 LEU B C 1
ATOM 2908 O O . LEU B 1 184 ? 153.543 179.858 223.871 1.00 3.13 202 LEU B O 1
ATOM 2913 N N . VAL B 1 185 ? 154.792 178.057 223.342 1.00 6.86 203 VAL B N 1
ATOM 2914 C CA . VAL B 1 185 ? 154.126 177.136 224.253 1.00 9.52 203 VAL B CA 1
ATOM 2915 C C . VAL B 1 185 ? 155.019 176.941 225.467 1.00 3.91 203 VAL B C 1
ATOM 2916 O O . VAL B 1 185 ? 156.209 176.639 225.325 1.00 3.00 203 VAL B O 1
ATOM 2920 N N . PHE B 1 186 ? 154.452 177.113 226.655 1.00 6.85 204 PHE B N 1
ATOM 2921 C CA . PHE B 1 186 ? 155.185 176.955 227.903 1.00 4.32 204 PHE B CA 1
ATOM 2922 C C . PHE B 1 186 ? 154.748 175.666 228.583 1.00 6.90 204 PHE B C 1
ATOM 2923 O O . PHE B 1 186 ? 153.549 175.437 228.773 1.00 2.16 204 PHE B O 1
ATOM 2931 N N . LEU B 1 187 ? 155.717 174.828 228.947 1.00 2.10 205 LEU B N 1
ATOM 2932 C CA . LEU B 1 187 ? 155.452 173.542 229.574 1.00 6.41 205 LEU B CA 1
ATOM 2933 C C . LEU B 1 187 ? 156.221 173.440 230.881 1.00 7.09 205 LEU B C 1
ATOM 2934 O O . LEU B 1 187 ? 157.236 174.112 231.077 1.00 1.19 205 LEU B O 1
ATOM 2939 N N . GLN B 1 188 ? 155.726 172.593 231.777 1.00 10.33 206 GLN B N 1
ATOM 2940 C CA . GLN B 1 188 ? 156.355 172.363 233.068 1.00 8.29 206 GLN B CA 1
ATOM 2941 C C . GLN B 1 188 ? 156.200 170.899 233.450 1.00 3.96 206 GLN B C 1
ATOM 2942 O O . GLN B 1 188 ? 155.253 170.231 233.031 1.00 1.56 206 GLN B O 1
ATOM 2948 N N . PHE B 1 189 ? 157.146 170.400 234.243 1.00 5.71 207 PHE B N 1
ATOM 2949 C CA . PHE B 1 189 ? 157.110 169.026 234.714 1.00 7.56 207 PHE B CA 1
ATOM 2950 C C . PHE B 1 189 ? 157.630 168.965 236.140 1.00 9.41 207 PHE B C 1
ATOM 2951 O O . PHE B 1 189 ? 158.404 169.821 236.573 1.00 6.12 207 PHE B O 1
ATOM 2959 N N . HIS B 1 190 ? 157.198 167.938 236.865 1.00 21.76 208 HIS B N 1
ATOM 2960 C CA . HIS B 1 190 ? 157.644 167.717 238.231 1.00 23.99 208 HIS B CA 1
ATOM 2961 C C . HIS B 1 190 ? 157.627 166.223 238.510 1.00 26.41 208 HIS B C 1
ATOM 2962 O O . HIS B 1 190 ? 156.755 165.506 238.012 1.00 28.48 208 HIS B O 1
ATOM 2969 N N . LEU B 1 191 ? 158.593 165.760 239.299 1.00 36.28 209 LEU B N 1
ATOM 2970 C CA . LEU B 1 191 ? 158.678 164.346 239.629 1.00 35.54 209 LEU B CA 1
ATOM 2971 C C . LEU B 1 191 ? 159.414 164.183 240.949 1.00 32.96 209 LEU B C 1
ATOM 2972 O O . LEU B 1 191 ? 160.373 164.907 241.224 1.00 38.65 209 LEU B O 1
ATOM 2977 N N . ASN B 1 192 ? 158.949 163.240 241.763 1.00 89.67 210 ASN B N 1
ATOM 2978 C CA . ASN B 1 192 ? 159.650 162.906 242.992 1.00 90.19 210 ASN B CA 1
ATOM 2979 C C . ASN B 1 192 ? 160.972 162.221 242.666 1.00 89.44 210 ASN B C 1
ATOM 2980 O O . ASN B 1 192 ? 161.088 161.489 241.680 1.00 90.98 210 ASN B O 1
ATOM 2985 N N . GLU B 1 193 ? 161.975 162.466 243.506 1.00 125.63 211 GLU B N 1
ATOM 2986 C CA . GLU B 1 193 ? 163.318 161.976 243.223 1.00 127.53 211 GLU B CA 1
ATOM 2987 C C . GLU B 1 193 ? 163.338 160.455 243.146 1.00 127.46 211 GLU B C 1
ATOM 2988 O O . GLU B 1 193 ? 162.634 159.766 243.890 1.00 132.51 211 GLU B O 1
ATOM 2994 N N . THR B 1 194 ? 164.150 159.933 242.228 1.00 96.03 212 THR B N 1
ATOM 2995 C CA . THR B 1 194 ? 164.240 158.497 242.001 1.00 101.17 212 THR B CA 1
ATOM 2996 C C . THR B 1 194 ? 165.695 158.063 241.882 1.00 99.86 212 THR B C 1
ATOM 2997 O O . THR B 1 194 ? 166.607 158.838 242.186 1.00 93.64 212 THR B O 1
ATOM 3001 N N . LYS B 1 195 ? 165.921 156.825 241.442 1.00 82.57 213 LYS B N 1
ATOM 3002 C CA . LYS B 1 195 ? 167.260 156.267 241.302 1.00 74.99 213 LYS B CA 1
ATOM 3003 C C . LYS B 1 195 ? 167.769 156.338 239.865 1.00 76.55 213 LYS B C 1
ATOM 3004 O O . LYS B 1 195 ? 168.627 155.540 239.471 1.00 84.41 213 LYS B O 1
ATOM 3010 N N . GLN B 1 196 ? 167.256 157.280 239.071 1.00 35.00 214 GLN B N 1
ATOM 3011 C CA . GLN B 1 196 ? 167.648 157.381 237.671 1.00 34.97 214 GLN B CA 1
ATOM 3012 C C . GLN B 1 196 ? 169.042 157.963 237.484 1.00 28.41 214 GLN B C 1
ATOM 3013 O O . GLN B 1 196 ? 169.634 157.776 236.415 1.00 36.83 214 GLN B O 1
ATOM 3019 N N . ASP B 1 197 ? 169.568 158.669 238.487 1.00 19.17 215 ASP B N 1
ATOM 3020 C CA . ASP B 1 197 ? 170.879 159.317 238.499 1.00 25.27 215 ASP B CA 1
ATOM 3021 C C . ASP B 1 197 ? 170.963 160.504 237.546 1.00 18.23 215 ASP B C 1
ATOM 3022 O O . ASP B 1 197 ? 172.000 161.175 237.510 1.00 25.97 215 ASP B O 1
ATOM 3027 N N . PHE B 1 198 ? 169.910 160.796 236.786 1.00 27.65 216 PHE B N 1
ATOM 3028 C CA . PHE B 1 198 ? 169.905 161.927 235.869 1.00 20.61 216 PHE B CA 1
ATOM 3029 C C . PHE B 1 198 ? 168.468 162.380 235.664 1.00 28.19 216 PHE B C 1
ATOM 3030 O O . PHE B 1 198 ? 167.519 161.683 236.031 1.00 28.52 216 PHE B O 1
ATOM 3038 N N . SER B 1 199 ? 168.317 163.567 235.084 1.00 23.50 217 SER B N 1
ATOM 3039 C CA . SER B 1 199 ? 167.004 164.148 234.822 1.00 30.15 217 SER B CA 1
ATOM 3040 C C . SER B 1 199 ? 166.943 164.571 233.361 1.00 25.22 217 SER B C 1
ATOM 3041 O O . SER B 1 199 ? 167.597 165.542 232.963 1.00 30.29 217 SER B O 1
ATOM 3044 N N . ALA B 1 200 ? 166.161 163.845 232.565 1.00 14.53 218 ALA B N 1
ATOM 3045 C CA . ALA B 1 200 ? 165.971 164.180 231.162 1.00 15.52 218 ALA B CA 1
ATOM 3046 C C . ALA B 1 200 ? 164.714 163.491 230.661 1.00 12.85 218 ALA B C 1
ATOM 3047 O O . ALA B 1 200 ? 164.448 162.342 231.020 1.00 8.84 218 ALA B O 1
ATOM 3049 N N . ILE B 1 201 ? 163.949 164.197 229.832 1.00 8.95 219 ILE B N 1
ATOM 3050 C CA . ILE B 1 201 ? 162.726 163.673 229.235 1.00 1.18 219 ILE B CA 1
ATOM 3051 C C . ILE B 1 201 ? 162.872 163.754 227.723 1.00 1.61 219 ILE B C 1
ATOM 3052 O O . ILE B 1 201 ? 163.144 164.831 227.178 1.00 7.57 219 ILE B O 1
ATOM 3057 N N . ASP B 1 202 ? 162.700 162.622 227.050 1.00 8.51 220 ASP B N 1
ATOM 3058 C CA . ASP B 1 202 ? 162.802 162.592 225.601 1.00 2.77 220 ASP B CA 1
ATOM 3059 C C . ASP B 1 202 ? 161.561 163.207 224.968 1.00 8.45 220 ASP B C 1
ATOM 3060 O O . ASP B 1 202 ? 160.485 163.243 225.567 1.00 4.17 220 ASP B O 1
ATOM 3065 N N . TYR B 1 203 ? 161.721 163.704 223.743 1.00 7.02 221 TYR B N 1
ATOM 3066 C CA . TYR B 1 203 ? 160.588 164.233 223.000 1.00 6.19 221 TYR B CA 1
ATOM 3067 C C . TYR B 1 203 ? 160.847 164.096 221.508 1.00 2.73 221 TYR B C 1
ATOM 3068 O O . TYR B 1 203 ? 161.981 163.897 221.067 1.00 6.96 221 TYR B O 1
ATOM 3077 N N . LEU B 1 204 ? 159.768 164.205 220.736 1.00 9.76 222 LEU B N 1
ATOM 3078 C CA . LEU B 1 204 ? 159.805 164.009 219.295 1.00 4.64 222 LEU B CA 1
ATOM 3079 C C . LEU B 1 204 ? 158.773 164.924 218.653 1.00 7.68 222 LEU B C 1
ATOM 3080 O O . LEU B 1 204 ? 157.762 165.268 219.272 1.00 4.95 222 LEU B O 1
ATOM 3085 N N . LEU B 1 205 ? 159.035 165.320 217.410 1.00 8.15 223 LEU B N 1
ATOM 3086 C CA . LEU B 1 205 ? 158.170 166.235 216.681 1.00 2.85 223 LEU B CA 1
ATOM 3087 C C . LEU B 1 205 ? 157.715 165.597 215.377 1.00 5.86 223 LEU B C 1
ATOM 3088 O O . LEU B 1 205 ? 158.508 164.952 214.683 1.00 3.80 223 LEU B O 1
ATOM 3093 N N . PHE B 1 206 ? 156.440 165.779 215.041 1.00 3.21 224 PHE B N 1
ATOM 3094 C CA . PHE B 1 206 ? 155.923 165.384 213.740 1.00 8.54 224 PHE B CA 1
ATOM 3095 C C . PHE B 1 206 ? 155.251 166.580 213.078 1.00 7.62 224 PHE B C 1
ATOM 3096 O O . PHE B 1 206 ? 155.114 167.653 213.670 1.00 5.08 224 PHE B O 1
ATOM 3104 N N . SER B 1 207 ? 154.833 166.379 211.826 1.00 2.39 225 SER B N 1
ATOM 3105 C CA . SER B 1 207 ? 154.491 167.504 210.959 1.00 1.07 225 SER B CA 1
ATOM 3106 C C . SER B 1 207 ? 153.246 168.243 211.439 1.00 1.84 225 SER B C 1
ATOM 3107 O O . SER B 1 207 ? 153.263 169.471 211.576 1.00 7.66 225 SER B O 1
ATOM 3110 N N . SER B 1 208 ? 152.155 167.523 211.695 1.00 7.94 226 SER B N 1
ATOM 3111 C CA . SER B 1 208 ? 150.895 168.176 212.022 1.00 5.17 226 SER B CA 1
ATOM 3112 C C . SER B 1 208 ? 150.113 167.348 213.030 1.00 4.14 226 SER B C 1
ATOM 3113 O O . SER B 1 208 ? 150.292 166.134 213.144 1.00 1.17 226 SER B O 1
ATOM 3116 N N . TYR B 1 209 ? 149.224 168.031 213.752 1.00 7.72 227 TYR B N 1
ATOM 3117 C CA . TYR B 1 209 ? 148.415 167.417 214.798 1.00 11.41 227 TYR B CA 1
ATOM 3118 C C . TYR B 1 209 ? 147.100 166.861 214.260 1.00 3.46 227 TYR B C 1
ATOM 3119 O O . TYR B 1 209 ? 146.703 165.745 214.615 1.00 11.21 227 TYR B O 1
ATOM 3128 N N . GLU B 1 210 ? 146.410 167.631 213.415 1.00 3.66 228 GLU B N 1
ATOM 3129 C CA . GLU B 1 210 ? 145.129 167.188 212.878 1.00 0.71 228 GLU B CA 1
ATOM 3130 C C . GLU B 1 210 ? 145.262 165.931 212.029 1.00 8.56 228 GLU B C 1
ATOM 3131 O O . GLU B 1 210 ? 144.270 165.220 211.838 1.00 10.21 228 GLU B O 1
ATOM 3137 N N . ALA B 1 211 ? 146.463 165.645 211.518 1.00 21.92 229 ALA B N 1
ATOM 3138 C CA . ALA B 1 211 ? 146.695 164.392 210.808 1.00 21.84 229 ALA B CA 1
ATOM 3139 C C . ALA B 1 211 ? 146.799 163.214 211.767 1.00 22.98 229 ALA B C 1
ATOM 3140 O O . ALA B 1 211 ? 146.451 162.087 211.400 1.00 20.26 229 ALA B O 1
ATOM 3142 N N . PHE B 1 212 ? 147.292 163.445 212.985 1.00 22.96 230 PHE B N 1
ATOM 3143 C CA . PHE B 1 212 ? 147.323 162.384 213.984 1.00 20.88 230 PHE B CA 1
ATOM 3144 C C . PHE B 1 212 ? 145.966 162.188 214.644 1.00 28.42 230 PHE B C 1
ATOM 3145 O O . PHE B 1 212 ? 145.635 161.071 215.051 1.00 22.80 230 PHE B O 1
ATOM 3153 N N . LEU B 1 213 ? 145.168 163.249 214.756 1.00 12.81 231 LEU B N 1
ATOM 3154 C CA . LEU B 1 213 ? 143.917 163.148 215.502 1.00 18.03 231 LEU B CA 1
ATOM 3155 C C . LEU B 1 213 ? 142.789 162.554 214.661 1.00 17.23 231 LEU B C 1
ATOM 3156 O O . LEU B 1 213 ? 142.245 161.497 214.996 1.00 11.20 231 LEU B O 1
ATOM 3161 N N . LYS B 1 214 ? 142.423 163.224 213.563 1.00 6.47 232 LYS B N 1
ATOM 3162 C CA . LYS B 1 214 ? 141.172 162.900 212.883 1.00 5.21 232 LYS B CA 1
ATOM 3163 C C . LYS B 1 214 ? 141.275 161.686 211.965 1.00 7.15 232 LYS B C 1
ATOM 3164 O O . LYS B 1 214 ? 140.336 160.884 211.912 1.00 8.28 232 LYS B O 1
ATOM 3170 N N . SER B 1 215 ? 142.381 161.528 211.244 1.00 17.28 233 SER B N 1
ATOM 3171 C CA . SER B 1 215 ? 142.479 160.464 210.254 1.00 14.42 233 SER B CA 1
ATOM 3172 C C . SER B 1 215 ? 142.502 159.090 210.926 1.00 14.79 233 SER B C 1
ATOM 3173 O O . SER B 1 215 ? 142.748 158.958 212.128 1.00 10.74 233 SER B O 1
ATOM 3176 N N . HIS B 1 216 ? 142.231 158.058 210.126 1.00 21.33 234 HIS B N 1
ATOM 3177 C CA . HIS B 1 216 ? 142.082 156.694 210.620 1.00 18.67 234 HIS B CA 1
ATOM 3178 C C . HIS B 1 216 ? 143.427 155.989 210.743 1.00 22.66 234 HIS B C 1
ATOM 3179 O O . HIS B 1 216 ? 144.357 156.242 209.973 1.00 23.93 234 HIS B O 1
ATOM 3186 N N . ASP B 1 217 ? 143.508 155.081 211.716 1.00 9.26 235 ASP B N 1
ATOM 3187 C CA . ASP B 1 217 ? 144.709 154.282 211.971 1.00 3.48 235 ASP B CA 1
ATOM 3188 C C . ASP B 1 217 ? 145.942 155.170 212.124 1.00 7.30 235 ASP B C 1
ATOM 3189 O O . ASP B 1 217 ? 146.897 155.096 211.346 1.00 4.15 235 ASP B O 1
ATOM 3194 N N . GLN B 1 218 ? 145.908 156.032 213.139 1.00 21.67 236 GLN B N 1
ATOM 3195 C CA . GLN B 1 218 ? 147.060 156.848 213.496 1.00 15.41 236 GLN B CA 1
ATOM 3196 C C . GLN B 1 218 ? 147.871 156.259 214.643 1.00 22.26 236 GLN B C 1
ATOM 3197 O O . GLN B 1 218 ? 148.972 156.750 214.933 1.00 17.92 236 GLN B O 1
ATOM 3203 N N . VAL B 1 219 ? 147.363 155.209 215.285 1.00 8.11 237 VAL B N 1
ATOM 3204 C CA . VAL B 1 219 ? 148.167 154.483 216.256 1.00 5.41 237 VAL B CA 1
ATOM 3205 C C . VAL B 1 219 ? 149.427 153.947 215.589 1.00 7.75 237 VAL B C 1
ATOM 3206 O O . VAL B 1 219 ? 150.522 154.010 216.156 1.00 11.04 237 VAL B O 1
ATOM 3210 N N . LYS B 1 220 ? 149.298 153.426 214.368 1.00 30.48 238 LYS B N 1
ATOM 3211 C CA . LYS B 1 220 ? 150.477 153.011 213.615 1.00 30.13 238 LYS B CA 1
ATOM 3212 C C . LYS B 1 220 ? 151.202 154.205 213.009 1.00 32.45 238 LYS B C 1
ATOM 3213 O O . LYS B 1 220 ? 152.382 154.094 212.639 1.00 28.81 238 LYS B O 1
ATOM 3219 N N . PHE B 1 221 ? 150.515 155.349 212.905 1.00 34.53 239 PHE B N 1
ATOM 3220 C CA . PHE B 1 221 ? 151.197 156.575 212.510 1.00 34.09 239 PHE B CA 1
ATOM 3221 C C . PHE B 1 221 ? 152.252 156.950 213.536 1.00 41.24 239 PHE B C 1
ATOM 3222 O O . PHE B 1 221 ? 153.343 157.408 213.178 1.00 34.15 239 PHE B O 1
ATOM 3230 N N . MET B 1 222 ? 151.948 156.760 214.821 1.00 45.02 240 MET B N 1
ATOM 3231 C CA . MET B 1 222 ? 152.972 156.980 215.837 1.00 49.08 240 MET B CA 1
ATOM 3232 C C . MET B 1 222 ? 154.190 156.107 215.564 1.00 45.15 240 MET B C 1
ATOM 3233 O O . MET B 1 222 ? 155.331 156.578 215.621 1.00 48.07 240 MET B O 1
ATOM 3238 N N . GLN B 1 223 ? 153.961 154.832 215.237 1.00 57.90 241 GLN B N 1
ATOM 3239 C CA . GLN B 1 223 ? 155.071 153.901 215.056 1.00 59.01 241 GLN B CA 1
ATOM 3240 C C . GLN B 1 223 ? 155.950 154.304 213.879 1.00 55.91 241 GLN B C 1
ATOM 3241 O O . GLN B 1 223 ? 157.177 154.384 214.010 1.00 55.52 241 GLN B O 1
ATOM 3247 N N . ASP B 1 224 ? 155.347 154.573 212.716 1.00 57.78 242 ASP B N 1
ATOM 3248 C CA . ASP B 1 224 ? 156.205 154.846 211.562 1.00 53.40 242 ASP B CA 1
ATOM 3249 C C . ASP B 1 224 ? 156.808 156.246 211.640 1.00 51.02 242 ASP B C 1
ATOM 3250 O O . ASP B 1 224 ? 157.923 156.467 211.153 1.00 55.29 242 ASP B O 1
ATOM 3255 N N . CYS B 1 225 ? 156.109 157.205 212.260 1.00 56.22 243 CYS B N 1
ATOM 3256 C CA . CYS B 1 225 ? 156.713 158.520 212.447 1.00 55.98 243 CYS B CA 1
ATOM 3257 C C . CYS B 1 225 ? 157.896 158.448 213.403 1.00 52.10 243 CYS B C 1
ATOM 3258 O O . CYS B 1 225 ? 158.921 159.101 213.179 1.00 56.48 243 CYS B O 1
ATOM 3261 N N . GLU B 1 226 ? 157.772 157.662 214.476 1.00 58.99 244 GLU B N 1
ATOM 3262 C CA . GLU B 1 226 ? 158.884 157.496 215.404 1.00 55.44 244 GLU B CA 1
ATOM 3263 C C . GLU B 1 226 ? 160.051 156.778 214.741 1.00 52.43 244 GLU B C 1
ATOM 3264 O O . GLU B 1 226 ? 161.212 157.149 214.948 1.00 53.16 244 GLU B O 1
ATOM 3270 N N . SER B 1 227 ? 159.766 155.752 213.936 1.00 78.60 245 SER B N 1
ATOM 3271 C CA . SER B 1 227 ? 160.829 155.076 213.204 1.00 80.50 245 SER B CA 1
ATOM 3272 C C . SER B 1 227 ? 161.431 155.956 212.116 1.00 75.18 245 SER B C 1
ATOM 3273 O O . SER B 1 227 ? 162.542 155.677 211.655 1.00 83.88 245 SER B O 1
ATOM 3276 N N . SER B 1 228 ? 160.725 157.006 211.696 1.00 44.10 246 SER B N 1
ATOM 3277 C CA . SER B 1 228 ? 161.247 157.935 210.699 1.00 37.27 246 SER B CA 1
ATOM 3278 C C . SER B 1 228 ? 161.906 159.148 211.353 1.00 36.23 246 SER B C 1
ATOM 3279 O O . SER B 1 228 ? 163.068 159.458 211.073 1.00 40.54 246 SER B O 1
ATOM 3282 N N . PHE B 1 229 ? 161.176 159.840 212.224 1.00 20.20 247 PHE B N 1
ATOM 3283 C CA . PHE B 1 229 ? 161.718 161.013 212.891 1.00 28.35 247 PHE B CA 1
ATOM 3284 C C . PHE B 1 229 ? 162.758 160.614 213.935 1.00 27.76 247 PHE B C 1
ATOM 3285 O O . PHE B 1 229 ? 162.868 159.452 214.336 1.00 27.75 247 PHE B O 1
ATOM 3293 N N . SER B 1 230 ? 163.525 161.606 214.377 1.00 13.43 248 SER B N 1
ATOM 3294 C CA . SER B 1 230 ? 164.540 161.430 215.405 1.00 11.93 248 SER B CA 1
ATOM 3295 C C . SER B 1 230 ? 164.108 162.148 216.676 1.00 11.00 248 SER B C 1
ATOM 3296 O O . SER B 1 230 ? 163.530 163.238 216.618 1.00 10.67 248 SER B O 1
ATOM 3299 N N . SER B 1 231 ? 164.384 161.531 217.821 1.00 0.29 249 SER B N 1
ATOM 3300 C CA . SER B 1 231 ? 163.991 162.064 219.117 1.00 5.98 249 SER B CA 1
ATOM 3301 C C . SER B 1 231 ? 165.224 162.425 219.932 1.00 2.23 249 SER B C 1
ATOM 3302 O O . SER B 1 231 ? 166.165 161.634 220.036 1.00 1.94 249 SER B O 1
ATOM 3305 N N . TRP B 1 232 ? 165.208 163.621 220.509 1.00 0.16 250 TRP B N 1
ATOM 3306 C CA . TRP B 1 232 ? 166.292 164.110 221.344 1.00 2.49 250 TRP B CA 1
ATOM 3307 C C . TRP B 1 232 ? 165.717 164.606 222.662 1.00 7.92 250 TRP B C 1
ATOM 3308 O O . TRP B 1 232 ? 164.723 165.333 222.687 1.00 7.19 250 TRP B O 1
ATOM 3319 N N . LYS B 1 233 ? 166.353 164.213 223.757 1.00 6.69 251 LYS B N 1
ATOM 3320 C CA . LYS B 1 233 ? 165.874 164.538 225.090 1.00 6.87 251 LYS B CA 1
ATOM 3321 C C . LYS B 1 233 ? 166.362 165.917 225.512 1.00 0.03 251 LYS B C 1
ATOM 3322 O O . LYS B 1 233 ? 167.443 166.360 225.118 1.00 4.38 251 LYS B O 1
ATOM 3328 N N . PHE B 1 234 ? 165.551 166.599 226.315 1.00 8.14 252 PHE B N 1
ATOM 3329 C CA . PHE B 1 234 ? 165.936 167.887 226.869 1.00 9.68 252 PHE B CA 1
ATOM 3330 C C . PHE B 1 234 ? 166.385 167.723 228.316 1.00 2.87 252 PHE B C 1
ATOM 3331 O O . PHE B 1 234 ? 165.995 166.777 229.005 1.00 8.03 252 PHE B O 1
ATOM 3339 N N . SER B 1 235 ? 167.217 168.658 228.765 1.00 0.98 253 SER B N 1
ATOM 3340 C CA . SER B 1 235 ? 167.824 168.564 230.083 1.00 3.60 253 SER B CA 1
ATOM 3341 C C . SER B 1 235 ? 166.788 168.795 231.179 1.00 5.64 253 SER B C 1
ATOM 3342 O O . SER B 1 235 ? 165.745 169.420 230.971 1.00 2.38 253 SER B O 1
ATOM 3345 N N . GLY B 1 236 ? 167.098 168.279 232.364 1.00 9.65 254 GLY B N 1
ATOM 3346 C CA . GLY B 1 236 ? 166.189 168.378 233.485 1.00 5.23 254 GLY B CA 1
ATOM 3347 C C . GLY B 1 236 ? 166.711 169.228 234.621 1.00 1.06 254 GLY B C 1
ATOM 3348 O O . GLY B 1 236 ? 167.690 168.870 235.281 1.00 9.37 254 GLY B O 1
ATOM 3349 N N . GLY B 1 237 ? 166.052 170.356 234.864 1.00 8.34 255 GLY B N 1
ATOM 3350 C CA . GLY B 1 237 ? 166.442 171.299 235.893 1.00 5.44 255 GLY B CA 1
ATOM 3351 C C . GLY B 1 237 ? 166.444 172.743 235.442 1.00 8.36 255 GLY B C 1
ATOM 3352 O O . GLY B 1 237 ? 166.379 173.644 236.290 1.00 8.82 255 GLY B O 1
ATOM 3353 N N . PHE B 1 238 ? 166.512 172.999 234.139 1.00 7.76 256 PHE B N 1
ATOM 3354 C CA . PHE B 1 238 ? 166.491 174.362 233.632 1.00 5.71 256 PHE B CA 1
ATOM 3355 C C . PHE B 1 238 ? 165.788 174.385 232.284 1.00 6.15 256 PHE B C 1
ATOM 3356 O O . PHE B 1 238 ? 165.630 173.354 231.625 1.00 8.44 256 PHE B O 1
ATOM 3364 N N . ARG B 1 239 ? 165.359 175.582 231.886 1.00 6.73 257 ARG B N 1
ATOM 3365 C CA . ARG B 1 239 ? 164.614 175.740 230.645 1.00 8.78 257 ARG B CA 1
ATOM 3366 C C . ARG B 1 239 ? 165.462 175.337 229.449 1.00 8.31 257 ARG B C 1
ATOM 3367 O O . ARG B 1 239 ? 166.683 175.503 229.440 1.00 1.08 257 ARG B O 1
ATOM 3375 N N . THR B 1 240 ? 164.800 174.792 228.431 1.00 1.59 258 THR B N 1
ATOM 3376 C CA . THR B 1 240 ? 165.421 174.509 227.138 1.00 4.45 258 THR B CA 1
ATOM 3377 C C . THR B 1 240 ? 164.547 175.179 226.083 1.00 8.14 258 THR B C 1
ATOM 3378 O O . THR B 1 240 ? 163.650 174.546 225.522 1.00 8.12 258 THR B O 1
ATOM 3382 N N . TRP B 1 241 ? 164.808 176.457 225.819 1.00 4.88 259 TRP B N 1
ATOM 3383 C CA . TRP B 1 241 ? 164.051 177.182 224.807 1.00 0.50 259 TRP B CA 1
ATOM 3384 C C . TRP B 1 241 ? 164.347 176.597 223.433 1.00 0.80 259 TRP B C 1
ATOM 3385 O O . TRP B 1 241 ? 165.483 176.665 222.954 1.00 2.46 259 TRP B O 1
ATOM 3396 N N . VAL B 1 242 ? 163.329 176.025 222.800 1.00 9.31 260 VAL B N 1
ATOM 3397 C CA . VAL B 1 242 ? 163.481 175.341 221.522 1.00 8.53 260 VAL B CA 1
ATOM 3398 C C . VAL B 1 242 ? 162.925 176.240 220.429 1.00 1.17 260 VAL B C 1
ATOM 3399 O O . VAL B 1 242 ? 161.768 176.671 220.498 1.00 5.65 260 VAL B O 1
ATOM 3403 N N . LYS B 1 243 ? 163.742 176.524 219.422 1.00 8.16 261 LYS B N 1
ATOM 3404 C CA . LYS B 1 243 ? 163.314 177.263 218.240 1.00 2.78 261 LYS B CA 1
ATOM 3405 C C . LYS B 1 243 ? 163.408 176.317 217.050 1.00 5.92 261 LYS B C 1
ATOM 3406 O O . LYS B 1 243 ? 164.508 175.925 216.650 1.00 7.20 261 LYS B O 1
ATOM 3412 N N . MET B 1 244 ? 162.260 175.956 216.486 1.00 8.14 262 MET B N 1
ATOM 3413 C CA . MET B 1 244 ? 162.190 174.945 215.444 1.00 4.14 262 MET B CA 1
ATOM 3414 C C . MET B 1 244 ? 161.769 175.561 214.118 1.00 8.79 262 MET B C 1
ATOM 3415 O O . MET B 1 244 ? 161.028 176.544 214.067 1.00 7.32 262 MET B O 1
ATOM 3420 N N . SER B 1 245 ? 162.258 174.961 213.037 1.00 8.52 263 SER B N 1
ATOM 3421 C CA . SER B 1 245 ? 161.880 175.367 211.693 1.00 9.15 263 SER B CA 1
ATOM 3422 C C . SER B 1 245 ? 161.654 174.117 210.859 1.00 11.66 263 SER B C 1
ATOM 3423 O O . SER B 1 245 ? 162.215 173.054 211.136 1.00 10.05 263 SER B O 1
ATOM 3426 N N . LEU B 1 246 ? 160.824 174.255 209.830 1.00 2.89 264 LEU B N 1
ATOM 3427 C CA . LEU B 1 246 ? 160.413 173.135 208.996 1.00 4.95 264 LEU B CA 1
ATOM 3428 C C . LEU B 1 246 ? 161.107 173.240 207.647 1.00 5.54 264 LEU B C 1
ATOM 3429 O O . LEU B 1 246 ? 161.071 174.295 207.008 1.00 5.38 264 LEU B O 1
ATOM 3434 N N . VAL B 1 247 ? 161.738 172.151 207.222 1.00 5.38 265 VAL B N 1
ATOM 3435 C CA . VAL B 1 247 ? 162.450 172.091 205.951 1.00 5.56 265 VAL B CA 1
ATOM 3436 C C . VAL B 1 247 ? 161.763 171.052 205.080 1.00 7.42 265 VAL B C 1
ATOM 3437 O O . VAL B 1 247 ? 161.604 169.896 205.492 1.00 4.45 265 VAL B O 1
ATOM 3441 N N . LYS B 1 248 ? 161.359 171.460 203.881 1.00 5.62 266 LYS B N 1
ATOM 3442 C CA . LYS B 1 248 ? 160.651 170.596 202.944 1.00 6.22 266 LYS B CA 1
ATOM 3443 C C . LYS B 1 248 ? 161.568 170.317 201.762 1.00 5.73 266 LYS B C 1
ATOM 3444 O O . LYS B 1 248 ? 161.881 171.226 200.987 1.00 11.24 266 LYS B O 1
ATOM 3450 N N . THR B 1 249 ? 161.991 169.067 201.620 1.00 36.96 267 THR B N 1
ATOM 3451 C CA . THR B 1 249 ? 162.793 168.644 200.481 1.00 31.75 267 THR B CA 1
ATOM 3452 C C . THR B 1 249 ? 161.912 167.877 199.504 1.00 33.32 267 THR B C 1
ATOM 3453 O O . THR B 1 249 ? 161.198 166.948 199.895 1.00 33.23 267 THR B O 1
ATOM 3457 N N . LYS B 1 250 ? 161.946 168.287 198.238 1.00 41.54 268 LYS B N 1
ATOM 3458 C CA . LYS B 1 250 ? 161.058 167.749 197.210 1.00 47.31 268 LYS B CA 1
ATOM 3459 C C . LYS B 1 250 ? 161.833 166.731 196.381 1.00 46.82 268 LYS B C 1
ATOM 3460 O O . LYS B 1 250 ? 162.511 167.075 195.413 1.00 45.28 268 LYS B O 1
ATOM 3466 N N . GLU B 1 251 ? 161.730 165.464 196.769 1.00 80.10 269 GLU B N 1
ATOM 3467 C CA . GLU B 1 251 ? 162.307 164.397 195.969 1.00 82.31 269 GLU B CA 1
ATOM 3468 C C . GLU B 1 251 ? 161.523 164.232 194.671 1.00 83.40 269 GLU B C 1
ATOM 3469 O O . GLU B 1 251 ? 160.326 164.523 194.598 1.00 87.77 269 GLU B O 1
ATOM 3475 N N . GLU B 1 252 ? 162.216 163.758 193.637 1.00 102.43 270 GLU B N 1
ATOM 3476 C CA . GLU B 1 252 ? 161.673 163.762 192.285 1.00 107.52 270 GLU B CA 1
ATOM 3477 C C . GLU B 1 252 ? 160.694 162.628 192.011 1.00 104.13 270 GLU B C 1
ATOM 3478 O O . GLU B 1 252 ? 159.973 162.690 191.009 1.00 105.50 270 GLU B O 1
ATOM 3484 N N . ASP B 1 253 ? 160.636 161.606 192.859 1.00 113.34 271 ASP B N 1
ATOM 3485 C CA . ASP B 1 253 ? 159.779 160.451 192.588 1.00 109.79 271 ASP B CA 1
ATOM 3486 C C . ASP B 1 253 ? 158.343 160.690 193.048 1.00 112.82 271 ASP B C 1
ATOM 3487 O O . ASP B 1 253 ? 157.750 159.876 193.755 1.00 108.97 271 ASP B O 1
ATOM 3492 N N . GLY B 1 254 ? 157.773 161.820 192.630 1.00 109.32 272 GLY B N 1
ATOM 3493 C CA . GLY B 1 254 ? 156.372 162.110 192.877 1.00 111.74 272 GLY B CA 1
ATOM 3494 C C . GLY B 1 254 ? 155.959 162.136 194.330 1.00 109.36 272 GLY B C 1
ATOM 3495 O O . GLY B 1 254 ? 154.795 161.868 194.636 1.00 107.61 272 GLY B O 1
ATOM 3496 N N . SER B 1 255 ? 156.877 162.452 195.240 1.00 102.56 273 SER B N 1
ATOM 3497 C CA . SER B 1 255 ? 156.573 162.467 196.663 1.00 107.98 273 SER B CA 1
ATOM 3498 C C . SER B 1 255 ? 157.325 163.614 197.323 1.00 109.79 273 SER B C 1
ATOM 3499 O O . SER B 1 255 ? 158.194 164.248 196.720 1.00 102.04 273 SER B O 1
ATOM 3502 N N . GLN B 1 256 ? 156.969 163.883 198.578 1.00 103.39 274 GLN B N 1
ATOM 3503 C CA . GLN B 1 256 ? 157.516 165.001 199.332 1.00 103.21 274 GLN B CA 1
ATOM 3504 C C . GLN B 1 256 ? 157.983 164.518 200.697 1.00 98.39 274 GLN B C 1
ATOM 3505 O O . GLN B 1 256 ? 157.485 163.520 201.224 1.00 103.11 274 GLN B O 1
ATOM 3511 N N . SER B 1 257 ? 158.950 165.235 201.264 1.00 31.55 275 SER B N 1
ATOM 3512 C CA . SER B 1 257 ? 159.501 164.907 202.570 1.00 29.89 275 SER B CA 1
ATOM 3513 C C . SER B 1 257 ? 159.537 166.152 203.443 1.00 31.41 275 SER B C 1
ATOM 3514 O O . SER B 1 257 ? 159.806 167.254 202.957 1.00 32.14 275 SER B O 1
ATOM 3517 N N . VAL B 1 258 ? 159.267 165.968 204.733 1.00 16.11 276 VAL B N 1
ATOM 3518 C CA . VAL B 1 258 ? 159.254 167.053 205.706 1.00 16.91 276 VAL B CA 1
ATOM 3519 C C . VAL B 1 258 ? 160.146 166.656 206.872 1.00 16.75 276 VAL B C 1
ATOM 3520 O O . VAL B 1 258 ? 160.016 165.551 207.409 1.00 16.00 276 VAL B O 1
ATOM 3524 N N . GLU B 1 259 ? 161.050 167.552 207.261 1.00 10.90 277 GLU B N 1
ATOM 3525 C CA . GLU B 1 259 ? 161.905 167.324 208.414 1.00 7.81 277 GLU B CA 1
ATOM 3526 C C . GLU B 1 259 ? 162.012 168.612 209.216 1.00 13.49 277 GLU B C 1
ATOM 3527 O O . GLU B 1 259 ? 161.853 169.710 208.678 1.00 16.43 277 GLU B O 1
ATOM 3533 N N . PHE B 1 260 ? 162.277 168.465 210.509 1.00 13.17 278 PHE B N 1
ATOM 3534 C CA . PHE B 1 260 ? 162.350 169.586 211.434 1.00 17.42 278 PHE B CA 1
ATOM 3535 C C . PHE B 1 260 ? 163.798 169.833 211.826 1.00 17.21 278 PHE B C 1
ATOM 3536 O O . PHE B 1 260 ? 164.496 168.908 212.254 1.00 15.77 278 PHE B O 1
ATOM 3544 N N . ARG B 1 261 ? 164.244 171.076 211.683 1.00 9.13 279 ARG B N 1
ATOM 3545 C CA . ARG B 1 261 ? 165.545 171.510 212.169 1.00 4.65 279 ARG B CA 1
ATOM 3546 C C . ARG B 1 261 ? 165.331 172.477 213.322 1.00 3.65 279 ARG B C 1
ATOM 3547 O O . ARG B 1 261 ? 164.563 173.435 213.197 1.00 10.81 279 ARG B O 1
ATOM 3555 N N . GLN B 1 262 ? 166.003 172.222 214.442 1.00 14.57 280 GLN B N 1
ATOM 3556 C CA . GLN B 1 262 ? 165.794 173.010 215.645 1.00 12.15 280 GLN B CA 1
ATOM 3557 C C . GLN B 1 262 ? 167.120 173.256 216.345 1.00 18.10 280 GLN B C 1
ATOM 3558 O O . GLN B 1 262 ? 168.052 172.455 216.248 1.00 15.25 280 GLN B O 1
ATOM 3564 N N . GLU B 1 263 ? 167.189 174.380 217.052 1.00 17.84 281 GLU B N 1
ATOM 3565 C CA . GLU B 1 263 ? 168.303 174.706 217.928 1.00 19.83 281 GLU B CA 1
ATOM 3566 C C . GLU B 1 263 ? 167.738 175.091 219.285 1.00 17.95 281 GLU B C 1
ATOM 3567 O O . GLU B 1 263 ? 166.734 175.803 219.367 1.00 19.24 281 GLU B O 1
ATOM 3573 N N . THR B 1 264 ? 168.375 174.613 220.348 1.00 0.13 282 THR B N 1
ATOM 3574 C CA . THR B 1 264 ? 167.878 174.814 221.699 1.00 4.41 282 THR B CA 1
ATOM 3575 C C . THR B 1 264 ? 168.709 175.863 222.424 1.00 0.05 282 THR B C 1
ATOM 3576 O O . THR B 1 264 ? 169.876 176.093 222.096 1.00 6.13 282 THR B O 1
ATOM 3580 N N . SER B 1 265 ? 168.090 176.500 223.413 1.00 10.23 283 SER B N 1
ATOM 3581 C CA . SER B 1 265 ? 168.748 177.490 224.259 1.00 4.01 283 SER B CA 1
ATOM 3582 C C . SER B 1 265 ? 168.410 177.170 225.707 1.00 5.47 283 SER B C 1
ATOM 3583 O O . SER B 1 265 ? 167.235 177.169 226.086 1.00 4.25 283 SER B O 1
ATOM 3586 N N . VAL B 1 266 ? 169.432 176.902 226.513 1.00 8.74 284 VAL B N 1
ATOM 3587 C CA . VAL B 1 266 ? 169.242 176.534 227.911 1.00 1.30 284 VAL B CA 1
ATOM 3588 C C . VAL B 1 266 ? 169.519 177.745 228.788 1.00 4.99 284 VAL B C 1
ATOM 3589 O O . VAL B 1 266 ? 170.557 178.401 228.650 1.00 7.77 284 VAL B O 1
ATOM 3593 N N . VAL B 1 267 ? 168.584 178.053 229.682 1.00 7.60 285 VAL B N 1
ATOM 3594 C CA . VAL B 1 267 ? 168.717 179.152 230.631 1.00 0.75 285 VAL B CA 1
ATOM 3595 C C . VAL B 1 267 ? 168.581 178.577 232.032 1.00 7.63 285 VAL B C 1
ATOM 3596 O O . VAL B 1 267 ? 167.605 177.879 232.327 1.00 8.28 285 VAL B O 1
ATOM 3600 N N . ASN B 1 268 ? 169.553 178.871 232.889 1.00 -0.00 286 ASN B N 1
ATOM 3601 C CA . ASN B 1 268 ? 169.586 178.277 234.217 1.00 0.09 286 ASN B CA 1
ATOM 3602 C C . ASN B 1 268 ? 168.397 178.739 235.052 1.00 2.52 286 ASN B C 1
ATOM 3603 O O . ASN B 1 268 ? 167.892 179.851 234.884 1.00 5.06 286 ASN B O 1
ATOM 3608 N N . PHE B 1 269 ? 167.951 177.870 235.953 1.00 30.47 287 PHE B N 1
ATOM 3609 C CA . PHE B 1 269 ? 166.771 178.100 236.775 1.00 25.62 287 PHE B CA 1
ATOM 3610 C C . PHE B 1 269 ? 167.180 178.115 238.241 1.00 27.39 287 PHE B C 1
ATOM 3611 O O . PHE B 1 269 ? 167.843 177.185 238.712 1.00 30.58 287 PHE B O 1
ATOM 3619 N N . ILE B 1 270 ? 166.790 179.166 238.956 1.00 35.20 288 ILE B N 1
ATOM 3620 C CA . ILE B 1 270 ? 167.191 179.326 240.350 1.00 35.75 288 ILE B CA 1
ATOM 3621 C C . ILE B 1 270 ? 166.210 178.583 241.249 1.00 35.65 288 ILE B C 1
ATOM 3622 O O . ILE B 1 270 ? 164.988 178.702 241.097 1.00 34.30 288 ILE B O 1
ATOM 3627 N N . ASP B 1 271 ? 166.747 177.794 242.176 1.00 87.70 289 ASP B N 1
ATOM 3628 C CA . ASP B 1 271 ? 165.955 176.957 243.065 1.00 95.12 289 ASP B CA 1
ATOM 3629 C C . ASP B 1 271 ? 165.649 177.661 244.384 1.00 87.71 289 ASP B C 1
ATOM 3630 O O . ASP B 1 271 ? 164.724 177.255 245.093 1.00 93.81 289 ASP B O 1
ATOM 3635 N N . ARG B 1 272 ? 166.337 178.768 244.675 1.00 73.30 290 ARG B N 1
ATOM 3636 C CA . ARG B 1 272 ? 166.260 179.400 245.989 1.00 68.56 290 ARG B CA 1
ATOM 3637 C C . ARG B 1 272 ? 164.851 179.853 246.350 1.00 67.09 290 ARG B C 1
ATOM 3638 O O . ARG B 1 272 ? 164.578 180.089 247.531 1.00 74.83 290 ARG B O 1
ATOM 3646 N N . ARG B 1 273 ? 163.961 179.997 245.367 1.00 52.38 291 ARG B N 1
ATOM 3647 C CA . ARG B 1 273 ? 162.593 180.411 245.660 1.00 49.77 291 ARG B CA 1
ATOM 3648 C C . ARG B 1 273 ? 161.884 179.372 246.521 1.00 52.08 291 ARG B C 1
ATOM 3649 O O . ARG B 1 273 ? 161.481 179.653 247.655 1.00 59.70 291 ARG B O 1
ATOM 3657 N N . GLU B 1 274 ? 161.724 178.155 245.995 1.00 84.91 292 GLU B N 1
ATOM 3658 C CA . GLU B 1 274 ? 161.122 177.085 246.782 1.00 83.55 292 GLU B CA 1
ATOM 3659 C C . GLU B 1 274 ? 162.084 176.536 247.827 1.00 77.88 292 GLU B C 1
ATOM 3660 O O . GLU B 1 274 ? 161.649 176.169 248.925 1.00 79.18 292 GLU B O 1
ATOM 3666 N N . THR B 1 275 ? 163.387 176.486 247.503 1.00 107.15 293 THR B N 1
ATOM 3667 C CA . THR B 1 275 ? 164.499 175.968 248.304 1.00 100.63 293 THR B CA 1
ATOM 3668 C C . THR B 1 275 ? 164.079 174.808 249.205 1.00 99.11 293 THR B C 1
ATOM 3669 O O . THR B 1 275 ? 164.195 174.902 250.434 1.00 98.59 293 THR B O 1
ATOM 3673 N N . PRO B 1 276 ? 163.608 173.700 248.643 1.00 117.27 294 PRO B N 1
ATOM 3674 C CA . PRO B 1 276 ? 163.145 172.584 249.466 1.00 115.15 294 PRO B CA 1
ATOM 3675 C C . PRO B 1 276 ? 164.268 171.594 249.759 1.00 117.96 294 PRO B C 1
ATOM 3676 O O . PRO B 1 276 ? 165.300 171.557 249.087 1.00 115.55 294 PRO B O 1
ATOM 3680 N N . ASP B 1 277 ? 164.039 170.784 250.786 1.00 91.53 295 ASP B N 1
ATOM 3681 C CA . ASP B 1 277 ? 164.978 169.745 251.178 1.00 93.56 295 ASP B CA 1
ATOM 3682 C C . ASP B 1 277 ? 164.733 168.429 250.453 1.00 90.98 295 ASP B C 1
ATOM 3683 O O . ASP B 1 277 ? 165.538 167.503 250.590 1.00 91.57 295 ASP B O 1
ATOM 3688 N N . LYS B 1 278 ? 163.646 168.327 249.686 1.00 97.03 296 LYS B N 1
ATOM 3689 C CA . LYS B 1 278 ? 163.363 167.103 248.945 1.00 98.46 296 LYS B CA 1
ATOM 3690 C C . LYS B 1 278 ? 164.244 166.978 247.708 1.00 96.12 296 LYS B C 1
ATOM 3691 O O . LYS B 1 278 ? 164.650 165.868 247.344 1.00 94.30 296 LYS B O 1
ATOM 3697 N N . GLY B 1 279 ? 164.554 168.097 247.055 1.00 84.56 297 GLY B N 1
ATOM 3698 C CA . GLY B 1 279 ? 165.386 168.060 245.869 1.00 88.25 297 GLY B CA 1
ATOM 3699 C C . GLY B 1 279 ? 164.724 167.484 244.639 1.00 93.18 297 GLY B C 1
ATOM 3700 O O . GLY B 1 279 ? 165.421 166.998 243.745 1.00 86.52 297 GLY B O 1
ATOM 3701 N N . ASP B 1 280 ? 163.397 167.516 244.568 1.00 81.49 298 ASP B N 1
ATOM 3702 C CA . ASP B 1 280 ? 162.697 166.988 243.406 1.00 87.83 298 ASP B CA 1
ATOM 3703 C C . ASP B 1 280 ? 162.981 167.838 242.173 1.00 89.50 298 ASP B C 1
ATOM 3704 O O . ASP B 1 280 ? 162.992 169.070 242.236 1.00 83.47 298 ASP B O 1
ATOM 3709 N N . GLN B 1 281 ? 163.205 167.169 241.046 1.00 36.37 299 GLN B N 1
ATOM 3710 C CA . GLN B 1 281 ? 163.531 167.849 239.801 1.00 30.85 299 GLN B CA 1
ATOM 3711 C C . GLN B 1 281 ? 162.313 168.575 239.244 1.00 28.33 299 GLN B C 1
ATOM 3712 O O . GLN B 1 281 ? 161.183 168.090 239.344 1.00 32.30 299 GLN B O 1
ATOM 3718 N N . LEU B 1 282 ? 162.550 169.746 238.656 1.00 12.94 300 LEU B N 1
ATOM 3719 C CA . LEU B 1 282 ? 161.518 170.504 237.960 1.00 16.90 300 LEU B CA 1
ATOM 3720 C C . LEU B 1 282 ? 162.020 170.851 236.568 1.00 15.93 300 LEU B C 1
ATOM 3721 O O . LEU B 1 282 ? 163.143 171.341 236.418 1.00 18.89 300 LEU B O 1
ATOM 3726 N N . PHE B 1 283 ? 161.194 170.601 235.558 1.00 8.08 301 PHE B N 1
ATOM 3727 C CA . PHE B 1 283 ? 161.563 170.845 234.172 1.00 3.65 301 PHE B CA 1
ATOM 3728 C C . PHE B 1 283 ? 160.802 172.052 233.642 1.00 3.31 301 PHE B C 1
ATOM 3729 O O . PHE B 1 283 ? 159.762 172.437 234.183 1.00 9.38 301 PHE B O 1
ATOM 3737 N N . PHE B 1 284 ? 161.332 172.652 232.579 1.00 5.51 302 PHE B N 1
ATOM 3738 C CA . PHE B 1 284 ? 160.655 173.727 231.866 1.00 0.54 302 PHE B CA 1
ATOM 3739 C C . PHE B 1 284 ? 161.063 173.670 230.404 1.00 7.55 302 PHE B C 1
ATOM 3740 O O . PHE B 1 284 ? 162.255 173.598 230.098 1.00 6.84 302 PHE B O 1
ATOM 3748 N N . VAL B 1 285 ? 160.082 173.699 229.506 1.00 2.05 303 VAL B N 1
ATOM 3749 C CA . VAL B 1 285 ? 160.331 173.657 228.071 1.00 5.68 303 VAL B CA 1
ATOM 3750 C C . VAL B 1 285 ? 159.515 174.752 227.405 1.00 6.63 303 VAL B C 1
ATOM 3751 O O . VAL B 1 285 ? 158.372 175.011 227.796 1.00 5.27 303 VAL B O 1
ATOM 3755 N N . VAL B 1 286 ? 160.101 175.397 226.402 1.00 6.95 304 VAL B N 1
ATOM 3756 C CA . VAL B 1 286 ? 159.423 176.425 225.624 1.00 3.70 304 VAL B CA 1
ATOM 3757 C C . VAL B 1 286 ? 159.668 176.142 224.150 1.00 6.72 304 VAL B C 1
ATOM 3758 O O . VAL B 1 286 ? 160.821 176.097 223.708 1.00 2.65 304 VAL B O 1
ATOM 3762 N N . PHE B 1 287 ? 158.591 175.957 223.393 1.00 4.82 305 PHE B N 1
ATOM 3763 C CA . PHE B 1 287 ? 158.669 175.718 221.959 1.00 9.02 305 PHE B CA 1
ATOM 3764 C C . PHE B 1 287 ? 158.270 176.980 221.210 1.00 6.52 305 PHE B C 1
ATOM 3765 O O . PHE B 1 287 ? 157.370 177.707 221.637 1.00 7.23 305 PHE B O 1
ATOM 3773 N N . GLU B 1 288 ? 158.941 177.239 220.091 1.00 1.15 306 GLU B N 1
ATOM 3774 C CA . GLU B 1 288 ? 158.702 178.471 219.356 1.00 2.00 306 GLU B CA 1
ATOM 3775 C C . GLU B 1 288 ? 159.110 178.276 217.904 1.00 2.39 306 GLU B C 1
ATOM 3776 O O . GLU B 1 288 ? 159.925 177.406 217.588 1.00 6.97 306 GLU B O 1
ATOM 3782 N N . TRP B 1 289 ? 158.530 179.094 217.027 1.00 7.13 307 TRP B N 1
ATOM 3783 C CA . TRP B 1 289 ? 158.882 179.102 215.614 1.00 8.22 307 TRP B CA 1
ATOM 3784 C C . TRP B 1 289 ? 160.008 180.099 215.381 1.00 6.29 307 TRP B C 1
ATOM 3785 O O . TRP B 1 289 ? 159.952 181.231 215.871 1.00 4.22 307 TRP B O 1
ATOM 3796 N N . LYS B 1 290 ? 161.027 179.680 214.630 1.00 2.91 308 LYS B N 1
ATOM 3797 C CA . LYS B 1 290 ? 162.215 180.511 214.471 1.00 3.68 308 LYS B CA 1
ATOM 3798 C C . LYS B 1 290 ? 161.958 181.671 213.515 1.00 9.59 308 LYS B C 1
ATOM 3799 O O . LYS B 1 290 ? 162.053 182.840 213.902 1.00 9.58 308 LYS B O 1
ATOM 3805 N N . ASP B 1 291 ? 161.634 181.367 212.262 1.00 18.64 309 ASP B N 1
ATOM 3806 C CA . ASP B 1 291 ? 161.322 182.386 211.273 1.00 17.47 309 ASP B CA 1
ATOM 3807 C C . ASP B 1 291 ? 160.146 181.928 210.427 1.00 13.89 309 ASP B C 1
ATOM 3808 O O . ASP B 1 291 ? 159.946 180.723 210.236 1.00 12.88 309 ASP B O 1
ATOM 3813 N N . PRO B 1 292 ? 159.342 182.866 209.920 1.00 9.25 310 PRO B N 1
ATOM 3814 C CA . PRO B 1 292 ? 158.218 182.473 209.053 1.00 9.48 310 PRO B CA 1
ATOM 3815 C C . PRO B 1 292 ? 158.646 181.733 207.800 1.00 10.22 310 PRO B C 1
ATOM 3816 O O . PRO B 1 292 ? 157.862 180.942 207.262 1.00 3.87 310 PRO B O 1
ATOM 3820 N N . TYR B 1 293 ? 159.861 181.970 207.313 1.00 11.76 311 TYR B N 1
ATOM 3821 C CA . TYR B 1 293 ? 160.298 181.368 206.061 1.00 5.20 311 TYR B CA 1
ATOM 3822 C C . TYR B 1 293 ? 160.450 179.857 206.196 1.00 10.54 311 TYR B C 1
ATOM 3823 O O . TYR B 1 293 ? 160.975 179.352 207.191 1.00 4.51 311 TYR B O 1
ATOM 3832 N N . ILE B 1 294 ? 159.985 179.139 205.178 1.00 9.79 312 ILE B N 1
ATOM 3833 C CA . ILE B 1 294 ? 160.170 177.699 205.051 1.00 2.78 312 ILE B CA 1
ATOM 3834 C C . ILE B 1 294 ? 161.134 177.451 203.903 1.00 4.15 312 ILE B C 1
ATOM 3835 O O . ILE B 1 294 ? 160.920 177.944 202.790 1.00 7.25 312 ILE B O 1
ATOM 3840 N N . GLN B 1 295 ? 162.191 176.692 204.167 1.00 3.67 313 GLN B N 1
ATOM 3841 C CA . GLN B 1 295 ? 163.191 176.405 203.150 1.00 5.42 313 GLN B CA 1
ATOM 3842 C C . GLN B 1 295 ? 162.771 175.188 202.337 1.00 5.35 313 GLN B C 1
ATOM 3843 O O . GLN B 1 295 ? 162.414 174.150 202.900 1.00 6.47 313 GLN B O 1
ATOM 3849 N N . GLU B 1 296 ? 162.810 175.324 201.015 1.00 18.52 314 GLU B N 1
ATOM 3850 C CA . GLU B 1 296 ? 162.471 174.247 200.096 1.00 21.93 314 GLU B CA 1
ATOM 3851 C C . GLU B 1 296 ? 163.708 173.860 199.299 1.00 18.89 314 GLU B C 1
ATOM 3852 O O . GLU B 1 296 ? 164.393 174.728 198.748 1.00 19.81 314 GLU B O 1
ATOM 3858 N N . ILE B 1 297 ? 163.989 172.561 199.242 1.00 26.15 315 ILE B N 1
ATOM 3859 C CA . ILE B 1 297 ? 165.163 172.026 198.563 1.00 24.99 315 ILE B CA 1
ATOM 3860 C C . ILE B 1 297 ? 164.697 171.034 197.508 1.00 21.90 315 ILE B C 1
ATOM 3861 O O . ILE B 1 297 ? 163.931 170.113 197.811 1.00 19.60 315 ILE B O 1
ATOM 3866 N N . GLN B 1 298 ? 165.158 171.223 196.274 1.00 34.66 316 GLN B N 1
ATOM 3867 C CA . GLN B 1 298 ? 164.812 170.344 195.167 1.00 33.05 316 GLN B CA 1
ATOM 3868 C C . GLN B 1 298 ? 166.075 169.947 194.419 1.00 39.66 316 GLN B C 1
ATOM 3869 O O . GLN B 1 298 ? 166.983 170.763 194.238 1.00 33.81 316 GLN B O 1
ATOM 3875 N N . ASP B 1 299 ? 166.127 168.690 193.989 1.00 55.75 317 ASP B N 1
ATOM 3876 C CA . ASP B 1 299 ? 167.253 168.175 193.220 1.00 55.61 317 ASP B CA 1
ATOM 3877 C C . ASP B 1 299 ? 166.927 168.281 191.736 1.00 62.42 317 ASP B C 1
ATOM 3878 O O . ASP B 1 299 ? 166.011 167.610 191.249 1.00 62.35 317 ASP B O 1
ATOM 3883 N N . ILE B 1 300 ? 167.676 169.112 191.018 1.00 64.45 318 ILE B N 1
ATOM 3884 C CA . ILE B 1 300 ? 167.416 169.378 189.608 1.00 65.57 318 ILE B CA 1
ATOM 3885 C C . ILE B 1 300 ? 168.479 168.687 188.768 1.00 64.75 318 ILE B C 1
ATOM 3886 O O . ILE B 1 300 ? 169.678 168.790 189.056 1.00 62.48 318 ILE B O 1
ATOM 3891 N N . ILE B 1 301 ? 168.041 167.971 187.738 1.00 83.48 319 ILE B N 1
ATOM 3892 C CA . ILE B 1 301 ? 168.960 167.364 186.784 1.00 84.03 319 ILE B CA 1
ATOM 3893 C C . ILE B 1 301 ? 169.504 168.457 185.873 1.00 83.87 319 ILE B C 1
ATOM 3894 O O . ILE B 1 301 ? 168.755 169.321 185.400 1.00 83.98 319 ILE B O 1
ATOM 3899 N N . THR B 1 302 ? 170.814 168.437 185.643 1.00 87.80 320 THR B N 1
ATOM 3900 C CA . THR B 1 302 ? 171.485 169.544 184.976 1.00 89.69 320 THR B CA 1
ATOM 3901 C C . THR B 1 302 ? 171.426 169.477 183.455 1.00 89.85 320 THR B C 1
ATOM 3902 O O . THR B 1 302 ? 171.569 170.517 182.802 1.00 85.75 320 THR B O 1
ATOM 3906 N N . ALA B 1 303 ? 171.220 168.298 182.871 1.00 67.71 321 ALA B N 1
ATOM 3907 C CA . ALA B 1 303 ? 171.282 168.149 181.425 1.00 61.97 321 ALA B CA 1
ATOM 3908 C C . ALA B 1 303 ? 170.112 167.310 180.932 1.00 65.96 321 ALA B C 1
ATOM 3909 O O . ALA B 1 303 ? 169.523 166.524 181.677 1.00 66.12 321 ALA B O 1
ATOM 3911 N N . ASN B 1 304 ? 169.784 167.492 179.656 1.00 63.87 322 ASN B N 1
ATOM 3912 C CA . ASN B 1 304 ? 168.746 166.734 178.979 1.00 60.66 322 ASN B CA 1
ATOM 3913 C C . ASN B 1 304 ? 169.292 166.165 177.678 1.00 60.16 322 ASN B C 1
ATOM 3914 O O . ASN B 1 304 ? 170.169 166.768 177.051 1.00 59.41 322 ASN B O 1
ATOM 3919 N N . PRO B 1 305 ? 168.799 164.998 177.253 1.00 61.35 323 PRO B N 1
ATOM 3920 C CA . PRO B 1 305 ? 169.322 164.390 176.019 1.00 62.63 323 PRO B CA 1
ATOM 3921 C C . PRO B 1 305 ? 169.005 165.176 174.760 1.00 61.27 323 PRO B C 1
ATOM 3922 O O . PRO B 1 305 ? 169.747 165.054 173.778 1.00 56.82 323 PRO B O 1
ATOM 3926 N N . TRP B 1 306 ? 167.930 165.968 174.750 1.00 62.74 324 TRP B N 1
ATOM 3927 C CA . TRP B 1 306 ? 167.527 166.659 173.529 1.00 65.48 324 TRP B CA 1
ATOM 3928 C C . TRP B 1 306 ? 168.569 167.685 173.100 1.00 69.39 324 TRP B C 1
ATOM 3929 O O . TRP B 1 306 ? 168.915 167.776 171.916 1.00 71.82 324 TRP B O 1
ATOM 3940 N N . SER B 1 307 ? 169.083 168.467 174.051 1.00 74.61 325 SER B N 1
ATOM 3941 C CA . SER B 1 307 ? 170.093 169.464 173.712 1.00 78.45 325 SER B CA 1
ATOM 3942 C C . SER B 1 307 ? 171.355 168.805 173.173 1.00 82.34 325 SER B C 1
ATOM 3943 O O . SER B 1 307 ? 171.932 169.267 172.181 1.00 75.75 325 SER B O 1
ATOM 3946 N N . MET B 1 308 ? 171.792 167.714 173.804 1.00 83.71 326 MET B N 1
ATOM 3947 C CA . MET B 1 308 ? 173.004 167.035 173.359 1.00 78.50 326 MET B CA 1
ATOM 3948 C C . MET B 1 308 ? 172.818 166.408 171.982 1.00 87.93 326 MET B C 1
ATOM 3949 O O . MET B 1 308 ? 173.721 166.475 171.137 1.00 83.77 326 MET B O 1
ATOM 3954 N N . ILE B 1 309 ? 171.655 165.798 171.732 1.00 100.87 327 ILE B N 1
ATOM 3955 C CA . ILE B 1 309 ? 171.419 165.180 170.431 1.00 99.38 327 ILE B CA 1
ATOM 3956 C C . ILE B 1 309 ? 171.330 166.247 169.344 1.00 102.03 327 ILE B C 1
ATOM 3957 O O . ILE B 1 309 ? 171.842 166.062 168.232 1.00 98.30 327 ILE B O 1
ATOM 3962 N N . ALA B 1 310 ? 170.722 167.396 169.654 1.00 80.43 328 ALA B N 1
ATOM 3963 C CA . ALA B 1 310 ? 170.674 168.481 168.683 1.00 72.80 328 ALA B CA 1
ATOM 3964 C C . ALA B 1 310 ? 172.066 169.035 168.410 1.00 80.15 328 ALA B C 1
ATOM 3965 O O . ALA B 1 310 ? 172.400 169.351 167.263 1.00 73.01 328 ALA B O 1
ATOM 3967 N N . LEU B 1 311 ? 172.895 169.152 169.449 1.00 72.07 329 LEU B N 1
ATOM 3968 C CA . LEU B 1 311 ? 174.250 169.656 169.254 1.00 73.46 329 LEU B CA 1
ATOM 3969 C C . LEU B 1 311 ? 175.083 168.700 168.408 1.00 78.84 329 LEU B C 1
ATOM 3970 O O . LEU B 1 311 ? 175.845 169.137 167.536 1.00 78.99 329 LEU B O 1
ATOM 3975 N N . LEU B 1 312 ? 174.960 167.391 168.651 1.00 86.69 330 LEU B N 1
ATOM 3976 C CA . LEU B 1 312 ? 175.710 166.439 167.837 1.00 89.54 330 LEU B CA 1
ATOM 3977 C C . LEU B 1 312 ? 175.201 166.425 166.400 1.00 89.86 330 LEU B C 1
ATOM 3978 O O . LEU B 1 312 ? 175.989 166.286 165.459 1.00 88.58 330 LEU B O 1
ATOM 3983 N N . CYS B 1 313 ? 173.889 166.580 166.206 1.00 79.86 331 CYS B N 1
ATOM 3984 C CA . CYS B 1 313 ? 173.366 166.696 164.849 1.00 79.03 331 CYS B CA 1
ATOM 3985 C C . CYS B 1 313 ? 173.921 167.936 164.158 1.00 75.65 331 CYS B C 1
ATOM 3986 O O . CYS B 1 313 ? 174.271 167.895 162.972 1.00 77.47 331 CYS B O 1
ATOM 3989 N N . SER B 1 314 ? 174.017 169.047 164.891 1.00 66.20 332 SER B N 1
ATOM 3990 C CA . SER B 1 314 ? 174.563 170.273 164.318 1.00 64.94 332 SER B CA 1
ATOM 3991 C C . SER B 1 314 ? 176.031 170.109 163.945 1.00 60.94 332 SER B C 1
ATOM 3992 O O . SER B 1 314 ? 176.472 170.601 162.900 1.00 68.99 332 SER B O 1
ATOM 3995 N N . VAL B 1 315 ? 176.811 169.434 164.793 1.00 77.01 333 VAL B N 1
ATOM 3996 C CA . VAL B 1 315 ? 178.222 169.240 164.469 1.00 74.38 333 VAL B CA 1
ATOM 3997 C C . VAL B 1 315 ? 178.370 168.294 163.279 1.00 70.55 333 VAL B C 1
ATOM 3998 O O . VAL B 1 315 ? 179.246 168.483 162.424 1.00 68.02 333 VAL B O 1
ATOM 4002 N N . PHE B 1 316 ? 177.497 167.285 163.181 1.00 77.04 334 PHE B N 1
ATOM 4003 C CA . PHE B 1 316 ? 177.495 166.430 161.999 1.00 76.17 334 PHE B CA 1
ATOM 4004 C C . PHE B 1 316 ? 177.204 167.241 160.745 1.00 70.85 334 PHE B C 1
ATOM 4005 O O . PHE B 1 316 ? 177.870 167.074 159.717 1.00 79.71 334 PHE B O 1
ATOM 4013 N N . LEU B 1 317 ? 176.218 168.138 160.819 1.00 72.03 335 LEU B N 1
ATOM 4014 C CA . LEU B 1 317 ? 175.866 168.955 159.662 1.00 73.43 335 LEU B CA 1
ATOM 4015 C C . LEU B 1 317 ? 177.007 169.885 159.265 1.00 72.14 335 LEU B C 1
ATOM 4016 O O . LEU B 1 317 ? 177.305 170.037 158.075 1.00 73.84 335 LEU B O 1
ATOM 4021 N N . VAL B 1 318 ? 177.655 170.523 160.243 1.00 76.05 336 VAL B N 1
ATOM 4022 C CA . VAL B 1 318 ? 178.717 171.469 159.907 1.00 74.01 336 VAL B CA 1
ATOM 4023 C C . VAL B 1 318 ? 179.928 170.737 159.338 1.00 75.76 336 VAL B C 1
ATOM 4024 O O . VAL B 1 318 ? 180.586 171.229 158.413 1.00 80.68 336 VAL B O 1
ATOM 4028 N N . LEU B 1 319 ? 180.234 169.543 159.855 1.00 74.16 337 L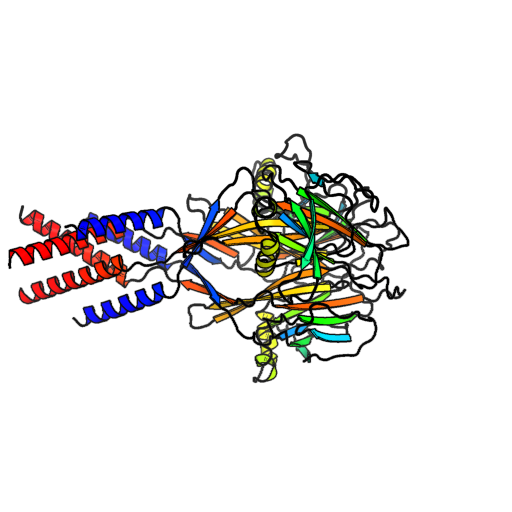EU B N 1
ATOM 4029 C CA . LEU B 1 319 ? 181.340 168.783 159.281 1.00 72.62 337 LEU B CA 1
ATOM 4030 C C . LEU B 1 319 ? 181.001 168.258 157.891 1.00 76.16 337 LEU B C 1
ATOM 4031 O O . LEU B 1 319 ? 181.880 168.190 157.025 1.00 78.59 337 LEU B O 1
ATOM 4036 N N . PHE B 1 320 ? 179.738 167.895 157.652 1.00 79.89 338 PHE B N 1
ATOM 4037 C CA . PHE B 1 320 ? 179.323 167.522 156.304 1.00 85.05 338 PHE B CA 1
ATOM 4038 C C . PHE B 1 320 ? 179.455 168.700 155.347 1.00 78.96 338 PHE B C 1
ATOM 4039 O O . PHE B 1 320 ? 179.871 168.531 154.195 1.00 78.49 338 PHE B O 1
ATOM 4047 N N . LYS B 1 321 ? 179.103 169.902 155.808 1.00 91.25 339 LYS B N 1
ATOM 4048 C CA . LYS B 1 321 ? 179.272 171.092 154.980 1.00 96.91 339 LYS B CA 1
ATOM 4049 C C . LYS B 1 321 ? 180.746 171.360 154.696 1.00 96.93 339 LYS B C 1
ATOM 4050 O O . LYS B 1 321 ? 181.110 171.753 153.582 1.00 97.70 339 LYS B O 1
ATOM 4056 N N . ALA B 1 322 ? 181.608 171.155 155.694 1.00 101.31 340 ALA B N 1
ATOM 4057 C CA . ALA B 1 322 ? 183.044 171.312 155.476 1.00 100.79 340 ALA B CA 1
ATOM 4058 C C . ALA B 1 322 ? 183.562 170.303 154.457 1.00 103.88 340 ALA B C 1
ATOM 4059 O O . ALA B 1 322 ? 184.394 170.640 153.606 1.00 103.44 340 ALA B O 1
ATOM 4061 N N . ALA B 1 323 ? 183.086 169.058 154.533 1.00 89.96 341 ALA B N 1
ATOM 4062 C CA . ALA B 1 323 ? 183.488 168.050 153.555 1.00 84.90 341 ALA B CA 1
ATOM 4063 C C . ALA B 1 323 ? 182.999 168.409 152.157 1.00 83.61 341 ALA B C 1
ATOM 4064 O O . ALA B 1 323 ? 183.713 168.204 151.168 1.00 89.18 341 ALA B O 1
ATOM 4066 N N . ASP B 1 324 ? 181.777 168.937 152.053 1.00 96.56 342 ASP B N 1
ATOM 4067 C CA . ASP B 1 324 ? 181.270 169.384 150.758 1.00 96.04 342 ASP B CA 1
ATOM 4068 C C . ASP B 1 324 ? 182.104 170.534 150.206 1.00 93.80 342 ASP B C 1
ATOM 4069 O O . ASP B 1 324 ? 182.380 170.592 149.003 1.00 94.88 342 ASP B O 1
ATOM 4074 N N . PHE B 1 325 ? 182.506 171.466 151.073 1.00 99.14 343 PHE B N 1
ATOM 4075 C CA . PHE B 1 325 ? 183.375 172.557 150.645 1.00 105.91 343 PHE B CA 1
ATOM 4076 C C . PHE B 1 325 ? 184.725 172.032 150.171 1.00 101.00 343 PHE B C 1
ATOM 4077 O O . PHE B 1 325 ? 185.271 172.511 149.170 1.00 101.66 343 PHE B O 1
ATOM 4085 N N . ALA B 1 326 ? 185.280 171.048 150.882 1.00 70.10 344 ALA B N 1
ATOM 4086 C CA . ALA B 1 326 ? 186.544 170.453 150.460 1.00 69.70 344 ALA B CA 1
ATOM 4087 C C . ALA B 1 326 ? 186.403 169.759 149.111 1.00 68.17 344 ALA B C 1
ATOM 4088 O O . ALA B 1 326 ? 187.305 169.837 148.268 1.00 63.41 344 ALA B O 1
ATOM 4090 N N . LYS B 1 327 ? 185.284 169.064 148.894 1.00 73.03 345 LYS B N 1
ATOM 4091 C CA . LYS B 1 327 ? 185.035 168.446 147.594 1.00 71.26 345 LYS B CA 1
ATOM 4092 C C . LYS B 1 327 ? 184.919 169.501 146.500 1.00 72.01 345 LYS B C 1
ATOM 4093 O O . LYS B 1 327 ? 185.431 169.314 145.389 1.00 75.38 345 LYS B O 1
ATOM 4099 N N . LEU B 1 328 ? 184.244 170.614 146.794 1.00 98.38 346 LEU B N 1
ATOM 4100 C CA . LEU B 1 328 ? 184.199 171.725 145.849 1.00 103.48 346 LEU B CA 1
ATOM 4101 C C . LEU B 1 328 ? 185.594 172.262 145.559 1.00 96.58 346 LEU B C 1
ATOM 4102 O O . LEU B 1 328 ? 185.868 172.708 144.439 1.00 94.52 346 LEU B O 1
ATOM 4107 N N . SER B 1 329 ? 186.481 172.229 146.548 1.00 74.35 347 SER B N 1
ATOM 4108 C CA . SER B 1 329 ? 187.867 172.638 146.358 1.00 66.09 347 SER B CA 1
ATOM 4109 C C . SER B 1 329 ? 188.592 171.689 145.412 1.00 73.46 347 SER B C 1
ATOM 4110 O O . SER B 1 329 ? 189.466 170.929 145.830 1.00 75.69 347 SER B O 1
ATOM 4113 N N . MET C 1 79 ? 176.976 190.511 160.624 1.00 78.76 97 MET C N 1
ATOM 4114 C CA . MET C 1 79 ? 178.322 190.612 161.177 1.00 74.88 97 MET C CA 1
ATOM 4115 C C . MET C 1 79 ? 178.294 191.214 162.581 1.00 75.94 97 MET C C 1
ATOM 4116 O O . MET C 1 79 ? 178.869 190.655 163.519 1.00 78.96 97 MET C O 1
ATOM 4121 N N . GLY C 1 80 ? 177.629 192.363 162.716 1.00 59.23 98 GLY C N 1
ATOM 4122 C CA . GLY C 1 80 ? 177.474 192.962 164.031 1.00 57.66 98 GLY C CA 1
ATOM 4123 C C . GLY C 1 80 ? 176.710 192.065 164.985 1.00 57.13 98 GLY C C 1
ATOM 4124 O O . GLY C 1 80 ? 177.040 191.975 166.171 1.00 65.32 98 GLY C O 1
ATOM 4125 N N . VAL C 1 81 ? 175.680 191.386 164.477 1.00 54.91 99 VAL C N 1
ATOM 4126 C CA . VAL C 1 81 ? 174.951 190.420 165.291 1.00 57.11 99 VAL C CA 1
ATOM 4127 C C . VAL C 1 81 ? 175.890 189.326 165.777 1.00 56.92 99 VAL C C 1
ATOM 4128 O O . VAL C 1 81 ? 175.870 188.946 166.954 1.00 55.96 99 VAL C O 1
ATOM 4132 N N . ALA C 1 82 ? 176.741 188.817 164.883 1.00 59.06 100 ALA C N 1
ATOM 4133 C CA . ALA C 1 82 ? 177.680 187.768 165.263 1.00 64.13 100 ALA C CA 1
ATOM 4134 C C . ALA C 1 82 ? 178.659 188.251 166.324 1.00 61.77 100 ALA C C 1
ATOM 4135 O O . ALA C 1 82 ? 178.928 187.540 167.300 1.00 62.02 100 ALA C O 1
ATOM 4137 N N . VAL C 1 83 ? 179.205 189.457 166.153 1.00 73.24 101 VAL C N 1
ATOM 4138 C CA . VAL C 1 83 ? 180.218 189.929 167.092 1.00 69.55 101 VAL C CA 1
ATOM 4139 C C . VAL C 1 83 ? 179.596 190.214 168.456 1.00 70.15 101 VAL C C 1
ATOM 4140 O O . VAL C 1 83 ? 180.190 189.903 169.495 1.00 70.06 101 VAL C O 1
ATOM 4144 N N . PHE C 1 84 ? 178.381 190.769 168.487 1.00 63.61 102 PHE C N 1
ATOM 4145 C CA . PHE C 1 84 ? 177.732 190.993 169.775 1.00 62.08 102 PHE C CA 1
ATOM 4146 C C . PHE C 1 84 ? 177.349 189.676 170.438 1.00 60.82 102 PHE C C 1
ATOM 4147 O O . PHE C 1 84 ? 177.467 189.534 171.663 1.00 62.30 102 PHE C O 1
ATOM 4155 N N . LEU C 1 85 ? 176.895 188.698 169.651 1.00 60.08 103 LEU C N 1
ATOM 4156 C CA . LEU C 1 85 ? 176.539 187.406 170.222 1.00 52.53 103 LEU C CA 1
ATOM 4157 C C . LEU C 1 85 ? 177.762 186.714 170.809 1.00 57.10 103 LEU C C 1
ATOM 4158 O O . LEU C 1 85 ? 177.693 186.145 171.905 1.00 53.04 103 LEU C O 1
ATOM 4163 N N . VAL C 1 86 ? 178.896 186.759 170.105 1.00 54.54 104 VAL C N 1
ATOM 4164 C CA . VAL C 1 86 ? 180.101 186.139 170.648 1.00 50.55 104 VAL C CA 1
ATOM 4165 C C . VAL C 1 86 ? 180.614 186.922 171.852 1.00 54.13 104 VAL C C 1
ATOM 4166 O O . VAL C 1 86 ? 181.174 186.335 172.783 1.00 56.33 104 VAL C O 1
ATOM 4170 N N . TYR C 1 87 ? 180.421 188.245 171.870 1.00 49.87 105 TYR C N 1
ATOM 4171 C CA . TYR C 1 87 ? 180.755 189.037 173.051 1.00 50.71 105 TYR C CA 1
ATOM 4172 C C . TYR C 1 87 ? 179.975 188.553 174.267 1.00 44.78 105 TYR C C 1
ATOM 4173 O O . TYR C 1 87 ? 180.552 188.275 175.329 1.00 54.26 105 TYR C O 1
ATOM 4182 N N . GLN C 1 88 ? 178.654 188.430 174.120 1.00 48.48 106 GLN C N 1
ATOM 4183 C CA . GLN C 1 88 ? 177.829 187.956 175.227 1.00 44.13 106 GLN C CA 1
ATOM 4184 C C . GLN C 1 88 ? 178.205 186.535 175.627 1.00 45.57 106 GLN C C 1
ATOM 4185 O O . GLN C 1 88 ? 178.264 186.213 176.820 1.00 43.71 106 GLN C O 1
ATOM 4191 N N . THR C 1 89 ? 178.470 185.673 174.643 1.00 43.98 107 THR C N 1
ATOM 4192 C CA . THR C 1 89 ? 178.806 184.285 174.940 1.00 48.30 107 THR C CA 1
ATOM 4193 C C . THR C 1 89 ? 180.116 184.184 175.713 1.00 53.81 107 THR C C 1
ATOM 4194 O O . THR C 1 89 ? 180.215 183.432 176.688 1.00 52.07 107 THR C O 1
ATOM 4198 N N . ILE C 1 90 ? 181.136 184.938 175.296 1.00 64.22 108 ILE C N 1
ATOM 4199 C CA . ILE C 1 90 ? 182.424 184.857 175.977 1.00 66.52 108 ILE C CA 1
ATOM 4200 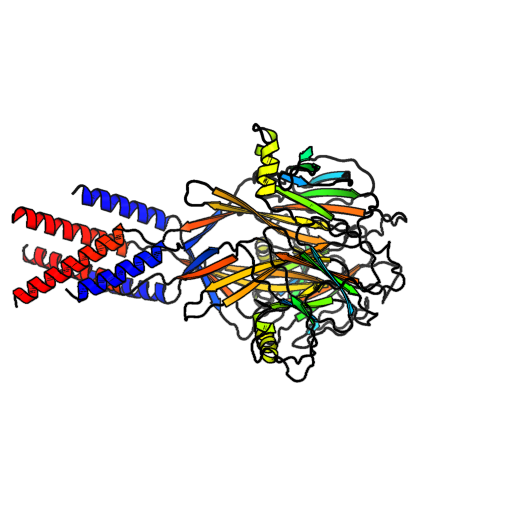C C . ILE C 1 90 ? 182.332 185.459 177.374 1.00 69.81 108 ILE C C 1
ATOM 4201 O O . ILE C 1 90 ? 182.937 184.941 178.322 1.00 68.55 108 ILE C O 1
ATOM 4206 N N . THR C 1 91 ? 181.565 186.544 177.540 1.00 69.99 109 THR C N 1
ATOM 4207 C CA . THR C 1 91 ? 181.378 187.080 178.884 1.00 68.95 109 THR C CA 1
ATOM 4208 C C . THR C 1 91 ? 180.646 186.101 179.794 1.00 73.27 109 THR C C 1
ATOM 4209 O O . THR C 1 91 ? 181.048 185.928 180.952 1.00 72.66 109 THR C O 1
ATOM 4213 N N . ASP C 1 92 ? 179.599 185.444 179.291 1.00 54.12 110 ASP C N 1
ATOM 4214 C CA . ASP C 1 92 ? 178.891 184.447 180.084 1.00 55.47 110 ASP C CA 1
ATOM 4215 C C . ASP C 1 92 ? 179.792 183.265 180.423 1.00 59.47 110 ASP C C 1
ATOM 4216 O O . ASP C 1 92 ? 179.728 182.733 181.536 1.00 58.48 110 ASP C O 1
ATOM 4221 N N . PHE C 1 93 ? 180.631 182.838 179.477 1.00 57.01 111 PHE C N 1
ATOM 4222 C CA . PHE C 1 93 ? 181.549 181.739 179.754 1.00 48.80 111 PHE C CA 1
ATOM 4223 C C . PHE C 1 93 ? 182.572 182.125 180.814 1.00 49.23 111 PHE C C 1
ATOM 4224 O O . PHE C 1 93 ? 182.909 181.311 181.680 1.00 56.87 111 PHE C O 1
ATOM 4232 N N . ARG C 1 94 ? 183.084 183.357 180.761 1.00 65.37 112 ARG C N 1
ATOM 4233 C CA . ARG C 1 94 ? 183.990 183.816 181.811 1.00 66.30 112 ARG C CA 1
ATOM 4234 C C . ARG C 1 94 ? 183.291 183.833 183.165 1.00 64.53 112 ARG C C 1
ATOM 4235 O O . ARG C 1 94 ? 183.869 183.418 184.179 1.00 64.51 112 ARG C O 1
ATOM 4243 N N . ASP C 1 95 ? 182.040 184.305 183.197 1.00 77.85 113 ASP C N 1
ATOM 4244 C CA . ASP C 1 95 ? 181.287 184.330 184.448 1.00 76.89 113 ASP C CA 1
ATOM 4245 C C . ASP C 1 95 ? 181.062 182.923 184.988 1.00 73.82 113 ASP C C 1
ATOM 4246 O O . ASP C 1 95 ? 181.084 182.706 186.205 1.00 72.70 113 ASP C O 1
ATOM 4251 N N . LYS C 1 96 ? 180.823 181.957 184.102 1.00 57.96 114 LYS C N 1
ATOM 4252 C CA . LYS C 1 96 ? 180.670 180.576 184.547 1.00 62.53 114 LYS C CA 1
ATOM 4253 C C . LYS C 1 96 ? 181.996 179.997 185.026 1.00 61.76 114 LYS C C 1
ATOM 4254 O O . LYS C 1 96 ? 182.026 179.184 185.956 1.00 61.73 114 LYS C O 1
ATOM 4260 N N . LEU C 1 97 ? 183.101 180.402 184.400 1.00 66.89 115 LEU C N 1
ATOM 4261 C CA . LEU C 1 97 ? 184.398 179.826 184.739 1.00 61.39 115 LEU C CA 1
ATOM 4262 C C . LEU C 1 97 ? 184.914 180.347 186.074 1.00 60.88 115 LEU C C 1
ATOM 4263 O O . LEU C 1 97 ? 185.548 179.601 186.829 1.00 64.06 115 LEU C O 1
ATOM 4268 N N . LYS C 1 98 ? 184.664 181.624 186.381 1.00 71.49 116 LYS C N 1
ATOM 4269 C CA . LYS C 1 98 ? 185.293 182.222 187.557 1.00 71.43 116 LYS C CA 1
ATOM 4270 C C . LYS C 1 98 ? 184.843 181.543 188.848 1.00 69.71 116 LYS C C 1
ATOM 4271 O O . LYS C 1 98 ? 185.655 181.329 189.755 1.00 69.05 116 LYS C O 1
ATOM 4277 N N . HIS C 1 99 ? 183.562 181.193 188.953 1.00 68.09 117 HIS C N 1
ATOM 4278 C CA . HIS C 1 99 ? 183.042 180.538 190.151 1.00 67.25 117 HIS C CA 1
ATOM 4279 C C . HIS C 1 99 ? 182.198 179.333 189.756 1.00 68.16 117 HIS C C 1
ATOM 4280 O O . HIS C 1 99 ? 181.247 179.479 188.960 1.00 60.01 117 HIS C O 1
ATOM 4287 N N . PRO C 1 100 ? 182.502 178.136 190.267 1.00 61.14 118 PRO C N 1
ATOM 4288 C CA . PRO C 1 100 ? 181.689 176.957 189.939 1.00 55.71 118 PRO C CA 1
ATOM 4289 C C . PRO C 1 100 ? 180.484 176.796 190.851 1.00 58.35 118 PRO C C 1
ATOM 4290 O O . PRO C 1 100 ? 180.221 177.649 191.704 1.00 51.95 118 PRO C O 1
ATOM 4294 N N . VAL C 1 101 ? 179.751 175.699 190.680 1.00 54.16 119 VAL C N 1
ATOM 4295 C CA . VAL C 1 101 ? 178.592 175.389 191.503 1.00 57.53 119 VAL C CA 1
ATOM 4296 C C . VAL C 1 101 ? 178.934 174.195 192.388 1.00 52.36 119 VAL C C 1
ATOM 4297 O O . VAL C 1 101 ? 179.908 173.473 192.157 1.00 50.39 119 VAL C O 1
ATOM 4301 N N . MET C 1 102 ? 178.118 173.992 193.420 1.00 36.11 120 MET C N 1
ATOM 4302 C CA . MET C 1 102 ? 178.340 172.942 194.403 1.00 41.31 120 MET C CA 1
ATOM 4303 C C . MET C 1 102 ? 177.118 172.037 194.464 1.00 39.70 120 MET C C 1
ATOM 4304 O O . MET C 1 102 ? 175.981 172.504 194.342 1.00 33.62 120 MET C O 1
ATOM 4309 N N . SER C 1 103 ? 177.359 170.742 194.653 1.00 34.62 121 SER C N 1
ATOM 4310 C CA . SER C 1 103 ? 176.305 169.747 194.772 1.00 36.40 121 SER C CA 1
ATOM 4311 C C . SER C 1 103 ? 176.588 168.854 195.973 1.00 38.28 121 SER C C 1
ATOM 4312 O O . SER C 1 103 ? 177.734 168.700 196.400 1.00 32.98 121 SER C O 1
ATOM 4315 N N . VAL C 1 104 ? 175.524 168.261 196.515 1.00 20.50 122 VAL C N 1
ATOM 4316 C CA . VAL C 1 104 ? 175.624 167.404 197.688 1.00 11.11 122 VAL C CA 1
ATOM 4317 C C . VAL C 1 104 ? 175.061 166.029 197.355 1.00 19.22 122 VAL C C 1
ATOM 4318 O O . VAL C 1 104 ? 174.291 165.854 196.408 1.00 20.29 122 VAL C O 1
ATOM 4322 N N . SER C 1 105 ? 175.464 165.044 198.154 1.00 25.03 123 SER C N 1
ATOM 4323 C CA . SER C 1 105 ? 175.029 163.668 197.969 1.00 17.70 123 SER C CA 1
ATOM 4324 C C . SER C 1 105 ? 175.118 162.939 199.301 1.00 19.78 123 SER C C 1
ATOM 4325 O O . SER C 1 105 ? 175.776 163.397 200.238 1.00 19.79 123 SER C O 1
ATOM 4328 N N . TYR C 1 106 ? 174.445 161.797 199.374 1.00 37.38 124 TYR C N 1
ATOM 4329 C CA . TYR C 1 106 ? 174.423 160.963 200.566 1.00 32.73 124 TYR C CA 1
ATOM 4330 C C . TYR C 1 106 ? 174.956 159.577 200.230 1.00 35.68 124 TYR C C 1
ATOM 4331 O O . TYR C 1 106 ? 175.144 159.225 199.063 1.00 37.78 124 TYR C O 1
ATOM 4340 N N . LYS C 1 107 ? 175.200 158.784 201.272 1.00 3.05 125 LYS C N 1
ATOM 4341 C CA . LYS C 1 107 ? 175.659 157.415 201.088 1.00 1.28 125 LYS C CA 1
ATOM 4342 C C . LYS C 1 107 ? 175.472 156.643 202.385 1.00 8.93 125 LYS C C 1
ATOM 4343 O O . LYS C 1 107 ? 175.777 157.151 203.466 1.00 6.81 125 LYS C O 1
ATOM 4349 N N . GLU C 1 108 ? 174.967 155.419 202.268 1.00 12.21 126 GLU C N 1
ATOM 4350 C CA . GLU C 1 108 ? 174.833 154.521 203.404 1.00 15.51 126 GLU C CA 1
ATOM 4351 C C . GLU C 1 108 ? 176.132 153.760 203.631 1.00 20.12 126 GLU C C 1
ATOM 4352 O O . GLU C 1 108 ? 176.908 153.528 202.701 1.00 15.10 126 GLU C O 1
ATOM 4358 N N . VAL C 1 109 ? 176.366 153.378 204.883 1.00 10.16 127 VAL C N 1
ATOM 4359 C CA . VAL C 1 109 ? 177.504 152.546 205.252 1.00 16.57 127 VAL C CA 1
ATOM 4360 C C . VAL C 1 109 ? 177.010 151.399 206.121 1.00 10.18 127 VAL C C 1
ATOM 4361 O O . VAL C 1 109 ? 176.161 151.590 206.998 1.00 16.44 127 VAL C O 1
ATOM 4365 N N . ASN C 1 110 ? 177.522 150.199 205.855 1.00 9.59 128 ASN C N 1
ATOM 4366 C CA . ASN C 1 110 ? 177.111 149.035 206.630 1.00 8.30 128 ASN C CA 1
ATOM 4367 C C . ASN C 1 110 ? 177.723 149.048 208.025 1.00 15.66 128 ASN C C 1
ATOM 4368 O O . ASN C 1 110 ? 177.081 148.625 208.992 1.00 8.47 128 ASN C O 1
ATOM 4373 N N . MET C 1 111 ? 178.958 149.527 208.146 1.00 17.66 129 MET C N 1
ATOM 4374 C CA . MET C 1 111 ? 179.640 149.591 209.434 1.00 17.63 129 MET C CA 1
ATOM 4375 C C . MET C 1 111 ? 180.644 150.729 209.383 1.00 20.88 129 MET C C 1
ATOM 4376 O O . MET C 1 111 ? 181.577 150.696 208.576 1.00 18.38 129 MET C O 1
ATOM 4381 N N . TYR C 1 112 ? 180.448 151.731 210.234 1.00 12.89 130 TYR C N 1
ATOM 4382 C CA . TYR C 1 112 ? 181.349 152.872 210.266 1.00 11.24 130 TYR C CA 1
ATOM 4383 C C . TYR C 1 112 ? 182.755 152.436 210.662 1.00 13.00 130 TYR C C 1
ATOM 4384 O O . TYR C 1 112 ? 182.942 151.526 211.473 1.00 11.16 130 TYR C O 1
ATOM 4393 N N . ASP C 1 113 ? 183.751 153.089 210.071 1.00 37.28 131 ASP C N 1
ATOM 4394 C CA . ASP C 1 113 ? 185.127 152.875 210.494 1.00 31.93 131 ASP C CA 1
ATOM 4395 C C . ASP C 1 113 ? 185.325 153.421 211.900 1.00 37.40 131 ASP C C 1
ATOM 4396 O O . ASP C 1 113 ? 184.790 154.475 212.252 1.00 28.25 131 ASP C O 1
ATOM 4401 N N . ALA C 1 114 ? 186.094 152.703 212.704 1.00 34.56 132 ALA C N 1
ATOM 4402 C CA . ALA C 1 114 ? 186.297 153.110 214.089 1.00 33.45 132 ALA C CA 1
ATOM 4403 C C . ALA C 1 114 ? 187.148 154.371 214.139 1.00 34.52 132 ALA C C 1
ATOM 4404 O O . ALA C 1 114 ? 188.328 154.325 213.770 1.00 29.98 132 ALA C O 1
ATOM 4406 N N . PRO C 1 115 ? 186.611 155.504 214.592 1.00 14.07 133 PRO C N 1
ATOM 4407 C CA . PRO C 1 115 ? 187.396 156.741 214.592 1.00 14.46 133 PRO C CA 1
ATOM 4408 C C . PRO C 1 115 ? 188.214 156.899 215.858 1.00 20.54 133 PRO C C 1
ATOM 4409 O O . PRO C 1 115 ? 188.224 156.011 216.715 1.00 13.64 133 PRO C O 1
ATOM 4413 N N . GLY C 1 116 ? 188.901 158.029 215.984 1.00 13.64 134 GLY C N 1
ATOM 4414 C CA . GLY C 1 116 ? 189.700 158.292 217.162 1.00 18.16 134 GLY C CA 1
ATOM 4415 C C . GLY C 1 116 ? 189.304 159.571 217.866 1.00 13.80 134 GLY C C 1
ATOM 4416 O O . GLY C 1 116 ? 189.138 160.615 217.230 1.00 13.81 134 GLY C O 1
ATOM 4417 N N . ILE C 1 117 ? 189.152 159.499 219.184 1.00 8.95 135 ILE C N 1
ATOM 4418 C CA . ILE C 1 117 ? 188.780 160.641 220.008 1.00 8.12 135 ILE C CA 1
ATOM 4419 C C . ILE C 1 117 ? 189.999 161.056 220.815 1.00 9.87 135 ILE C C 1
ATOM 4420 O O . ILE C 1 117 ? 190.562 160.246 221.560 1.00 7.87 135 ILE C O 1
ATOM 4425 N N . ALA C 1 118 ? 190.406 162.312 220.670 1.00 2.98 136 ALA C N 1
ATOM 4426 C CA . ALA C 1 118 ? 191.539 162.853 221.405 1.00 4.90 136 ALA C CA 1
ATOM 4427 C C . ALA C 1 118 ? 191.033 163.561 222.651 1.00 1.95 136 ALA C C 1
ATOM 4428 O O . ALA C 1 118 ? 190.050 164.303 222.589 1.00 6.81 136 ALA C O 1
ATOM 4430 N N . LEU C 1 119 ? 191.694 163.321 223.778 1.00 7.24 137 LEU C N 1
ATOM 4431 C CA . LEU C 1 119 ? 191.340 163.947 225.041 1.00 5.12 137 LEU C CA 1
ATOM 4432 C C . LEU C 1 119 ? 192.585 164.549 225.672 1.00 7.55 137 LEU C C 1
ATOM 4433 O O . LEU C 1 119 ? 193.695 164.046 225.488 1.00 11.32 137 LEU C O 1
ATOM 4438 N N . TYR C 1 120 ? 192.390 165.628 226.428 1.00 15.04 138 TYR C N 1
ATOM 4439 C CA . TYR C 1 120 ? 193.468 166.301 227.154 1.00 11.55 138 TYR C CA 1
ATOM 4440 C C . TYR C 1 120 ? 193.076 166.399 228.621 1.00 16.88 138 TYR C C 1
ATOM 4441 O O . TYR C 1 120 ? 192.768 167.486 229.125 1.00 12.93 138 TYR C O 1
ATOM 4450 N N . PRO C 1 121 ? 193.073 165.273 229.339 1.00 6.63 139 PRO C N 1
ATOM 4451 C CA . PRO C 1 121 ? 192.608 165.302 230.735 1.00 6.48 139 PRO C CA 1
ATOM 4452 C C . PRO C 1 121 ? 193.424 166.209 231.632 1.00 14.06 139 PRO C C 1
ATOM 4453 O O . PRO C 1 121 ? 192.868 166.803 232.564 1.00 10.24 139 PRO C O 1
ATOM 4457 N N . GLY C 1 122 ? 194.725 166.335 231.389 1.00 20.03 140 GLY C N 1
ATOM 4458 C CA . GLY C 1 122 ? 195.557 167.124 232.273 1.00 16.72 140 GLY C CA 1
ATOM 4459 C C . GLY C 1 122 ? 195.740 166.446 233.614 1.00 19.68 140 GLY C C 1
ATOM 4460 O O . GLY C 1 122 ? 196.471 165.458 233.723 1.00 16.20 140 GLY C O 1
ATOM 4461 N N . LYS C 1 123 ? 195.083 166.972 234.647 1.00 7.93 141 LYS C N 1
ATOM 4462 C CA . LYS C 1 123 ? 195.132 166.383 235.976 1.00 10.25 141 LYS C CA 1
ATOM 4463 C C . LYS C 1 123 ? 193.968 165.435 236.254 1.00 9.80 141 LYS C C 1
ATOM 4464 O O . LYS C 1 123 ? 193.947 164.797 237.312 1.00 12.91 141 LYS C O 1
ATOM 4470 N N . ALA C 1 124 ? 193.019 165.302 235.328 1.00 9.11 142 ALA C N 1
ATOM 4471 C CA . ALA C 1 124 ? 191.793 164.539 235.571 1.00 13.28 142 ALA C CA 1
ATOM 4472 C C . ALA C 1 124 ? 191.964 163.111 235.071 1.00 12.21 142 ALA C C 1
ATOM 4473 O O . ALA C 1 124 ? 191.633 162.786 233.932 1.00 17.08 142 ALA C O 1
ATOM 4475 N N . ARG C 1 125 ? 192.463 162.237 235.940 1.00 10.52 143 ARG C N 1
ATOM 4476 C CA . ARG C 1 125 ? 192.591 160.831 235.583 1.00 15.56 143 ARG C CA 1
ATOM 4477 C C . ARG C 1 125 ? 191.210 160.195 235.489 1.00 13.69 143 ARG C C 1
ATOM 4478 O O . ARG C 1 125 ? 190.392 160.331 236.404 1.00 14.49 143 ARG C O 1
ATOM 4486 N N . LEU C 1 126 ? 190.948 159.493 234.387 1.00 2.78 144 LEU C N 1
ATOM 4487 C CA . LEU C 1 126 ? 189.613 158.965 234.154 1.00 5.72 144 LEU C CA 1
ATOM 4488 C C . LEU C 1 126 ? 189.348 157.756 235.048 1.00 3.42 144 LEU C C 1
ATOM 4489 O O . LEU C 1 126 ? 190.247 157.211 235.693 1.00 8.39 144 LEU C O 1
ATOM 4494 N N . LEU C 1 127 ? 188.085 157.341 235.081 1.00 6.09 145 LEU C N 1
ATOM 4495 C CA . LEU C 1 127 ? 187.644 156.255 235.943 1.00 1.28 145 LEU C CA 1
ATOM 4496 C C . LEU C 1 127 ? 187.168 155.034 235.170 1.00 6.05 145 LEU C C 1
ATOM 4497 O O . LEU C 1 127 ? 187.548 153.911 235.508 1.00 4.03 145 LEU C O 1
ATOM 4502 N N . SER C 1 128 ? 186.344 155.216 234.137 1.00 24.94 146 SER C N 1
ATOM 4503 C CA . SER C 1 128 ? 185.824 154.077 233.388 1.00 20.79 146 SER C CA 1
ATOM 4504 C C . SER C 1 128 ? 185.417 154.516 231.990 1.00 22.11 146 SER C C 1
ATOM 4505 O O . SER C 1 128 ? 184.727 155.527 231.834 1.00 25.38 146 SER C O 1
ATOM 4508 N N . CYS C 1 129 ? 185.840 153.752 230.984 1.00 2.84 147 CYS C N 1
ATOM 4509 C CA . CYS C 1 129 ? 185.414 153.937 229.601 1.00 9.54 147 CYS C CA 1
ATOM 4510 C C . CYS C 1 129 ? 184.698 152.671 229.160 1.00 8.83 147 CYS C C 1
ATOM 4511 O O . CYS C 1 129 ? 185.308 151.598 229.115 1.00 3.25 147 CYS C O 1
ATOM 4514 N N . GLU C 1 130 ? 183.414 152.792 228.834 1.00 12.52 148 GLU C N 1
ATOM 4515 C CA . GLU C 1 130 ? 182.591 151.641 228.492 1.00 13.22 148 GLU C CA 1
ATOM 4516 C C . GLU C 1 130 ? 181.892 151.877 227.163 1.00 12.91 148 GLU C C 1
ATOM 4517 O O . GLU C 1 130 ? 181.606 153.016 226.784 1.00 11.06 148 GLU C O 1
ATOM 4523 N N . HIS C 1 131 ? 181.616 150.782 226.458 1.00 4.22 149 HIS C N 1
ATOM 4524 C CA . HIS C 1 131 ? 180.929 150.815 225.175 1.00 5.01 149 HIS C CA 1
ATOM 4525 C C . HIS C 1 131 ? 179.587 150.114 225.308 1.00 5.91 149 HIS C C 1
ATOM 4526 O O . HIS C 1 131 ? 179.521 148.983 225.799 1.00 12.49 149 HIS C O 1
ATOM 4533 N N . HIS C 1 132 ? 178.525 150.783 224.869 1.00 16.48 150 HIS C N 1
ATOM 4534 C CA . HIS C 1 132 ? 177.172 150.233 224.878 1.00 14.36 150 HIS C CA 1
ATOM 4535 C C . HIS C 1 132 ? 176.786 149.944 223.429 1.00 18.37 150 HIS C C 1
ATOM 4536 O O . HIS C 1 132 ? 176.248 150.803 222.730 1.00 12.85 150 HIS C O 1
ATOM 4543 N N . TRP C 1 133 ? 177.070 148.716 222.989 1.00 15.23 151 TRP C N 1
ATOM 4544 C CA . TRP C 1 133 ? 176.902 148.354 221.585 1.00 20.21 151 TRP C CA 1
ATOM 4545 C C . TRP C 1 133 ? 175.442 148.412 221.159 1.00 19.56 151 TRP C C 1
ATOM 4546 O O . TRP C 1 133 ? 175.125 148.923 220.079 1.00 18.17 151 TRP C O 1
ATOM 4557 N N . TYR C 1 134 ? 174.541 147.892 221.988 1.00 34.82 152 TYR C N 1
ATOM 4558 C CA . TYR C 1 134 ? 173.118 147.873 221.674 1.00 41.77 152 TYR C CA 1
ATOM 4559 C C . TYR C 1 134 ? 172.230 148.350 222.808 1.00 38.75 152 TYR C C 1
ATOM 4560 O O . TYR C 1 134 ? 171.079 148.722 222.544 1.00 36.43 152 TYR C O 1
ATOM 4569 N N . ASP C 1 135 ? 172.714 148.360 224.047 1.00 31.66 153 ASP C N 1
ATOM 4570 C CA . ASP C 1 135 ? 171.881 148.748 225.174 1.00 32.06 153 ASP C CA 1
ATOM 4571 C C . ASP C 1 135 ? 171.447 150.200 225.040 1.00 34.62 153 ASP C C 1
ATOM 4572 O O . ASP C 1 135 ? 172.282 151.102 224.924 1.00 33.91 153 ASP C O 1
ATOM 4577 N N . HIS C 1 136 ? 170.131 150.416 225.039 1.00 53.73 154 HIS C N 1
ATOM 4578 C CA . HIS C 1 136 ? 169.605 151.775 225.015 1.00 51.61 154 HIS C CA 1
ATOM 4579 C C . HIS C 1 136 ? 170.017 152.536 226.266 1.00 59.04 154 HIS C C 1
ATOM 4580 O O . HIS C 1 136 ? 170.412 153.706 226.193 1.00 51.74 154 HIS C O 1
ATOM 4587 N N . ILE C 1 137 ? 169.948 151.879 227.418 1.00 61.18 155 ILE C N 1
ATOM 4588 C CA . ILE C 1 137 ? 170.091 152.537 228.712 1.00 63.16 155 ILE C CA 1
ATOM 4589 C C . ILE C 1 137 ? 171.442 152.200 229.329 1.00 56.93 155 ILE C C 1
ATOM 4590 O O . ILE C 1 137 ? 171.849 151.030 229.332 1.00 61.23 155 ILE C O 1
ATOM 4595 N N . PRO C 1 138 ? 172.170 153.183 229.850 1.00 68.92 156 PRO C N 1
ATOM 4596 C CA . PRO C 1 138 ? 173.358 152.881 230.646 1.00 70.41 156 PRO C CA 1
ATOM 4597 C C . PRO C 1 138 ? 172.962 152.432 232.040 1.00 67.07 156 PRO C C 1
ATOM 4598 O O . PRO C 1 138 ? 172.165 153.104 232.713 1.00 74.78 156 PRO C O 1
ATOM 4602 N N . PRO C 1 139 ? 173.478 151.295 232.502 1.00 63.19 157 PRO C N 1
ATOM 4603 C CA . PRO C 1 139 ? 173.119 150.817 233.842 1.00 66.60 157 PRO C CA 1
ATOM 4604 C C . PRO C 1 139 ? 173.546 151.802 234.919 1.00 68.92 157 PRO C C 1
ATOM 4605 O O . PRO C 1 139 ? 174.527 152.535 234.769 1.00 66.57 157 PRO C O 1
ATOM 4609 N N . LEU C 1 140 ? 172.777 151.822 236.008 1.00 57.99 158 LEU C N 1
ATOM 4610 C CA . LEU C 1 140 ? 173.038 152.745 237.105 1.00 60.53 158 LEU C CA 1
ATOM 4611 C C . LEU C 1 140 ? 174.450 152.549 237.643 1.00 62.16 158 LEU C C 1
ATOM 4612 O O . LEU C 1 140 ? 174.890 151.420 237.877 1.00 53.29 158 LEU C O 1
ATOM 4617 N N . LYS C 1 141 ? 175.156 153.656 237.840 1.00 41.23 159 LYS C N 1
ATOM 4618 C CA . LYS C 1 141 ? 176.568 153.641 238.184 1.00 45.81 159 LYS C CA 1
ATOM 4619 C C . LYS C 1 141 ? 176.790 154.200 239.583 1.00 44.25 159 LYS C C 1
ATOM 4620 O O . LYS C 1 141 ? 175.942 154.901 240.142 1.00 38.34 159 LYS C O 1
ATOM 4626 N N . ASP C 1 142 ? 177.951 153.874 240.145 1.00 53.01 160 ASP C N 1
ATOM 4627 C CA . ASP C 1 142 ? 178.371 154.384 241.450 1.00 45.42 160 ASP C CA 1
ATOM 4628 C C . ASP C 1 142 ? 179.639 155.206 241.268 1.00 48.43 160 ASP C C 1
ATOM 4629 O O . ASP C 1 142 ? 180.744 154.640 241.185 1.00 52.54 160 ASP C O 1
ATOM 4634 N N . PRO C 1 143 ? 179.538 156.531 241.201 1.00 31.91 161 PRO C N 1
ATOM 4635 C CA . PRO C 1 143 ? 180.712 157.351 240.884 1.00 36.11 161 PRO C CA 1
ATOM 4636 C C . PRO C 1 143 ? 181.670 157.472 242.059 1.00 35.77 161 PRO C C 1
ATOM 4637 O O . PRO C 1 143 ? 181.341 157.169 243.208 1.00 28.27 161 PRO C O 1
ATOM 4641 N N . GLY C 1 144 ? 182.880 157.934 241.745 1.00 39.05 162 GLY C N 1
ATOM 4642 C CA . GLY C 1 144 ? 183.903 158.203 242.736 1.00 32.60 162 GLY C CA 1
ATOM 4643 C C . GLY C 1 144 ? 185.037 157.201 242.784 1.00 37.05 162 GLY C C 1
ATOM 4644 O O . GLY C 1 144 ? 186.073 157.502 243.390 1.00 37.81 162 GLY C O 1
ATOM 4645 N N . GLN C 1 145 ? 184.888 156.029 242.169 1.00 48.83 163 GLN C N 1
ATOM 4646 C CA . GLN C 1 145 ? 185.927 155.014 242.219 1.00 48.01 163 GLN C CA 1
ATOM 4647 C C . GLN C 1 145 ? 186.297 154.560 240.814 1.00 52.49 163 GLN C C 1
ATOM 4648 O O . GLN C 1 145 ? 185.421 154.411 239.954 1.00 51.66 163 GLN C O 1
ATOM 4654 N N . PRO C 1 146 ? 187.584 154.327 240.554 1.00 81.22 164 PRO C N 1
ATOM 4655 C CA . PRO C 1 146 ? 188.001 153.900 239.212 1.00 82.65 164 PRO C CA 1
ATOM 4656 C C . PRO C 1 146 ? 187.705 152.433 238.945 1.00 78.77 164 PRO C C 1
ATOM 4657 O O . PRO C 1 146 ? 187.077 151.756 239.765 1.00 82.91 164 PRO C O 1
ATOM 4661 N N . GLY C 1 147 ? 188.149 151.940 237.797 1.00 87.86 165 GLY C N 1
ATOM 4662 C CA . GLY C 1 147 ? 187.945 150.564 237.398 1.00 89.62 165 GLY C CA 1
ATOM 4663 C C . GLY C 1 147 ? 187.051 150.460 236.178 1.00 84.88 165 GLY C C 1
ATOM 4664 O O . GLY C 1 147 ? 186.462 151.436 235.716 1.00 90.32 165 GLY C O 1
ATOM 4665 N N . GLU C 1 148 ? 186.959 149.233 235.662 1.00 92.95 166 GLU C N 1
ATOM 4666 C CA . GLU C 1 148 ? 186.145 148.928 234.484 1.00 88.07 166 GLU C CA 1
ATOM 4667 C C . GLU C 1 148 ? 186.571 149.773 233.284 1.00 87.29 166 GLU C C 1
ATOM 4668 O O . GLU C 1 148 ? 185.801 150.575 232.753 1.00 88.54 166 GLU C O 1
ATOM 4674 N N . ASN C 1 149 ? 187.821 149.591 232.859 1.00 16.45 167 ASN C N 1
ATOM 4675 C CA . ASN C 1 149 ? 188.336 150.263 231.666 1.00 16.20 167 ASN C CA 1
ATOM 4676 C C . ASN C 1 149 ? 188.381 149.242 230.537 1.00 16.16 167 ASN C C 1
ATOM 4677 O O . ASN C 1 149 ? 189.383 148.560 230.322 1.00 17.56 167 ASN C O 1
ATOM 4682 N N . THR C 1 150 ? 187.272 149.135 229.808 1.00 30.91 168 THR C N 1
ATOM 4683 C CA . THR C 1 150 ? 187.155 148.269 228.636 1.00 32.56 168 THR C CA 1
ATOM 4684 C C . THR C 1 150 ? 187.338 149.060 227.350 1.00 34.23 168 THR C C 1
ATOM 4685 O O . THR C 1 150 ? 186.672 148.809 226.342 1.00 33.24 168 THR C O 1
ATOM 4689 N N . CYS C 1 151 ? 188.240 150.034 227.375 1.00 40.34 169 CYS C N 1
ATOM 4690 C CA . CYS C 1 151 ? 188.378 151.030 226.325 1.00 35.48 169 CYS C CA 1
ATOM 4691 C C . CYS C 1 151 ? 189.742 150.884 225.667 1.00 34.10 169 CYS C C 1
ATOM 4692 O O . CYS C 1 151 ? 190.737 150.599 226.340 1.00 41.40 169 CYS C O 1
ATOM 4695 N N . VAL C 1 152 ? 189.787 151.073 224.349 1.00 15.41 170 VAL C N 1
ATOM 4696 C CA . VAL C 1 152 ? 191.044 151.014 223.602 1.00 21.25 170 VAL C CA 1
ATOM 4697 C C . VAL C 1 152 ? 191.703 152.386 223.721 1.00 21.85 170 VAL C C 1
ATOM 4698 O O . VAL C 1 152 ? 191.361 153.321 222.994 1.00 19.94 170 VAL C O 1
ATOM 4702 N N . THR C 1 153 ? 192.663 152.506 224.633 1.00 13.03 171 THR C N 1
ATOM 4703 C CA . THR C 1 153 ? 193.234 153.788 225.008 1.00 16.65 171 THR C CA 1
ATOM 4704 C C . THR C 1 153 ? 194.728 153.812 224.713 1.00 15.10 171 THR C C 1
ATOM 4705 O O . THR C 1 153 ? 195.395 152.774 224.707 1.00 12.93 171 THR C O 1
ATOM 4709 N N . GLN C 1 154 ? 195.242 155.016 224.473 1.00 10.94 172 GLN C N 1
ATOM 4710 C CA . GLN C 1 154 ? 196.658 155.225 224.183 1.00 15.23 172 GLN C CA 1
ATOM 4711 C C . GLN C 1 154 ? 197.016 156.616 224.686 1.00 6.94 172 GLN C C 1
ATOM 4712 O O . GLN C 1 154 ? 196.682 157.611 224.036 1.00 7.97 172 GLN C O 1
ATOM 4718 N N . ASP C 1 155 ? 197.684 156.688 225.835 1.00 31.58 173 ASP C N 1
ATOM 4719 C CA . ASP C 1 155 ? 198.003 157.954 226.486 1.00 23.33 173 ASP C CA 1
ATOM 4720 C C . ASP C 1 155 ? 199.482 158.269 226.301 1.00 28.98 173 ASP C C 1
ATOM 4721 O O . ASP C 1 155 ? 200.345 157.473 226.685 1.00 27.80 173 ASP C O 1
ATOM 4726 N N . ILE C 1 156 ? 199.769 159.430 225.711 1.00 30.18 174 ILE C N 1
ATOM 4727 C CA . ILE C 1 156 ? 201.131 159.840 225.396 1.00 29.86 174 ILE C CA 1
ATOM 4728 C C . ILE C 1 156 ? 201.289 161.310 225.767 1.00 24.92 174 ILE C C 1
ATOM 4729 O O . ILE C 1 156 ? 200.305 162.041 225.911 1.00 24.78 174 ILE C O 1
ATOM 4734 N N . SER C 1 157 ? 202.538 161.740 225.931 1.00 4.14 175 SER C N 1
ATOM 4735 C CA . SER C 1 157 ? 202.869 163.147 226.112 1.00 8.01 175 SER C CA 1
ATOM 4736 C C . SER C 1 157 ? 203.423 163.710 224.809 1.00 5.71 175 SER C C 1
ATOM 4737 O O . SER C 1 157 ? 204.240 163.069 224.144 1.00 7.31 175 SER C O 1
ATOM 4740 N N . TYR C 1 158 ? 202.981 164.914 224.453 1.00 8.70 176 TYR C N 1
ATOM 4741 C CA . TYR C 1 158 ? 203.227 165.489 223.137 1.00 7.25 176 TYR C CA 1
ATOM 4742 C C . TYR C 1 158 ? 203.808 166.895 223.278 1.00 6.85 176 TYR C C 1
ATOM 4743 O O . TYR C 1 158 ? 204.170 167.336 224.372 1.00 3.55 176 TYR C O 1
ATOM 4752 N N . ILE C 1 159 ? 203.911 167.595 222.147 1.00 5.20 177 ILE C N 1
ATOM 4753 C CA . ILE C 1 159 ? 204.386 168.973 222.099 1.00 3.53 177 ILE C CA 1
ATOM 4754 C C . ILE C 1 159 ? 203.533 169.756 221.109 1.00 5.45 177 ILE C C 1
ATOM 4755 O O . ILE C 1 159 ? 203.258 169.277 220.004 1.00 8.90 177 ILE C O 1
ATOM 4760 N N . ASP C 1 160 ? 203.123 170.957 221.508 1.00 36.35 178 ASP C N 1
ATOM 4761 C CA . ASP C 1 160 ? 202.283 171.815 220.676 1.00 31.53 178 ASP C CA 1
ATOM 4762 C C . ASP C 1 160 ? 203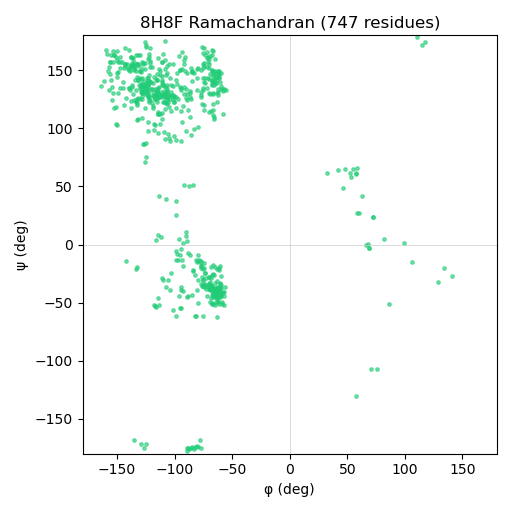.114 172.460 219.573 1.00 34.49 178 ASP C C 1
ATOM 4763 O O . ASP C 1 160 ? 204.061 173.190 219.876 1.00 34.88 178 ASP C O 1
ATOM 4768 N N . PRO C 1 161 ? 202.790 172.237 218.295 1.00 74.46 179 PRO C N 1
ATOM 4769 C CA . PRO C 1 161 ? 203.539 172.905 217.219 1.00 71.92 179 PRO C CA 1
ATOM 4770 C C . PRO C 1 161 ? 203.174 174.364 217.007 1.00 74.56 179 PRO C C 1
ATOM 4771 O O . PRO C 1 161 ? 203.911 175.062 216.298 1.00 72.17 179 PRO C O 1
ATOM 4775 N N . TYR C 1 162 ? 202.062 174.843 217.574 1.00 46.11 180 TYR C N 1
ATOM 4776 C CA . TYR C 1 162 ? 201.673 176.237 217.373 1.00 50.73 180 TYR C CA 1
ATOM 4777 C C . TYR C 1 162 ? 202.695 177.190 217.980 1.00 50.83 180 TYR C C 1
ATOM 4778 O O . TYR C 1 162 ? 203.077 178.186 217.354 1.00 52.42 180 TYR C O 1
ATOM 4787 N N . THR C 1 163 ? 203.149 176.901 219.198 1.00 38.88 181 THR C N 1
ATOM 4788 C CA . THR C 1 163 ? 204.197 177.679 219.845 1.00 41.90 181 THR C CA 1
ATOM 4789 C C . THR C 1 163 ? 205.537 176.958 219.866 1.00 42.65 181 THR C C 1
ATOM 4790 O O . THR C 1 163 ? 206.583 177.615 219.827 1.00 41.70 181 THR C O 1
ATOM 4794 N N . ASN C 1 164 ? 205.521 175.624 219.918 1.00 38.20 182 ASN C N 1
ATOM 4795 C CA . ASN C 1 164 ? 206.675 174.725 219.922 1.00 35.94 182 ASN C CA 1
ATOM 4796 C C . ASN C 1 164 ? 207.503 174.821 221.195 1.00 33.99 182 ASN C C 1
ATOM 4797 O O . ASN C 1 164 ? 208.508 174.110 221.316 1.00 34.25 182 ASN C O 1
ATOM 4802 N N . LYS C 1 165 ? 207.119 175.666 222.151 1.00 16.04 183 LYS C N 1
ATOM 4803 C CA . LYS C 1 165 ? 207.762 175.709 223.458 1.00 12.10 183 LYS C CA 1
ATOM 4804 C C . LYS C 1 165 ? 206.816 175.278 224.569 1.00 13.69 183 LYS C C 1
ATOM 4805 O O . LYS C 1 165 ? 207.165 175.400 225.749 1.00 14.80 183 LYS C O 1
ATOM 4811 N N . THR C 1 166 ? 205.633 174.779 224.223 1.00 18.11 184 THR C N 1
ATOM 4812 C CA . THR C 1 166 ? 204.642 174.326 225.187 1.00 21.59 184 THR C CA 1
ATOM 4813 C C . THR C 1 166 ? 204.438 172.825 225.047 1.00 24.71 184 THR C C 1
ATOM 4814 O O . THR C 1 166 ? 204.300 172.309 223.934 1.00 19.42 184 THR C O 1
ATOM 4818 N N . MET C 1 167 ? 204.411 172.132 226.180 1.00 6.75 185 MET C N 1
ATOM 4819 C CA . MET C 1 167 ? 204.246 170.686 226.220 1.00 1.63 185 MET C CA 1
ATOM 4820 C C . MET C 1 167 ? 202.851 170.362 226.735 1.00 8.70 185 MET C C 1
ATOM 4821 O O . MET C 1 167 ? 202.489 170.759 227.847 1.00 9.01 185 MET C O 1
ATOM 4826 N N . LYS C 1 168 ? 202.075 169.640 225.931 1.00 5.34 186 LYS C N 1
ATOM 4827 C CA . LYS C 1 168 ? 200.709 169.277 226.276 1.00 1.42 186 LYS C CA 1
ATOM 4828 C C . LYS C 1 168 ? 200.534 167.770 226.163 1.00 8.02 186 LYS C C 1
ATOM 4829 O O . LYS C 1 168 ? 201.026 167.147 225.217 1.00 5.76 186 LYS C O 1
ATOM 4835 N N . HIS C 1 169 ? 199.825 167.192 227.126 1.00 3.46 187 HIS C N 1
ATOM 4836 C CA . HIS C 1 169 ? 199.594 165.757 227.180 1.00 7.70 187 HIS C CA 1
ATOM 4837 C C . HIS C 1 169 ? 198.215 165.440 226.617 1.00 3.63 187 HIS C C 1
ATOM 4838 O O . HIS C 1 169 ? 197.257 166.183 226.842 1.00 9.09 187 HIS C O 1
ATOM 4845 N N . ALA C 1 170 ? 198.121 164.334 225.880 1.00 2.27 188 ALA C N 1
ATOM 4846 C CA . ALA C 1 170 ? 196.887 163.939 225.221 1.00 3.35 188 ALA C CA 1
ATOM 4847 C C . ALA C 1 170 ? 196.552 162.494 225.560 1.00 7.64 188 ALA C C 1
ATOM 4848 O O . ALA C 1 170 ? 197.420 161.702 225.929 1.00 8.53 188 ALA C O 1
ATOM 4850 N N . LEU C 1 171 ? 195.266 162.165 225.440 1.00 6.03 189 LEU C N 1
ATOM 4851 C CA . LEU C 1 171 ? 194.772 160.800 225.581 1.00 2.52 189 LEU C CA 1
ATOM 4852 C C . LEU C 1 171 ? 193.940 160.451 224.356 1.00 0.49 189 LEU C C 1
ATOM 4853 O O . LEU C 1 171 ? 193.068 161.227 223.955 1.00 1.25 189 LEU C O 1
ATOM 4858 N N . ILE C 1 172 ? 194.204 159.287 223.770 1.00 8.43 190 ILE C N 1
ATOM 4859 C CA . ILE C 1 172 ? 193.590 158.875 222.514 1.00 8.18 190 ILE C CA 1
ATOM 4860 C C . ILE C 1 172 ? 192.789 157.604 222.752 1.00 3.44 190 ILE C C 1
ATOM 4861 O O . ILE C 1 172 ? 193.293 156.652 223.360 1.00 4.04 190 ILE C O 1
ATOM 4866 N N . VAL C 1 173 ? 191.542 157.591 222.276 1.00 8.23 191 VAL C N 1
ATOM 4867 C CA . VAL C 1 173 ? 190.669 156.430 222.376 1.00 5.01 191 VAL C CA 1
ATOM 4868 C C . VAL C 1 173 ? 190.019 156.191 221.020 1.00 7.68 191 VAL C C 1
ATOM 4869 O O . VAL C 1 173 ? 190.007 157.062 220.148 1.00 5.10 191 VAL C O 1
ATOM 4873 N N . GLN C 1 174 ? 189.476 154.990 220.849 1.00 9.67 192 GLN C N 1
ATOM 4874 C CA . GLN C 1 174 ? 188.720 154.655 219.651 1.00 13.23 192 GLN C CA 1
ATOM 4875 C C . GLN C 1 174 ? 187.248 155.000 219.840 1.00 9.08 192 GLN C C 1
ATOM 4876 O O . GLN C 1 174 ? 186.707 154.932 220.947 1.00 9.52 192 GLN C O 1
ATOM 4882 N N . GLY C 1 175 ? 186.602 155.383 218.744 1.00 15.60 193 GLY C N 1
ATOM 4883 C CA . GLY C 1 175 ? 185.216 155.782 218.782 1.00 13.14 193 GLY C CA 1
ATOM 4884 C C . GLY C 1 175 ? 184.275 154.616 218.577 1.00 20.77 193 GLY C C 1
ATOM 4885 O O . GLY C 1 175 ? 184.691 153.456 218.502 1.00 13.27 193 GLY C O 1
ATOM 4886 N N . PRO C 1 176 ? 182.981 154.904 218.488 1.00 6.74 194 PRO C N 1
ATOM 4887 C CA . PRO C 1 176 ? 182.007 153.840 218.236 1.00 8.42 194 PRO C CA 1
ATOM 4888 C C . PRO C 1 176 ? 182.055 153.375 216.789 1.00 10.85 194 PRO C C 1
ATOM 4889 O O . PRO C 1 176 ? 182.430 154.122 215.883 1.00 7.64 194 PRO C O 1
ATOM 4893 N N . ARG C 1 177 ? 181.663 152.120 216.579 1.00 9.91 195 ARG C N 1
ATOM 4894 C CA . ARG C 1 177 ? 181.702 151.509 215.257 1.00 3.27 195 ARG C CA 1
ATOM 4895 C C . ARG C 1 177 ? 180.325 151.130 214.739 1.00 3.62 195 ARG C C 1
ATOM 4896 O O . ARG C 1 177 ? 179.953 151.538 213.633 1.00 7.06 195 ARG C O 1
ATOM 4904 N N . ASP C 1 178 ? 179.553 150.361 215.508 1.00 7.28 196 ASP C N 1
ATOM 4905 C CA . ASP C 1 178 ? 178.257 149.875 215.048 1.00 5.40 196 ASP C CA 1
ATOM 4906 C C . ASP C 1 178 ? 177.270 151.029 214.935 1.00 9.95 196 ASP C C 1
ATOM 4907 O O . ASP C 1 178 ? 177.105 151.809 215.877 1.00 4.96 196 ASP C O 1
ATOM 4912 N N . VAL C 1 179 ? 176.606 151.132 213.788 1.00 16.86 197 VAL C N 1
ATOM 4913 C CA . VAL C 1 179 ? 175.676 152.230 213.556 1.00 8.99 197 VAL C CA 1
ATOM 4914 C C . VAL C 1 179 ? 174.228 151.754 213.596 1.00 7.69 197 VAL C C 1
ATOM 4915 O O . VAL C 1 179 ? 173.351 152.470 214.085 1.00 12.39 197 VAL C O 1
ATOM 4919 N N . ARG C 1 180 ? 173.956 150.546 213.092 1.00 18.23 198 ARG C N 1
ATOM 4920 C CA . ARG C 1 180 ? 172.595 150.017 213.125 1.00 20.91 198 ARG C CA 1
ATOM 4921 C C . ARG C 1 180 ? 172.115 149.827 214.558 1.00 16.13 198 ARG C C 1
ATOM 4922 O O . ARG C 1 180 ? 170.959 150.125 214.881 1.00 22.22 198 ARG C O 1
ATOM 4930 N N . ARG C 1 181 ? 172.989 149.330 215.427 1.00 25.25 199 ARG C N 1
ATOM 4931 C CA . ARG C 1 181 ? 172.713 149.205 216.850 1.00 18.24 199 ARG C CA 1
ATOM 4932 C C . ARG C 1 181 ? 173.106 150.452 217.631 1.00 16.36 199 ARG C C 1
ATOM 4933 O O . ARG C 1 181 ? 172.973 150.462 218.859 1.00 21.44 199 ARG C O 1
ATOM 4941 N N . ARG C 1 182 ? 173.578 151.489 216.938 1.00 25.36 200 ARG C N 1
ATOM 4942 C CA . ARG C 1 182 ? 173.976 152.783 217.502 1.00 23.94 200 ARG C CA 1
ATOM 4943 C C . ARG C 1 182 ? 174.766 152.624 218.802 1.00 17.39 200 ARG C C 1
ATOM 4944 O O . ARG C 1 182 ? 174.346 153.039 219.881 1.00 24.95 200 ARG C O 1
ATOM 4952 N N . GLU C 1 183 ? 175.934 151.999 218.673 1.00 3.71 201 GLU C N 1
ATOM 4953 C CA . GLU C 1 183 ? 176.842 151.873 219.804 1.00 1.50 201 GLU C CA 1
ATOM 4954 C C . GLU C 1 183 ? 177.241 153.249 220.318 1.00 8.03 201 GLU C C 1
ATOM 4955 O O . GLU C 1 183 ? 177.577 154.143 219.537 1.00 7.17 201 GLU C O 1
ATOM 4961 N N . LEU C 1 184 ? 177.198 153.420 221.637 1.00 8.18 202 LEU C N 1
ATOM 4962 C CA . LEU C 1 184 ? 177.611 154.657 222.279 1.00 9.32 202 LEU C CA 1
ATOM 4963 C C . LEU C 1 184 ? 178.688 154.363 223.313 1.00 5.58 202 LEU C C 1
ATOM 4964 O O . LEU C 1 184 ? 178.650 153.339 224.000 1.00 14.46 202 LEU C O 1
ATOM 4969 N N . VAL C 1 185 ? 179.649 155.276 223.416 1.00 4.14 203 VAL C N 1
ATOM 4970 C CA . VAL C 1 185 ? 180.802 155.129 224.295 1.00 4.36 203 VAL C CA 1
ATOM 4971 C C . VAL C 1 185 ? 180.590 156.010 225.515 1.00 0.00 203 VAL C C 1
ATOM 4972 O O . VAL C 1 185 ? 180.258 157.192 225.381 1.00 3.77 203 VAL C O 1
ATOM 4976 N N . PHE C 1 186 ? 180.783 155.441 226.699 1.00 4.89 204 PHE C N 1
ATOM 4977 C CA . PHE C 1 186 ? 180.576 156.146 227.956 1.00 4.87 204 PHE C CA 1
ATOM 4978 C C . PHE C 1 186 ? 181.925 156.383 228.620 1.00 5.70 204 PHE C C 1
ATOM 4979 O O . PHE C 1 186 ? 182.717 155.447 228.769 1.00 5.44 204 PHE C O 1
ATOM 4987 N N . LEU C 1 187 ? 182.186 157.629 229.013 1.00 7.73 205 LEU C N 1
ATOM 4988 C CA . LEU C 1 187 ? 183.431 158.009 229.673 1.00 7.76 205 LEU C CA 1
ATOM 4989 C C . LEU C 1 187 ? 183.100 158.770 230.945 1.00 5.29 205 LEU C C 1
ATOM 4990 O O . LEU C 1 187 ? 182.196 159.610 230.948 1.00 4.50 205 LEU C O 1
ATOM 4995 N N . GLN C 1 188 ? 183.828 158.481 232.019 1.00 9.02 206 GLN C N 1
ATOM 4996 C CA . GLN C 1 188 ? 183.686 159.194 233.280 1.00 2.82 206 GLN C CA 1
ATOM 4997 C C . GLN C 1 188 ? 185.040 159.744 233.695 1.00 5.18 206 GLN C C 1
ATOM 4998 O O . GLN C 1 188 ? 186.037 159.016 233.694 1.00 3.28 206 GLN C O 1
ATOM 5004 N N . PHE C 1 189 ? 185.073 161.024 234.052 1.00 9.82 207 PHE C N 1
ATOM 5005 C CA . PHE C 1 189 ? 186.293 161.689 234.481 1.00 0.91 207 PHE C CA 1
ATOM 5006 C C . PHE C 1 189 ? 186.100 162.257 235.877 1.00 6.14 207 PHE C C 1
ATOM 5007 O O . PHE C 1 189 ? 185.034 162.788 236.198 1.00 1.49 207 PHE C O 1
ATOM 5015 N N . HIS C 1 190 ? 187.136 162.146 236.701 1.00 6.60 208 HIS C N 1
ATOM 5016 C CA . HIS C 1 190 ? 187.170 162.774 238.013 1.00 14.51 208 HIS C CA 1
ATOM 5017 C C . HIS C 1 190 ? 188.387 163.682 238.081 1.00 7.34 208 HIS C C 1
ATOM 5018 O O . HIS C 1 190 ? 189.503 163.254 237.769 1.00 12.30 208 HIS C O 1
ATOM 5025 N N . LEU C 1 191 ? 188.171 164.930 238.481 1.00 26.67 209 LEU C N 1
ATOM 5026 C CA . LEU C 1 191 ? 189.226 165.930 238.538 1.00 27.02 209 LEU C CA 1
ATOM 5027 C C . LEU C 1 191 ? 189.322 166.499 239.946 1.00 26.39 209 LEU C C 1
ATOM 5028 O O . LEU C 1 191 ? 188.323 166.956 240.508 1.00 21.44 209 LEU C O 1
ATOM 5033 N N . ASN C 1 192 ? 190.526 166.471 240.509 1.00 39.58 210 ASN C N 1
ATOM 5034 C CA . ASN C 1 192 ? 190.747 167.074 241.813 1.00 45.23 210 ASN C CA 1
ATOM 5035 C C . ASN C 1 192 ? 190.544 168.584 241.729 1.00 44.84 210 ASN C C 1
ATOM 5036 O O . ASN C 1 192 ? 190.595 169.183 240.652 1.00 44.48 210 ASN C O 1
ATOM 5041 N N . GLU C 1 193 ? 190.292 169.198 242.883 1.00 72.74 211 GLU C N 1
ATOM 5042 C CA . GLU C 1 193 ? 190.017 170.629 242.911 1.00 78.72 211 GLU C CA 1
ATOM 5043 C C . GLU C 1 193 ? 191.181 171.409 242.312 1.00 70.38 211 GLU C C 1
ATOM 5044 O O . GLU C 1 193 ? 192.346 171.176 242.645 1.00 71.78 211 GLU C O 1
ATOM 5050 N N . THR C 1 194 ? 190.857 172.342 241.419 1.00 88.55 212 THR C N 1
ATOM 5051 C CA . THR C 1 194 ? 191.854 173.086 240.666 1.00 94.04 212 THR C CA 1
ATOM 5052 C C . THR C 1 194 ? 191.673 174.577 240.906 1.00 87.97 212 THR C C 1
ATOM 5053 O O . THR C 1 194 ? 190.619 175.035 241.355 1.00 90.39 212 THR C O 1
ATOM 5057 N N . LYS C 1 195 ? 192.727 175.336 240.598 1.00 70.56 213 LYS C N 1
ATOM 5058 C CA . LYS C 1 195 ? 192.684 176.777 240.821 1.00 67.44 213 LYS C CA 1
ATOM 5059 C C . LYS C 1 195 ? 191.840 177.477 239.763 1.00 70.91 213 LYS C C 1
ATOM 5060 O O . LYS C 1 195 ? 191.368 178.599 239.980 1.00 76.94 213 LYS C O 1
ATOM 5066 N N . GLN C 1 196 ? 191.639 176.835 238.615 1.00 37.89 214 GLN C N 1
ATOM 5067 C CA . GLN C 1 196 ? 190.863 177.449 237.545 1.00 33.11 214 GLN C CA 1
ATOM 5068 C C . GLN C 1 196 ? 189.411 177.630 237.970 1.00 29.89 214 GLN C C 1
ATOM 5069 O O . GLN C 1 196 ? 188.807 176.743 238.578 1.00 36.41 214 GLN C O 1
ATOM 5075 N N . ASP C 1 197 ? 188.852 178.796 237.644 1.00 37.50 215 ASP C N 1
ATOM 5076 C CA . ASP C 1 197 ? 187.481 179.110 238.022 1.00 28.87 215 ASP C CA 1
ATOM 5077 C C . ASP C 1 197 ? 186.454 178.460 237.105 1.00 34.25 215 ASP C C 1
ATOM 5078 O O . ASP C 1 197 ? 185.257 178.509 237.405 1.00 28.48 215 ASP C O 1
ATOM 5083 N N . PHE C 1 198 ? 186.887 177.868 235.994 1.00 17.64 216 PHE C N 1
ATOM 5084 C CA . PHE C 1 198 ? 185.995 177.211 235.048 1.00 9.53 216 PHE C CA 1
ATOM 5085 C C . PHE C 1 198 ? 186.632 175.905 234.599 1.00 14.53 216 PHE C C 1
ATOM 5086 O O . PHE C 1 198 ? 187.698 175.914 233.977 1.00 10.09 216 PHE C O 1
ATOM 5094 N N . SER C 1 199 ? 185.975 174.790 234.902 1.00 49.17 217 SER C N 1
ATOM 5095 C CA . SER C 1 199 ? 186.532 173.462 234.684 1.00 51.66 217 SER C CA 1
ATOM 5096 C C . SER C 1 199 ? 185.943 172.864 233.413 1.00 48.12 217 SER C C 1
ATOM 5097 O O . SER C 1 199 ? 184.721 172.731 233.294 1.00 50.13 217 SER C O 1
ATOM 5100 N N . ALA C 1 200 ? 186.815 172.500 232.473 1.00 6.93 218 ALA C N 1
ATOM 5101 C CA . ALA C 1 200 ? 186.411 171.857 231.232 1.00 7.74 218 ALA C CA 1
ATOM 5102 C C . ALA C 1 200 ? 187.592 171.088 230.664 1.00 8.20 218 ALA C C 1
ATOM 5103 O O . ALA C 1 200 ? 188.750 171.441 230.899 1.00 8.52 218 ALA C O 1
ATOM 5105 N N . ILE C 1 201 ? 187.290 170.036 229.909 1.00 8.90 219 ILE C N 1
ATOM 5106 C CA . ILE C 1 201 ? 188.300 169.191 229.278 1.00 6.58 219 ILE C CA 1
ATOM 5107 C C . ILE C 1 201 ? 188.159 169.331 227.771 1.00 6.96 219 ILE C C 1
ATOM 5108 O O . ILE C 1 201 ? 187.088 169.068 227.213 1.00 5.64 219 ILE C O 1
ATOM 5113 N N . ASP C 1 202 ? 189.238 169.738 227.113 1.00 9.68 220 ASP C N 1
ATOM 5114 C CA . ASP C 1 202 ? 189.235 169.888 225.669 1.00 3.53 220 ASP C CA 1
ATOM 5115 C C . ASP C 1 202 ? 189.304 168.505 225.024 1.00 0.92 220 ASP C C 1
ATOM 5116 O O . ASP C 1 202 ? 189.836 167.551 225.594 1.00 1.42 220 ASP C O 1
ATOM 5121 N N . TYR C 1 203 ? 188.748 168.398 223.819 1.00 5.57 221 TYR C N 1
ATOM 5122 C CA . TYR C 1 203 ? 188.818 167.145 223.081 1.00 3.64 221 TYR C CA 1
ATOM 5123 C C . TYR C 1 203 ? 188.826 167.439 221.589 1.00 7.83 221 TYR C C 1
ATOM 5124 O O . TYR C 1 203 ? 188.403 168.508 221.145 1.00 7.57 221 TYR C O 1
ATOM 5133 N N . LEU C 1 204 ? 189.317 166.466 220.824 1.00 12.47 222 LEU C N 1
ATOM 5134 C CA . LEU C 1 204 ? 189.510 166.607 219.388 1.00 20.02 222 LEU C CA 1
ATOM 5135 C C . LEU C 1 204 ? 189.184 165.285 218.709 1.00 19.24 222 LEU C C 1
ATOM 5136 O O . LEU C 1 204 ? 189.304 164.217 219.312 1.00 12.93 222 LEU C O 1
ATOM 5141 N N . LEU C 1 205 ? 188.774 165.365 217.445 1.00 0.06 223 LEU C N 1
ATOM 5142 C CA . LEU C 1 205 ? 188.367 164.194 216.683 1.00 5.61 223 LEU C CA 1
ATOM 5143 C C . LEU C 1 205 ? 189.173 164.103 215.397 1.00 0.03 223 LEU C C 1
ATOM 5144 O O . LEU C 1 205 ? 189.318 165.096 214.678 1.00 1.63 223 LEU C O 1
ATOM 5149 N N . PHE C 1 206 ? 189.693 162.912 215.103 1.00 3.06 224 PHE C N 1
ATOM 5150 C CA . PHE C 1 206 ? 190.316 162.643 213.816 1.00 11.27 224 PHE C CA 1
ATOM 5151 C C . PHE C 1 206 ? 189.651 161.429 213.177 1.00 7.46 224 PHE C C 1
ATOM 5152 O O . PHE C 1 206 ? 188.867 160.715 213.808 1.00 8.73 224 PHE C O 1
ATOM 5160 N N . SER C 1 207 ? 189.979 161.206 211.901 1.00 22.93 225 SER C N 1
ATOM 5161 C CA . SER C 1 207 ? 189.159 160.349 211.049 1.00 15.83 225 SER C CA 1
ATOM 5162 C C . SER C 1 207 ? 189.153 158.899 211.521 1.00 19.03 225 SER C C 1
ATOM 5163 O O . SER C 1 207 ? 188.085 158.304 211.699 1.00 13.85 225 SER C O 1
ATOM 5166 N N . SER C 1 208 ? 190.328 158.305 211.722 1.00 5.01 226 SER C N 1
ATOM 5167 C CA . SER C 1 208 ? 190.399 156.885 212.034 1.00 5.86 226 SER C CA 1
ATOM 5168 C C . SER C 1 208 ? 191.504 156.618 213.044 1.00 7.72 226 SER C C 1
ATOM 5169 O O . SER C 1 208 ? 192.469 157.378 213.151 1.00 2.49 226 SER C O 1
ATOM 5172 N N . TYR C 1 209 ? 191.354 155.514 213.776 1.00 5.39 227 TYR C N 1
ATOM 5173 C CA . TYR C 1 209 ? 192.291 155.126 214.823 1.00 9.49 227 TYR C CA 1
ATOM 5174 C C . TYR C 1 209 ? 193.437 154.276 214.285 1.00 3.85 227 TYR C C 1
ATOM 5175 O O . TYR C 1 209 ? 194.600 154.491 214.648 1.00 0.45 227 TYR C O 1
ATOM 5184 N N . GLU C 1 210 ? 193.122 153.301 213.428 1.00 9.98 228 GLU C N 1
ATOM 5185 C CA . GLU C 1 210 ? 194.149 152.430 212.868 1.00 7.84 228 GLU C CA 1
ATOM 5186 C C . GLU C 1 210 ? 195.176 153.201 212.050 1.00 7.25 228 GLU C C 1
ATOM 5187 O O . GLU C 1 210 ? 196.285 152.698 211.838 1.00 3.10 228 GLU C O 1
ATOM 5193 N N . ALA C 1 211 ? 194.832 154.406 211.588 1.00 6.44 229 ALA C N 1
ATOM 5194 C CA . ALA C 1 211 ? 195.802 155.245 210.893 1.00 5.73 229 ALA C CA 1
ATOM 5195 C C . ALA C 1 211 ? 196.801 155.861 211.865 1.00 1.33 229 ALA C C 1
ATOM 5196 O O . ALA C 1 211 ? 197.974 156.044 211.522 1.00 8.11 229 ALA C O 1
ATOM 5198 N N . PHE C 1 212 ? 196.355 156.206 213.075 1.00 3.03 230 PHE C N 1
ATOM 5199 C CA . PHE C 1 212 ? 197.278 156.726 214.076 1.00 0.64 230 PHE C CA 1
ATOM 5200 C C . PHE C 1 212 ? 198.108 155.626 214.721 1.00 2.91 230 PHE C C 1
ATOM 5201 O O . PHE C 1 212 ? 199.272 155.856 215.064 1.00 1.72 230 PHE C O 1
ATOM 5209 N N . LEU C 1 213 ? 197.538 154.436 214.897 1.00 27.63 231 LEU C N 1
ATOM 5210 C CA . LEU C 1 213 ? 198.239 153.402 215.653 1.00 25.58 231 LEU C CA 1
ATOM 5211 C C . LEU C 1 213 ? 199.307 152.700 214.821 1.00 21.94 231 LEU C C 1
ATOM 5212 O O . LEU C 1 213 ? 200.457 152.577 215.257 1.00 25.27 231 LEU C O 1
ATOM 5217 N N . LYS C 1 214 ? 198.951 152.230 213.622 1.00 9.10 232 LYS C N 1
ATOM 5218 C CA . LYS C 1 214 ? 199.794 151.280 212.904 1.00 5.58 232 LYS C CA 1
ATOM 5219 C C . LYS C 1 214 ? 200.786 151.922 211.942 1.00 13.29 232 LYS C C 1
ATOM 5220 O O . LYS C 1 214 ? 201.931 151.463 211.860 1.00 13.92 232 LYS C O 1
ATOM 5226 N N . SER C 1 215 ? 200.389 152.960 211.211 1.00 13.75 233 SER C N 1
ATOM 5227 C CA . SER C 1 215 ? 201.267 153.548 210.211 1.00 13.30 233 SER C CA 1
ATOM 5228 C C . SER C 1 215 ? 202.439 154.273 210.873 1.00 17.22 233 SER C C 1
ATOM 5229 O O . SER C 1 215 ? 202.415 154.594 212.064 1.00 13.97 233 SER C O 1
ATOM 5232 N N . HIS C 1 216 ? 203.479 154.524 210.077 1.00 16.92 234 HIS C N 1
ATOM 5233 C CA . HIS C 1 216 ? 204.729 155.091 210.569 1.00 9.65 234 HIS C CA 1
ATOM 5234 C C . HIS C 1 216 ? 204.658 156.609 210.675 1.00 9.57 234 HIS C C 1
ATOM 5235 O O . HIS C 1 216 ? 204.000 157.279 209.876 1.00 13.93 234 HIS C O 1
ATOM 5242 N N . ASP C 1 217 ? 205.368 157.144 211.669 1.00 10.03 235 ASP C N 1
ATOM 5243 C CA . ASP C 1 217 ? 205.448 158.585 211.915 1.00 5.93 235 ASP C CA 1
ATOM 5244 C C . ASP C 1 217 ? 204.058 159.206 212.033 1.00 6.21 235 ASP C C 1
ATOM 5245 O O . ASP C 1 217 ? 203.684 160.109 211.281 1.00 10.71 235 ASP C O 1
ATOM 5250 N N . GLN C 1 218 ? 203.280 158.699 212.989 1.00 10.90 236 GLN C N 1
ATOM 5251 C CA . GLN C 1 218 ? 202.004 159.306 213.340 1.00 14.48 236 GLN C CA 1
ATOM 5252 C C . GLN C 1 218 ? 202.110 160.260 214.523 1.00 11.92 236 GLN C C 1
ATOM 5253 O O . GLN C 1 218 ? 201.147 160.984 214.815 1.00 15.34 236 GLN C O 1
ATOM 5259 N N . VAL C 1 219 ? 203.261 160.286 215.195 1.00 6.25 237 VAL C N 1
ATOM 5260 C CA . VAL C 1 219 ? 203.500 161.303 216.208 1.00 4.12 237 VAL C CA 1
ATOM 5261 C C . VAL C 1 219 ? 203.359 162.687 215.593 1.00 9.00 237 VAL C C 1
ATOM 5262 O O . VAL C 1 219 ? 202.788 163.599 216.200 1.00 8.10 237 VAL C O 1
ATOM 5266 N N . LYS C 1 220 ? 203.875 162.866 214.376 1.00 8.47 238 LYS C N 1
ATOM 5267 C CA . LYS C 1 220 ? 203.648 164.102 213.641 1.00 16.71 238 LYS C CA 1
ATOM 5268 C C . LYS C 1 220 ? 202.256 164.162 213.029 1.00 9.68 238 LYS C C 1
ATOM 5269 O O . LYS C 1 220 ? 201.786 165.255 212.695 1.00 8.86 238 LYS C O 1
ATOM 5275 N N . PHE C 1 221 ? 201.580 163.018 212.885 1.00 24.04 239 PHE C N 1
ATOM 5276 C CA . PHE C 1 221 ? 200.181 163.056 212.476 1.00 19.87 239 PHE C CA 1
ATOM 5277 C C . PHE C 1 221 ? 199.316 163.721 213.533 1.00 20.94 239 PHE C C 1
ATOM 5278 O O . PHE C 1 221 ? 198.320 164.365 213.194 1.00 20.30 239 PHE C O 1
ATOM 5286 N N . MET C 1 222 ? 199.661 163.563 214.812 1.00 19.31 240 MET C N 1
ATOM 5287 C CA . MET C 1 222 ? 198.919 164.284 215.844 1.00 14.52 240 MET C CA 1
ATOM 5288 C C . MET C 1 222 ? 199.030 165.789 215.641 1.00 19.68 240 MET C C 1
ATOM 5289 O O . MET C 1 222 ? 198.028 166.511 215.715 1.00 18.55 240 MET C O 1
ATOM 5294 N N . GLN C 1 223 ? 200.245 166.279 215.377 1.00 37.19 241 GLN C N 1
ATOM 5295 C CA . GLN C 1 223 ? 200.431 167.702 215.117 1.00 38.24 241 GLN C CA 1
ATOM 5296 C C . GLN C 1 223 ? 199.671 168.131 213.870 1.00 35.77 241 GLN C C 1
ATOM 5297 O O . GLN C 1 223 ? 199.030 169.188 213.856 1.00 37.10 241 GLN C O 1
ATOM 5303 N N . ASP C 1 224 ? 199.724 167.311 212.818 1.00 30.62 242 ASP C N 1
ATOM 5304 C CA . ASP C 1 224 ? 199.006 167.621 211.586 1.00 25.58 242 ASP C CA 1
ATOM 5305 C C . ASP C 1 224 ? 197.512 167.756 211.854 1.00 26.34 242 ASP C C 1
ATOM 5306 O O . ASP C 1 224 ? 196.882 168.742 211.453 1.00 24.60 242 ASP C O 1
ATOM 5311 N N . CYS C 1 225 ? 196.929 166.778 212.551 1.00 29.04 243 CYS C N 1
ATOM 5312 C CA . CYS C 1 225 ? 195.491 166.796 212.787 1.00 26.10 243 CYS C CA 1
ATOM 5313 C C . CYS C 1 225 ? 195.093 167.962 213.679 1.00 28.03 243 CYS C C 1
ATOM 5314 O O . CYS C 1 225 ? 194.080 168.623 213.425 1.00 25.51 243 CYS C O 1
ATOM 5317 N N . GLU C 1 226 ? 195.877 168.245 214.724 1.00 43.69 244 GLU C N 1
ATOM 5318 C CA . GLU C 1 226 ? 195.479 169.316 215.629 1.00 38.69 244 GLU C CA 1
ATOM 5319 C C . GLU C 1 226 ? 195.690 170.687 215.003 1.00 40.78 244 GLU C C 1
ATOM 5320 O O . GLU C 1 226 ? 195.021 171.650 215.393 1.00 39.08 244 GLU C O 1
ATOM 5326 N N . SER C 1 227 ? 196.607 170.803 214.040 1.00 38.52 245 SER C N 1
ATOM 5327 C CA . SER C 1 227 ? 196.702 172.034 213.269 1.00 42.28 245 SER C CA 1
ATOM 5328 C C . SER C 1 227 ? 195.662 172.095 212.161 1.00 33.76 245 SER C C 1
ATOM 5329 O O . SER C 1 227 ? 195.430 173.173 211.604 1.00 40.73 245 SER C O 1
ATOM 5332 N N . SER C 1 228 ? 195.037 170.964 211.831 1.00 29.30 246 SER C N 1
ATOM 5333 C CA . SER C 1 228 ? 193.968 170.922 210.838 1.00 30.02 246 SER C CA 1
ATOM 5334 C C . SER C 1 228 ? 192.590 170.857 211.489 1.00 34.60 246 SER C C 1
ATOM 5335 O O . SER C 1 228 ? 191.736 171.711 211.228 1.00 34.19 246 SER C O 1
ATOM 5338 N N . PHE C 1 229 ? 192.356 169.856 212.335 1.00 11.28 247 PHE C N 1
ATOM 5339 C CA . PHE C 1 229 ? 191.065 169.712 212.990 1.00 13.93 247 PHE C CA 1
ATOM 5340 C C . PHE C 1 229 ? 190.872 170.791 214.052 1.00 8.65 247 PHE C C 1
ATOM 5341 O O . PHE C 1 229 ? 191.825 171.415 214.528 1.00 8.45 247 PHE C O 1
ATOM 5349 N N . SER C 1 230 ? 189.614 171.002 214.424 1.00 10.74 248 SER C N 1
ATOM 5350 C CA . SER C 1 230 ? 189.240 171.977 215.437 1.00 10.73 248 SER C CA 1
ATOM 5351 C C . SER C 1 230 ? 188.827 171.259 216.714 1.00 11.82 248 SER C C 1
ATOM 5352 O O . SER C 1 230 ? 188.093 170.267 216.670 1.00 13.26 248 SER C O 1
ATOM 5355 N N . SER C 1 231 ? 189.304 171.762 217.848 1.00 12.33 249 SER C N 1
ATOM 5356 C CA . SER C 1 231 ? 189.029 171.172 219.149 1.00 14.77 249 SER C CA 1
ATOM 5357 C C . SER C 1 231 ? 188.097 172.074 219.943 1.00 12.45 249 SER C C 1
ATOM 5358 O O . SER C 1 231 ? 188.314 173.286 220.029 1.00 19.19 249 SER C O 1
ATOM 5361 N N . TRP C 1 232 ? 187.063 171.475 220.523 1.00 17.51 250 TRP C N 1
ATOM 5362 C CA . TRP C 1 232 ? 186.091 172.186 221.338 1.00 18.69 250 TRP C CA 1
ATOM 5363 C C . TRP C 1 232 ? 185.954 171.476 222.676 1.00 19.00 250 TRP C C 1
ATOM 5364 O O . TRP C 1 232 ? 185.779 170.257 222.723 1.00 11.61 250 TRP C O 1
ATOM 5375 N N . LYS C 1 233 ? 186.031 172.238 223.759 1.00 4.58 251 LYS C N 1
ATOM 5376 C CA . LYS C 1 233 ? 186.001 171.679 225.100 1.00 5.70 251 LYS C CA 1
ATOM 5377 C C . LYS C 1 233 ? 184.572 171.360 225.514 1.00 9.23 251 LYS C C 1
ATOM 5378 O O . LYS C 1 233 ? 183.617 171.990 225.054 1.00 10.80 251 LYS C O 1
ATOM 5384 N N . PHE C 1 234 ? 184.431 170.369 226.387 1.00 6.80 252 PHE C N 1
ATOM 5385 C CA . PHE C 1 234 ? 183.133 170.016 226.940 1.00 2.13 252 PHE C CA 1
ATOM 5386 C C . PHE C 1 234 ? 183.050 170.445 228.400 1.00 0.15 252 PHE C C 1
ATOM 5387 O O . PHE C 1 234 ? 184.043 170.425 229.132 1.00 7.36 252 PHE C O 1
ATOM 5395 N N . SER C 1 235 ? 181.850 170.851 228.808 1.00 7.82 253 SER C N 1
ATOM 5396 C CA . SER C 1 235 ? 181.641 171.408 230.135 1.00 1.87 253 SER C CA 1
ATOM 5397 C C . SER C 1 235 ? 181.866 170.353 231.213 1.00 5.76 253 SER C C 1
ATOM 5398 O O . SER C 1 235 ? 181.636 169.157 231.016 1.00 6.44 253 SER C O 1
ATOM 5401 N N . GLY C 1 236 ? 182.326 170.819 232.370 1.00 9.74 254 GLY C N 1
ATOM 5402 C CA . GLY C 1 236 ? 182.646 169.956 233.491 1.00 7.52 254 GLY C CA 1
ATOM 5403 C C . GLY C 1 236 ? 181.598 170.075 234.584 1.00 3.81 254 GLY C C 1
ATOM 5404 O O . GLY C 1 236 ? 181.327 171.169 235.082 1.00 4.34 254 GLY C O 1
ATOM 5405 N N . GLY C 1 237 ? 181.027 168.932 234.953 1.00 7.13 255 GLY C N 1
ATOM 5406 C CA . GLY C 1 237 ? 179.993 168.851 235.966 1.00 0.94 255 GLY C CA 1
ATOM 5407 C C . GLY C 1 237 ? 178.756 168.095 235.535 1.00 6.38 255 GLY C C 1
ATOM 5408 O O . GLY C 1 237 ? 178.116 167.447 236.374 1.00 1.14 255 GLY C O 1
ATOM 5409 N N . PHE C 1 238 ? 178.397 168.147 234.255 1.00 1.02 256 PHE C N 1
ATOM 5410 C CA . PHE C 1 238 ? 177.236 167.426 233.763 1.00 6.67 256 PHE C CA 1
ATOM 5411 C C . PHE C 1 238 ? 177.579 166.788 232.426 1.00 1.67 256 PHE C C 1
ATOM 5412 O O . PHE C 1 238 ? 178.548 167.168 231.765 1.00 7.65 256 PHE C O 1
ATOM 5420 N N . ARG C 1 239 ? 176.772 165.801 232.040 1.00 8.23 257 ARG C N 1
ATOM 5421 C CA . ARG C 1 239 ? 177.025 165.061 230.813 1.00 4.14 257 ARG C CA 1
ATOM 5422 C C . ARG C 1 239 ? 176.943 165.977 229.601 1.00 4.94 257 ARG C C 1
ATOM 5423 O O . ARG C 1 239 ? 176.208 166.967 229.591 1.00 5.14 257 ARG C O 1
ATOM 5431 N N . THR C 1 240 ? 177.719 165.642 228.572 1.00 10.50 258 THR C N 1
ATOM 5432 C CA . THR C 1 240 ? 177.642 166.303 227.270 1.00 5.52 258 THR C CA 1
ATOM 5433 C C . THR C 1 240 ? 177.473 165.200 226.231 1.00 7.45 258 THR C C 1
ATOM 5434 O O . THR C 1 240 ? 178.459 164.722 225.665 1.00 5.31 258 THR C O 1
ATOM 5438 N N . TRP C 1 241 ? 176.229 164.796 225.984 1.00 5.32 259 TRP C N 1
ATOM 5439 C CA . TRP C 1 241 ? 175.951 163.761 224.993 1.00 4.77 259 TRP C CA 1
ATOM 5440 C C . TRP C 1 241 ? 176.303 164.286 223.609 1.00 6.98 259 TRP C C 1
ATOM 5441 O O . TRP C 1 241 ? 175.632 165.181 223.087 1.00 0.17 259 TRP C O 1
ATOM 5452 N N . VAL C 1 242 ? 177.350 163.730 223.011 1.00 9.04 260 VAL C N 1
ATOM 5453 C CA . VAL C 1 242 ? 177.860 164.184 221.723 1.00 8.69 260 VAL C CA 1
ATOM 5454 C C . VAL C 1 242 ? 177.353 163.246 220.641 1.00 5.14 260 VAL C C 1
ATOM 5455 O O . VAL C 1 242 ? 177.508 162.024 220.746 1.00 0.52 260 VAL C O 1
ATOM 5459 N N . LYS C 1 243 ? 176.741 163.811 219.605 1.00 8.35 261 LYS C N 1
ATOM 5460 C CA . LYS C 1 243 ? 176.318 163.055 218.430 1.00 9.65 261 LYS C CA 1
ATOM 5461 C C . LYS C 1 243 ? 177.075 163.603 217.229 1.00 1.27 261 LYS C C 1
ATOM 5462 O O . LYS C 1 243 ? 176.746 164.681 216.724 1.00 5.23 261 LYS C O 1
ATOM 5468 N N . MET C 1 244 ? 178.082 162.867 216.772 1.00 6.66 262 MET C N 1
ATOM 5469 C CA . MET C 1 244 ? 178.941 163.326 215.692 1.00 8.98 262 MET C CA 1
ATOM 5470 C C . MET C 1 244 ? 178.478 162.766 214.355 1.00 6.48 262 MET C C 1
ATOM 5471 O O . MET C 1 244 ? 177.723 161.795 214.284 1.00 9.45 262 MET C O 1
ATOM 5476 N N . SER C 1 245 ? 178.951 163.398 213.285 1.00 23.39 263 SER C N 1
ATOM 5477 C CA . SER C 1 245 ? 178.698 162.926 211.935 1.00 19.58 263 SER C CA 1
ATOM 5478 C C . SER C 1 245 ? 179.903 163.265 211.073 1.00 16.52 263 SER C C 1
ATOM 5479 O O . SER C 1 245 ? 180.675 164.176 211.383 1.00 24.95 263 SER C O 1
ATOM 5482 N N . LEU C 1 246 ? 180.052 162.523 209.982 1.00 6.71 264 LEU C N 1
ATOM 5483 C CA . LEU C 1 246 ? 181.188 162.662 209.085 1.00 9.98 264 LEU C CA 1
ATOM 5484 C C . LEU C 1 246 ? 180.719 163.307 207.790 1.00 1.61 264 LEU C C 1
ATOM 5485 O O . LEU C 1 246 ? 179.755 162.843 207.176 1.00 5.34 264 LEU C O 1
ATOM 5490 N N . VAL C 1 247 ? 181.397 164.374 207.383 1.00 7.72 265 VAL C N 1
ATOM 5491 C CA . VAL C 1 247 ? 181.123 165.052 206.123 1.00 9.07 265 VAL C CA 1
ATOM 5492 C C . VAL C 1 247 ? 182.386 164.981 205.282 1.00 9.73 265 VAL C C 1
ATOM 5493 O O . VAL C 1 247 ? 183.447 165.456 205.704 1.00 9.01 265 VAL C O 1
ATOM 5497 N N . LYS C 1 248 ? 182.274 164.388 204.097 1.00 12.20 266 LYS C N 1
ATOM 5498 C CA . LYS C 1 248 ? 183.414 164.135 203.225 1.00 11.53 266 LYS C CA 1
ATOM 5499 C C . LYS C 1 248 ? 183.230 164.921 201.935 1.00 9.33 266 LYS C C 1
ATOM 5500 O O . LYS C 1 248 ? 182.447 164.524 201.067 1.00 9.50 266 LYS C O 1
ATOM 5506 N N . THR C 1 249 ? 183.951 166.028 201.809 1.00 25.93 267 THR C N 1
ATOM 5507 C CA . THR C 1 249 ? 183.964 166.808 200.582 1.00 32.51 267 THR C CA 1
ATOM 5508 C C . THR C 1 249 ? 185.193 166.435 199.764 1.00 31.12 267 THR C C 1
ATOM 5509 O O . THR C 1 249 ? 186.235 166.069 200.318 1.00 32.16 267 THR C O 1
ATOM 5513 N N . LYS C 1 250 ? 185.057 166.490 198.444 1.00 55.21 268 LYS C N 1
ATOM 5514 C CA . LYS C 1 250 ? 186.111 166.057 197.530 1.00 55.43 268 LYS C CA 1
ATOM 5515 C C . LYS C 1 250 ? 186.474 167.221 196.614 1.00 55.65 268 LYS C C 1
ATOM 5516 O O . LYS C 1 250 ? 185.720 167.563 195.698 1.00 57.09 268 LYS C O 1
ATOM 5522 N N . GLU C 1 251 ? 187.630 167.827 196.866 1.00 107.28 269 GLU C N 1
ATOM 5523 C CA . GLU C 1 251 ? 188.117 168.895 196.010 1.00 101.12 269 GLU C CA 1
ATOM 5524 C C . GLU C 1 251 ? 188.569 168.334 194.665 1.00 104.11 269 GLU C C 1
ATOM 5525 O O . GLU C 1 251 ? 188.828 167.136 194.512 1.00 107.27 269 GLU C O 1
ATOM 5531 N N . GLU C 1 252 ? 188.661 169.224 193.678 1.00 118.05 270 GLU C N 1
ATOM 5532 C CA . GLU C 1 252 ? 188.914 168.819 192.301 1.00 119.31 270 GLU C CA 1
ATOM 5533 C C . GLU C 1 252 ? 190.385 168.562 191.996 1.00 118.80 270 GLU C C 1
ATOM 5534 O O . GLU C 1 252 ? 190.684 167.982 190.947 1.00 114.50 270 GLU C O 1
ATOM 5540 N N . ASP C 1 253 ? 191.305 168.970 192.865 1.00 108.58 271 ASP C N 1
ATOM 5541 C CA . ASP C 1 253 ? 192.730 168.776 192.596 1.00 108.97 271 ASP C CA 1
ATOM 5542 C C . ASP C 1 253 ? 193.247 167.464 193.184 1.00 107.73 271 ASP C C 1
ATOM 5543 O O . ASP C 1 253 ? 194.250 167.425 193.895 1.00 103.68 271 ASP C O 1
ATOM 5548 N N . GLY C 1 254 ? 192.552 166.371 192.873 1.00 91.78 272 GLY C N 1
ATOM 5549 C CA . GLY C 1 254 ? 193.034 165.040 193.204 1.00 87.85 272 GLY C CA 1
ATOM 5550 C C . GLY C 1 254 ? 193.199 164.755 194.680 1.00 93.95 272 GLY C C 1
ATOM 5551 O O . GLY C 1 254 ? 194.192 164.134 195.073 1.00 90.39 272 GLY C O 1
ATOM 5552 N N . SER C 1 255 ? 192.254 165.187 195.512 1.00 96.39 273 SER C N 1
ATOM 5553 C CA . SER C 1 255 ? 192.304 164.889 196.937 1.00 96.62 273 SER C CA 1
ATOM 5554 C C . SER C 1 255 ? 190.908 165.045 197.525 1.00 95.86 273 SER C C 1
ATOM 5555 O O . SER C 1 255 ? 189.999 165.588 196.893 1.00 97.70 273 SER C O 1
ATOM 5558 N N . GLN C 1 256 ? 190.747 164.548 198.751 1.00 73.09 274 GLN C N 1
ATOM 5559 C CA . GLN C 1 256 ? 189.475 164.582 199.456 1.00 76.69 274 GLN C CA 1
ATOM 5560 C C . GLN C 1 256 ? 189.686 165.112 200.866 1.00 74.63 274 GLN C C 1
ATOM 5561 O O . GLN C 1 256 ? 190.782 165.020 201.424 1.00 77.86 274 GLN C O 1
ATOM 5567 N N . SER C 1 257 ? 188.623 165.672 201.438 1.00 34.72 275 SER C N 1
ATOM 5568 C CA . SER C 1 257 ? 188.658 166.228 202.782 1.00 30.33 275 SER C CA 1
ATOM 5569 C C . SER C 1 257 ? 187.574 165.588 203.634 1.00 30.85 275 SER C C 1
ATOM 5570 O O . SER C 1 257 ? 186.442 165.404 203.178 1.00 35.61 275 SER C O 1
ATOM 5573 N N . VAL C 1 258 ? 187.926 165.253 204.873 1.00 16.94 276 VAL C N 1
ATOM 5574 C CA . VAL C 1 258 ? 186.995 164.676 205.835 1.00 22.44 276 VAL C CA 1
ATOM 5575 C C . VAL C 1 258 ? 186.950 165.583 207.054 1.00 24.48 276 VAL C C 1
ATOM 5576 O O . VAL C 1 258 ? 187.989 165.859 207.664 1.00 16.28 276 VAL C O 1
ATOM 5580 N N . GLU C 1 259 ? 185.754 166.041 207.411 1.00 8.53 277 GLU C N 1
ATOM 5581 C CA . GLU C 1 259 ? 185.575 166.872 208.590 1.00 15.73 277 GLU C CA 1
ATOM 5582 C C . GLU C 1 259 ? 184.371 166.375 209.371 1.00 15.98 277 GLU C C 1
ATOM 5583 O O . GLU C 1 259 ? 183.441 165.794 208.806 1.00 15.40 277 GLU C O 1
ATOM 5589 N N . PHE C 1 260 ? 184.396 166.610 210.679 1.00 7.71 278 PHE C N 1
ATOM 5590 C CA . PHE C 1 260 ? 183.371 166.123 211.590 1.00 9.35 278 PHE C CA 1
ATOM 5591 C C . PHE C 1 260 ? 182.485 167.277 212.032 1.00 6.21 278 PHE C C 1
ATOM 5592 O O . PHE C 1 260 ? 182.986 168.331 212.436 1.00 5.34 278 PHE C O 1
ATOM 5600 N N . ARG C 1 261 ? 181.175 167.075 211.953 1.00 7.97 279 ARG C N 1
ATOM 5601 C CA . ARG C 1 261 ? 180.196 168.018 212.473 1.00 5.35 279 ARG C CA 1
ATOM 5602 C C . ARG C 1 261 ? 179.440 167.354 213.614 1.00 6.76 279 ARG C C 1
ATOM 5603 O O . ARG C 1 261 ? 178.934 166.238 213.460 1.00 7.85 279 ARG C O 1
ATOM 5611 N N . GLN C 1 262 ? 179.368 168.036 214.754 1.00 5.12 280 GLN C N 1
ATOM 5612 C CA . GLN C 1 262 ? 178.775 167.464 215.952 1.00 5.62 280 GLN C CA 1
ATOM 5613 C C . GLN C 1 262 ? 177.929 168.508 216.664 1.00 0.07 280 GLN C C 1
ATOM 5614 O O . GLN C 1 262 ? 178.216 169.706 216.608 1.00 4.29 280 GLN C O 1
ATOM 5620 N N . GLU C 1 263 ? 176.877 168.039 217.333 1.00 5.28 281 GLU C N 1
ATOM 5621 C CA . GLU C 1 263 ? 176.075 168.869 218.219 1.00 2.90 281 GLU C CA 1
ATOM 5622 C C . GLU C 1 263 ? 175.937 168.164 219.560 1.00 4.20 281 GLU C C 1
ATOM 5623 O O . GLU C 1 263 ? 175.597 166.980 219.615 1.00 9.82 281 GLU C O 1
ATOM 5629 N N . THR C 1 264 ? 176.193 168.897 220.636 1.00 5.59 282 THR C N 1
ATOM 5630 C CA . THR C 1 264 ? 176.197 168.332 221.975 1.00 2.91 282 THR C CA 1
ATOM 5631 C C . THR C 1 264 ? 174.821 168.450 222.614 1.00 1.72 282 THR C C 1
ATOM 5632 O O . THR C 1 264 ? 174.023 169.319 222.260 1.00 6.20 282 THR C O 1
ATOM 5636 N N . SER C 1 265 ? 174.555 167.558 223.565 1.00 5.19 283 SER C N 1
ATOM 5637 C CA . SER C 1 265 ? 173.318 167.566 224.339 1.00 2.00 283 SER C CA 1
ATOM 5638 C C . SER C 1 265 ? 173.685 167.407 225.807 1.00 5.79 283 SER C C 1
ATOM 5639 O O . SER C 1 265 ? 174.079 166.319 226.236 1.00 9.58 283 SER C O 1
ATOM 5642 N N . VAL C 1 266 ? 173.558 168.483 226.575 1.00 3.63 284 VAL C N 1
ATOM 5643 C CA . VAL C 1 266 ? 173.952 168.484 227.978 1.00 6.34 284 VAL C CA 1
ATOM 5644 C C . VAL C 1 266 ? 172.756 168.101 228.839 1.00 5.67 284 VAL C C 1
ATOM 5645 O O . VAL C 1 266 ? 171.635 168.572 228.616 1.00 1.21 284 VAL C O 1
ATOM 5649 N N . VAL C 1 267 ? 172.989 167.217 229.806 1.00 7.86 285 VAL C N 1
ATOM 5650 C CA . VAL C 1 267 ? 171.977 166.791 230.764 1.00 2.13 285 VAL C CA 1
ATOM 5651 C C . VAL C 1 267 ? 172.536 167.019 232.159 1.00 6.63 285 VAL C C 1
ATOM 5652 O O . VAL C 1 267 ? 173.656 166.591 232.458 1.00 5.23 285 VAL C O 1
ATOM 5656 N N . ASN C 1 268 ? 171.760 167.691 233.007 1.00 2.14 286 ASN C N 1
ATOM 5657 C CA . ASN C 1 268 ? 172.236 168.033 234.340 1.00 4.18 286 ASN C CA 1
ATOM 5658 C C . ASN C 1 268 ? 172.503 166.778 235.160 1.00 6.81 286 ASN C C 1
ATOM 5659 O O . ASN C 1 268 ? 171.758 165.797 235.090 1.00 9.94 286 ASN C O 1
ATOM 5664 N N . PHE C 1 269 ? 173.575 166.817 235.945 1.00 13.57 287 PHE C N 1
ATOM 5665 C CA . PHE C 1 269 ? 174.019 165.687 236.750 1.00 14.93 287 PHE C CA 1
ATOM 5666 C C . PHE C 1 269 ? 173.752 165.986 238.217 1.00 7.01 287 PHE C C 1
ATOM 5667 O O . PHE C 1 269 ? 174.179 167.026 238.729 1.00 13.74 287 PHE C O 1
ATOM 5675 N N . ILE C 1 270 ? 173.054 165.077 238.889 1.00 15.04 288 ILE C N 1
ATOM 5676 C CA . ILE C 1 270 ? 172.660 165.274 240.279 1.00 15.49 288 ILE C CA 1
ATOM 5677 C C . ILE C 1 270 ? 173.779 164.793 241.193 1.00 18.89 288 ILE C C 1
ATOM 5678 O O . ILE C 1 270 ? 174.248 163.655 241.077 1.00 14.73 288 ILE C O 1
ATOM 5683 N N . ASP C 1 271 ? 174.211 165.665 242.100 1.00 42.68 289 ASP C N 1
ATOM 5684 C CA . ASP C 1 271 ? 175.255 165.345 243.062 1.00 49.88 289 ASP C CA 1
ATOM 5685 C C . ASP C 1 271 ? 174.701 164.907 244.409 1.00 50.29 289 ASP C C 1
ATOM 5686 O O . ASP C 1 271 ? 175.480 164.687 245.342 1.00 42.38 289 ASP C O 1
ATOM 5691 N N . ARG C 1 272 ? 173.378 164.777 244.535 1.00 90.43 290 ARG C N 1
ATOM 5692 C CA . ARG C 1 272 ? 172.775 164.391 245.805 1.00 88.06 290 ARG C CA 1
ATOM 5693 C C . ARG C 1 272 ? 173.159 162.980 246.230 1.00 90.86 290 ARG C C 1
ATOM 5694 O O . ARG C 1 272 ? 173.026 162.646 247.412 1.00 90.92 290 ARG C O 1
ATOM 5702 N N . ARG C 1 273 ? 173.625 162.148 245.297 1.00 52.19 291 ARG C N 1
ATOM 5703 C CA . ARG C 1 273 ? 173.954 160.766 245.631 1.00 52.96 291 ARG C CA 1
ATOM 5704 C C . ARG C 1 273 ? 175.142 160.692 246.582 1.00 59.39 291 ARG C C 1
ATOM 5705 O O . ARG C 1 273 ? 175.116 159.945 247.567 1.00 57.89 291 ARG C O 1
ATOM 5713 N N . GLU C 1 274 ? 176.197 161.459 246.305 1.00 69.00 292 GLU C N 1
ATOM 5714 C CA . GLU C 1 274 ? 177.378 161.447 247.161 1.00 73.32 292 GLU C CA 1
ATOM 5715 C C . GLU C 1 274 ? 177.370 162.581 248.180 1.00 70.17 292 GLU C C 1
ATOM 5716 O O . GLU C 1 274 ? 177.671 162.351 249.356 1.00 74.86 292 GLU C O 1
ATOM 5722 N N . THR C 1 275 ? 177.021 163.790 247.749 1.00 75.32 293 THR C N 1
ATOM 5723 C CA . THR C 1 275 ? 176.968 164.968 248.608 1.00 75.63 293 THR C CA 1
ATOM 5724 C C . THR C 1 275 ? 178.221 165.131 249.474 1.00 80.69 293 THR C C 1
ATOM 5725 O O . THR C 1 275 ? 178.151 165.042 250.702 1.00 77.50 293 THR C O 1
ATOM 5729 N N . PRO C 1 276 ? 179.383 165.362 248.865 1.00 86.57 294 PRO C N 1
ATOM 5730 C CA . PRO C 1 276 ? 180.606 165.553 249.645 1.00 78.94 294 PRO C CA 1
ATOM 5731 C C . PRO C 1 276 ? 180.857 167.021 249.963 1.00 82.66 294 PRO C C 1
ATOM 5732 O O . PRO C 1 276 ? 180.355 167.931 249.301 1.00 86.34 294 PRO C O 1
ATOM 5736 N N . ASP C 1 277 ? 181.662 167.234 251.001 1.00 80.67 295 ASP C N 1
ATOM 5737 C CA . ASP C 1 277 ? 182.109 168.570 251.363 1.00 85.04 295 ASP C CA 1
ATOM 5738 C C . ASP C 1 277 ? 183.358 169.000 250.606 1.00 83.21 295 ASP C C 1
ATOM 5739 O O . ASP C 1 277 ? 183.746 170.170 250.693 1.00 75.71 295 ASP C O 1
ATOM 5744 N N . LYS C 1 278 ? 183.996 168.086 249.871 1.00 77.20 296 LYS C N 1
ATOM 5745 C CA . LYS C 1 278 ? 185.174 168.452 249.093 1.00 83.06 296 LYS C CA 1
ATOM 5746 C C . LYS C 1 278 ? 184.790 169.227 247.838 1.00 76.36 296 LYS C C 1
ATOM 5747 O O . LYS C 1 278 ? 185.512 170.140 247.420 1.00 80.00 296 LYS C O 1
ATOM 5753 N N . GLY C 1 279 ? 183.658 168.882 247.226 1.00 81.29 297 GLY C N 1
ATOM 5754 C CA . GLY C 1 279 ? 183.219 169.568 246.027 1.00 82.19 297 GLY C CA 1
ATOM 5755 C C . GLY C 1 279 ? 184.021 169.266 244.781 1.00 85.41 297 GLY C C 1
ATOM 5756 O O . GLY C 1 279 ? 184.030 170.079 243.854 1.00 84.61 297 GLY C O 1
ATOM 5757 N N . ASP C 1 280 ? 184.698 168.121 244.732 1.00 63.24 298 ASP C N 1
ATOM 5758 C CA . ASP C 1 280 ? 185.497 167.770 243.566 1.00 68.57 298 ASP C CA 1
ATOM 5759 C C . ASP C 1 280 ? 184.611 167.531 242.349 1.00 68.92 298 ASP C C 1
ATOM 5760 O O . ASP C 1 280 ? 183.485 167.039 242.455 1.00 69.66 298 ASP C O 1
ATOM 5765 N N . GLN C 1 281 ? 185.138 167.884 241.181 1.00 34.26 299 GLN C N 1
ATOM 5766 C CA . GLN C 1 281 ? 184.389 167.801 239.938 1.00 41.24 299 GLN C CA 1
ATOM 5767 C C . GLN C 1 281 ? 184.301 166.364 239.437 1.00 36.29 299 GLN C C 1
ATOM 5768 O O . GLN C 1 281 ? 185.193 165.544 239.671 1.00 40.43 299 GLN C O 1
ATOM 5774 N N . LEU C 1 282 ? 183.205 166.065 238.742 1.00 4.98 300 LEU C N 1
ATOM 5775 C CA . LEU C 1 282 ? 183.016 164.787 238.067 1.00 3.94 300 LEU C CA 1
ATOM 5776 C C . LEU C 1 282 ? 182.439 165.049 236.685 1.00 0.32 300 LEU C C 1
ATOM 5777 O O . LEU C 1 282 ? 181.445 165.769 236.553 1.00 0.09 300 LEU C O 1
ATOM 5782 N N . PHE C 1 283 ? 183.057 164.467 235.663 1.00 4.60 301 PHE C N 1
ATOM 5783 C CA . PHE C 1 283 ? 182.667 164.689 234.279 1.00 3.57 301 PHE C CA 1
ATOM 5784 C C . PHE C 1 283 ? 182.048 163.420 233.707 1.00 9.37 301 PHE C C 1
ATOM 5785 O O . PHE C 1 283 ? 182.280 162.314 234.199 1.00 0.35 301 PHE C O 1
ATOM 5793 N N . PHE C 1 284 ? 181.244 163.592 232.661 1.00 3.21 302 PHE C N 1
ATOM 5794 C CA . PHE C 1 284 ? 180.700 162.464 231.917 1.00 6.11 302 PHE C CA 1
ATOM 5795 C C . PHE C 1 284 ? 180.545 162.866 230.459 1.00 9.18 302 PHE C C 1
ATOM 5796 O O . PHE C 1 284 ? 180.053 163.957 230.162 1.00 0.62 302 PHE C O 1
ATOM 5804 N N . VAL C 1 285 ? 180.968 161.985 229.557 1.00 9.84 303 VAL C N 1
ATOM 5805 C CA . VAL C 1 285 ? 180.867 162.215 228.120 1.00 9.18 303 VAL C CA 1
ATOM 5806 C C . VAL C 1 285 ? 180.331 160.952 227.466 1.00 4.08 303 VAL C C 1
ATOM 5807 O O . VAL C 1 285 ? 180.689 159.839 227.862 1.00 2.98 303 VAL C O 1
ATOM 5811 N N . VAL C 1 286 ? 179.471 161.123 226.468 1.00 7.55 304 VAL C N 1
ATOM 5812 C CA . VAL C 1 286 ? 178.933 160.006 225.704 1.00 9.78 304 VAL C CA 1
ATOM 5813 C C . VAL C 1 286 ? 179.033 160.351 224.225 1.00 0.83 304 VAL C C 1
ATOM 5814 O O . VAL C 1 286 ? 178.504 161.379 223.788 1.00 2.20 304 VAL C O 1
ATOM 5818 N N . PHE C 1 287 ? 179.705 159.495 223.460 1.00 3.49 305 PHE C N 1
ATOM 5819 C CA . PHE C 1 287 ? 179.883 159.674 222.027 1.00 7.04 305 PHE C CA 1
ATOM 5820 C C . PHE C 1 287 ? 179.002 158.689 221.274 1.00 5.00 305 PHE C C 1
ATOM 5821 O O . PHE C 1 287 ? 178.914 157.515 221.644 1.00 4.69 305 PHE C O 1
ATOM 5829 N N . GLU C 1 288 ? 178.355 159.165 220.214 1.00 3.78 306 GLU C N 1
ATOM 5830 C CA . GLU C 1 288 ? 177.429 158.332 219.460 1.00 4.30 306 GLU C CA 1
ATOM 5831 C C . GLU C 1 288 ? 177.306 158.874 218.044 1.00 7.42 306 GLU C C 1
ATOM 5832 O O . GLU C 1 288 ? 177.383 160.084 217.824 1.00 1.56 306 GLU C O 1
ATOM 5838 N N . TRP C 1 289 ? 177.117 157.966 217.089 1.00 4.68 307 TRP C N 1
ATOM 5839 C CA . TRP C 1 289 ? 176.876 158.362 215.709 1.00 6.27 307 TRP C CA 1
ATOM 5840 C C . TRP C 1 289 ? 175.455 158.886 215.554 1.00 9.12 307 TRP C C 1
ATOM 5841 O O . TRP C 1 289 ? 174.520 158.378 216.178 1.00 4.57 307 TRP C O 1
ATOM 5852 N N . LYS C 1 290 ? 175.295 159.910 214.716 1.00 4.34 308 LYS C N 1
ATOM 5853 C CA . LYS C 1 290 ? 173.984 160.528 214.551 1.00 4.31 308 LYS C CA 1
ATOM 5854 C C . LYS C 1 290 ? 173.111 159.729 213.589 1.00 7.46 308 LYS C C 1
ATOM 5855 O O . LYS C 1 290 ? 172.041 159.241 213.966 1.00 5.96 308 LYS C O 1
ATOM 5861 N N . ASP C 1 291 ? 173.548 159.592 212.342 1.00 20.24 309 ASP C N 1
ATOM 5862 C CA . ASP C 1 291 ? 172.826 158.820 211.344 1.00 14.23 309 ASP C CA 1
ATOM 5863 C C . ASP C 1 291 ? 173.814 158.023 210.508 1.00 21.44 309 ASP C C 1
ATOM 5864 O O . ASP C 1 291 ? 174.970 158.433 210.350 1.00 13.47 309 ASP C O 1
ATOM 5869 N N . PRO C 1 292 ? 173.393 156.875 209.973 1.00 10.64 310 PRO C N 1
ATOM 5870 C CA . PRO C 1 292 ? 174.296 156.101 209.103 1.00 13.15 310 PRO C CA 1
ATOM 5871 C C . PRO C 1 292 ? 174.726 156.848 207.855 1.00 16.94 310 PRO C C 1
ATOM 5872 O O . PRO C 1 292 ? 175.757 156.505 207.264 1.00 16.29 310 PRO C O 1
ATOM 5876 N N . TYR C 1 293 ? 173.964 157.850 207.430 1.00 20.35 311 TYR C N 1
ATOM 5877 C CA . TYR C 1 293 ? 174.271 158.561 206.197 1.00 23.96 311 TYR C CA 1
ATOM 5878 C C . TYR C 1 293 ? 175.566 159.354 206.324 1.00 26.16 311 TYR C C 1
ATOM 5879 O O . TYR C 1 293 ? 175.858 159.940 207.369 1.00 17.84 311 TYR C O 1
ATOM 5888 N N . ILE C 1 294 ? 176.342 159.368 205.245 1.00 2.10 312 ILE C N 1
ATOM 5889 C CA . ILE C 1 294 ? 177.519 160.217 205.111 1.00 8.80 312 ILE C CA 1
ATOM 5890 C C . ILE C 1 294 ? 177.250 161.206 203.989 1.00 5.78 312 ILE C C 1
ATOM 5891 O O . ILE C 1 294 ? 176.920 160.804 202.868 1.00 9.12 312 ILE C O 1
ATOM 5896 N N . GLN C 1 295 ? 177.390 162.493 204.284 1.00 6.31 313 GLN C N 1
ATOM 5897 C CA . GLN C 1 295 ? 177.146 163.529 203.293 1.00 9.84 313 GLN C CA 1
ATOM 5898 C C . GLN C 1 295 ? 178.407 163.768 202.475 1.00 1.19 313 GLN C C 1
ATOM 5899 O O . GLN C 1 295 ? 179.473 164.042 203.033 1.00 4.51 313 GLN C O 1
ATOM 5905 N N . GLU C 1 296 ? 178.282 163.661 201.157 1.00 8.07 314 GLU C N 1
ATOM 5906 C CA . GLU C 1 296 ? 179.385 163.893 200.235 1.00 6.46 314 GLU C CA 1
ATOM 5907 C C . GLU C 1 296 ? 179.092 165.131 199.402 1.00 6.66 314 GLU C C 1
ATOM 5908 O O . GLU C 1 296 ? 178.011 165.248 198.815 1.00 5.50 314 GLU C O 1
ATOM 5914 N N . ILE C 1 297 ? 180.055 166.047 199.350 1.00 18.21 315 ILE C N 1
ATOM 5915 C CA . ILE C 1 297 ? 179.900 167.331 198.679 1.00 19.25 315 ILE C CA 1
ATOM 5916 C C . ILE C 1 297 ? 180.916 167.411 197.550 1.00 17.88 315 ILE C C 1
ATOM 5917 O O . ILE C 1 297 ? 182.112 167.189 197.768 1.00 20.04 315 ILE C O 1
ATOM 5922 N N . GLN C 1 298 ? 180.439 167.731 196.349 1.00 47.26 316 GLN C N 1
ATOM 5923 C CA . GLN C 1 298 ? 181.287 167.902 195.180 1.00 49.42 316 GLN C CA 1
ATOM 5924 C C . GLN C 1 298 ? 181.030 169.263 194.554 1.00 44.15 316 GLN C C 1
ATOM 5925 O O . GLN C 1 298 ? 179.877 169.673 194.392 1.00 50.31 316 GLN C O 1
ATOM 5931 N N . ASP C 1 299 ? 182.109 169.960 194.204 1.00 75.53 317 ASP C N 1
ATOM 5932 C CA . ASP C 1 299 ? 182.017 171.212 193.469 1.00 74.37 317 ASP C CA 1
ATOM 5933 C C . ASP C 1 299 ? 182.057 170.917 191.976 1.00 69.71 317 ASP C C 1
ATOM 5934 O O . ASP C 1 299 ? 182.982 170.257 191.492 1.00 68.07 317 ASP C O 1
ATOM 5939 N N . ILE C 1 300 ? 181.055 171.406 191.251 1.00 50.03 318 ILE C N 1
ATOM 5940 C CA . ILE C 1 300 ? 180.839 171.059 189.852 1.00 58.00 318 ILE C CA 1
ATOM 5941 C C . ILE C 1 300 ? 181.112 172.284 188.991 1.00 57.56 318 ILE C C 1
ATOM 5942 O O . ILE C 1 300 ? 180.575 173.367 189.254 1.00 51.79 318 ILE C O 1
ATOM 5947 N N . ILE C 1 301 ? 181.944 172.113 187.968 1.00 68.87 319 ILE C N 1
ATOM 5948 C CA . ILE C 1 301 ? 182.128 173.145 186.955 1.00 74.19 319 ILE C CA 1
ATOM 5949 C C . ILE C 1 301 ? 180.933 173.115 186.010 1.00 68.95 319 ILE C C 1
ATOM 5950 O O . ILE C 1 301 ? 180.532 172.050 185.527 1.00 70.76 319 ILE C O 1
ATOM 5955 N N . THR C 1 302 ? 180.348 174.284 185.757 1.00 84.44 320 THR C N 1
ATOM 5956 C CA . THR C 1 302 ? 179.055 174.351 185.090 1.00 81.89 320 THR C CA 1
ATOM 5957 C C . THR C 1 302 ? 179.145 174.493 183.576 1.00 87.47 320 THR C C 1
ATOM 5958 O O . THR C 1 302 ? 178.157 174.216 182.888 1.00 85.49 320 THR C O 1
ATOM 5962 N N . ALA C 1 303 ? 180.290 174.909 183.038 1.00 87.39 321 ALA C N 1
ATOM 5963 C CA . ALA C 1 303 ? 180.415 175.141 181.606 1.00 89.84 321 ALA C CA 1
ATOM 5964 C C . ALA C 1 303 ? 181.712 174.535 181.094 1.00 82.28 321 ALA C C 1
ATOM 5965 O O . ALA C 1 303 ? 182.700 174.431 181.826 1.00 87.07 321 ALA C O 1
ATOM 5967 N N . ASN C 1 304 ? 181.699 174.137 179.825 1.00 70.86 322 ASN C N 1
ATOM 5968 C CA . ASN C 1 304 ? 182.861 173.556 179.174 1.00 64.58 322 ASN C CA 1
ATOM 5969 C C . ASN C 1 304 ? 183.018 174.172 177.792 1.00 69.73 322 ASN C C 1
ATOM 5970 O O . ASN C 1 304 ? 182.023 174.561 177.167 1.00 68.21 322 ASN C O 1
ATOM 5975 N N . PRO C 1 305 ? 184.254 174.278 177.291 1.00 56.88 323 PRO C N 1
ATOM 5976 C CA . PRO C 1 305 ? 184.468 175.004 176.027 1.00 54.70 323 PRO C CA 1
ATOM 5977 C C . PRO C 1 305 ? 183.841 174.343 174.810 1.00 59.71 323 PRO C C 1
ATOM 5978 O O . PRO C 1 305 ? 183.537 175.043 173.835 1.00 55.44 323 PRO C O 1
ATOM 5982 N N . TRP C 1 306 ? 183.652 173.022 174.820 1.00 58.10 324 TRP C N 1
ATOM 5983 C CA . TRP C 1 306 ? 183.162 172.345 173.623 1.00 54.35 324 TRP C CA 1
ATOM 5984 C C . TRP C 1 306 ? 181.767 172.823 173.241 1.00 58.83 324 TRP C C 1
ATOM 5985 O O . TRP C 1 306 ? 181.500 173.112 172.067 1.00 49.88 324 TRP C O 1
ATOM 5996 N N . SER C 1 307 ? 180.868 172.931 174.221 1.00 74.66 325 SER C N 1
ATOM 5997 C CA . SER C 1 307 ? 179.496 173.329 173.925 1.00 83.23 325 SER C CA 1
ATOM 5998 C C . SER C 1 307 ? 179.442 174.740 173.353 1.00 74.68 325 SER C C 1
ATOM 5999 O O . SER C 1 307 ? 178.758 174.992 172.353 1.00 83.93 325 SER C O 1
ATOM 6002 N N . MET C 1 308 ? 180.175 175.676 173.962 1.00 92.69 326 MET C N 1
ATOM 6003 C CA . MET C 1 308 ? 180.107 177.060 173.506 1.00 92.62 326 MET C CA 1
ATOM 6004 C C . MET C 1 308 ? 180.792 177.234 172.156 1.00 87.51 326 MET C C 1
ATOM 6005 O O . MET C 1 308 ? 180.320 178.008 171.313 1.00 89.73 326 MET C O 1
ATOM 6010 N N . ILE C 1 309 ? 181.898 176.521 171.922 1.00 89.50 327 ILE C N 1
ATOM 6011 C CA . ILE C 1 309 ? 182.561 176.629 170.626 1.00 93.81 327 ILE C CA 1
ATOM 6012 C C . ILE C 1 309 ? 181.680 176.042 169.527 1.00 92.08 327 ILE C C 1
ATOM 6013 O O . ILE C 1 309 ? 181.578 176.608 168.430 1.00 87.81 327 ILE C O 1
ATOM 6018 N N . ALA C 1 310 ? 180.995 174.929 169.810 1.00 98.17 328 ALA C N 1
ATOM 6019 C CA . ALA C 1 310 ? 180.070 174.374 168.829 1.00 93.39 328 ALA C CA 1
ATOM 6020 C C . ALA C 1 310 ? 178.904 175.320 168.577 1.00 90.12 328 ALA C C 1
ATOM 6021 O O . ALA C 1 310 ? 178.467 175.486 167.432 1.00 88.52 328 ALA C O 1
ATOM 6023 N N . LEU C 1 311 ? 178.393 175.958 169.633 1.00 77.05 329 LEU C N 1
ATOM 6024 C CA . LEU C 1 311 ? 177.276 176.881 169.468 1.00 82.60 329 LEU C CA 1
ATOM 6025 C C . LEU C 1 311 ? 177.671 178.086 168.622 1.00 83.72 329 LEU C C 1
ATOM 6026 O O . LEU C 1 311 ? 176.914 178.511 167.739 1.00 83.40 329 LEU C O 1
ATOM 6031 N N . LEU C 1 312 ? 178.856 178.651 168.873 1.00 91.61 330 LEU C N 1
ATOM 6032 C CA . LEU C 1 312 ? 179.283 179.806 168.089 1.00 93.52 330 LEU C CA 1
ATOM 6033 C C . LEU C 1 312 ? 179.594 179.412 166.650 1.00 85.74 330 LEU C C 1
ATOM 6034 O O . LEU C 1 312 ? 179.325 180.181 165.721 1.00 88.73 330 LEU C O 1
ATOM 6039 N N . CYS C 1 313 ? 180.144 178.213 166.437 1.00 85.81 331 CYS C N 1
ATOM 6040 C CA . CYS C 1 313 ? 180.338 177.741 165.070 1.00 89.09 331 CYS C CA 1
ATOM 6041 C C . CYS C 1 313 ? 179.004 177.596 164.348 1.00 87.20 331 CYS C C 1
ATOM 6042 O O . CYS C 1 313 ? 178.879 177.968 163.175 1.00 83.87 331 CYS C O 1
ATOM 6045 N N . SER C 1 314 ? 177.991 177.068 165.040 1.00 64.47 332 SER C N 1
ATOM 6046 C CA . SER C 1 314 ? 176.674 176.917 164.431 1.00 62.67 332 SER C CA 1
ATOM 6047 C C . SER C 1 314 ? 176.056 178.269 164.098 1.00 70.14 332 SER C C 1
ATOM 6048 O O . SER C 1 314 ? 175.431 178.431 163.042 1.00 64.19 332 SER C O 1
ATOM 6051 N N . VAL C 1 315 ? 176.205 179.251 164.990 1.00 84.65 333 VAL C N 1
ATOM 6052 C CA . VAL C 1 315 ? 175.628 180.564 164.714 1.00 93.31 333 VAL C CA 1
ATOM 6053 C C . VAL C 1 315 ? 176.369 181.243 163.563 1.00 88.84 333 VAL C C 1
ATOM 6054 O O . VAL C 1 315 ? 175.755 181.918 162.725 1.00 90.35 333 VAL C O 1
ATOM 6058 N N . PHE C 1 316 ? 177.690 181.054 163.478 1.00 86.87 334 PHE C N 1
ATOM 6059 C CA . PHE C 1 316 ? 178.431 181.579 162.336 1.00 86.70 334 PHE C CA 1
ATOM 6060 C C . PHE C 1 316 ? 177.960 180.936 161.040 1.00 86.17 334 PHE C C 1
ATOM 6061 O O . PHE C 1 316 ? 177.784 181.619 160.024 1.00 87.87 334 PHE C O 1
ATOM 6069 N N . LEU C 1 317 ? 177.739 179.619 161.059 1.00 73.54 335 LEU C N 1
ATOM 6070 C CA . LEU C 1 317 ? 177.265 178.930 159.863 1.00 64.68 335 LEU C CA 1
ATOM 6071 C C . LEU C 1 317 ? 175.881 179.415 159.449 1.00 65.51 335 LEU C C 1
ATOM 6072 O O . LEU C 1 317 ? 175.620 179.621 158.258 1.00 65.14 335 LEU C O 1
ATOM 6077 N N . VAL C 1 318 ? 174.973 179.592 160.412 1.00 77.92 336 VAL C N 1
ATOM 6078 C CA . VAL C 1 318 ? 173.626 180.020 160.047 1.00 74.64 336 VAL C CA 1
ATOM 6079 C C . VAL C 1 318 ? 173.632 181.459 159.541 1.00 76.02 336 VAL C C 1
ATOM 6080 O O . VAL C 1 318 ? 172.872 181.804 158.628 1.00 74.07 336 VAL C O 1
ATOM 6084 N N . LEU C 1 319 ? 174.490 182.320 160.096 1.00 84.56 337 LEU C N 1
ATOM 6085 C CA . LEU C 1 319 ? 174.593 183.672 159.559 1.00 84.75 337 LEU C CA 1
ATOM 6086 C C . LEU C 1 319 ? 175.213 183.675 158.166 1.00 82.93 337 LEU C C 1
ATOM 6087 O O . LEU C 1 319 ? 174.828 184.489 157.318 1.00 85.69 337 LEU C O 1
ATOM 6092 N N . PHE C 1 320 ? 176.160 182.771 157.906 1.00 79.27 338 PHE C N 1
ATOM 6093 C CA . PHE C 1 320 ? 176.687 182.623 156.553 1.00 73.09 338 PHE C CA 1
ATOM 6094 C C . PHE C 1 320 ? 175.599 182.166 155.590 1.00 70.86 338 PHE C C 1
ATOM 6095 O O . PHE C 1 320 ? 175.541 182.620 154.441 1.00 80.22 338 PHE C O 1
ATOM 6103 N N . LYS C 1 321 ? 174.730 181.260 156.042 1.00 70.95 339 LYS C N 1
ATOM 6104 C CA . LYS C 1 321 ? 173.601 180.837 155.218 1.00 76.36 339 LYS C CA 1
ATOM 6105 C C . LYS C 1 321 ? 172.655 182.000 154.944 1.00 75.64 339 LYS C C 1
ATOM 6106 O O . LYS C 1 321 ? 172.132 182.140 153.832 1.00 75.47 339 LYS C O 1
ATOM 6112 N N . ALA C 1 322 ? 172.416 182.841 155.952 1.00 77.91 340 ALA C N 1
ATOM 6113 C CA . ALA C 1 322 ? 171.585 184.024 155.746 1.00 78.97 340 ALA C CA 1
ATOM 6114 C C . ALA C 1 322 ? 172.215 184.969 154.730 1.00 75.86 340 ALA C C 1
ATOM 6115 O O . ALA C 1 322 ? 171.516 185.550 153.891 1.00 76.57 340 ALA C O 1
ATOM 6117 N N . ALA C 1 323 ? 173.537 185.145 154.798 1.00 79.12 341 ALA C N 1
ATOM 6118 C CA . ALA C 1 323 ? 174.227 185.974 153.814 1.00 75.90 341 ALA C CA 1
ATOM 6119 C C . ALA C 1 323 ? 174.105 185.385 152.414 1.00 75.97 341 ALA C C 1
ATOM 6120 O O . ALA C 1 323 ? 173.921 186.118 151.435 1.00 78.35 341 ALA C O 1
ATOM 6122 N N . ASP C 1 324 ? 174.217 184.061 152.299 1.00 77.67 342 ASP C N 1
ATOM 6123 C CA . ASP C 1 324 ? 174.028 183.411 151.006 1.00 84.43 342 ASP C CA 1
ATOM 6124 C C . ASP C 1 324 ? 172.615 183.639 150.481 1.00 85.47 342 ASP C C 1
ATOM 6125 O O . ASP C 1 324 ? 172.417 183.870 149.283 1.00 82.23 342 ASP C O 1
ATOM 6130 N N . PHE C 1 325 ? 171.618 183.569 151.366 1.00 82.50 343 PHE C N 1
ATOM 6131 C CA . PHE C 1 325 ? 170.242 183.837 150.956 1.00 76.63 343 PHE C CA 1
ATOM 6132 C C . PHE C 1 325 ? 170.076 185.277 150.486 1.00 81.87 343 PHE C C 1
ATOM 6133 O O . PHE C 1 325 ? 169.382 185.540 149.497 1.00 79.43 343 PHE C O 1
ATOM 6141 N N . ALA C 1 326 ? 170.697 186.224 151.191 1.00 69.99 344 ALA C N 1
ATOM 6142 C CA . ALA C 1 326 ? 170.626 187.621 150.775 1.00 64.44 344 ALA C CA 1
ATOM 6143 C C . ALA C 1 326 ? 171.284 187.820 149.416 1.00 65.33 344 ALA C C 1
ATOM 6144 O O . ALA C 1 326 ? 170.793 188.595 148.586 1.00 69.97 344 ALA C O 1
ATOM 6146 N N . LYS C 1 327 ? 172.403 187.133 149.175 1.00 77.19 345 LYS C N 1
ATOM 6147 C CA . LYS C 1 327 ? 173.030 187.171 147.857 1.00 76.17 345 LYS C CA 1
ATOM 6148 C C . LYS C 1 327 ? 172.102 186.595 146.794 1.00 76.42 345 LYS C C 1
ATOM 6149 O O . LYS C 1 327 ? 172.006 187.131 145.684 1.00 73.11 345 LYS C O 1
ATOM 6155 N N . LEU C 1 328 ? 171.411 185.500 147.119 1.00 106.67 346 LEU C N 1
ATOM 6156 C CA . LEU C 1 328 ? 170.442 184.928 146.189 1.00 106.30 346 LEU C CA 1
ATOM 6157 C C . LEU C 1 328 ? 169.329 185.920 145.879 1.00 101.49 346 LEU C C 1
ATOM 6158 O O . LEU C 1 328 ? 168.850 185.994 144.741 1.00 101.95 346 LEU C O 1
ATOM 6163 N N . SER C 1 329 ? 168.902 186.686 146.878 1.00 115.25 347 SER C N 1
ATOM 6164 C CA . SER C 1 329 ? 167.869 187.698 146.688 1.00 122.84 347 SER C CA 1
ATOM 6165 C C . SER C 1 329 ? 168.370 188.839 145.810 1.00 119.10 347 SER C C 1
ATOM 6166 O O . SER C 1 329 ? 167.969 189.990 145.985 1.00 123.64 347 SER C O 1
#

Sequence (753 aa):
MGVAVFLVYQTITDFRDKLKHPVMSVSYKEVNMYDAPGIALYPGKARLLSCEHHWYDHIPPLKDPGQPGENTCVTQDISYIDPYTNKTMKHALIVQGPRDVRRRELVFLQFHLNETKQDFSAIDYLLFSSYEAFLKSHDQVKFMQDCESSFSSWKFSGGFRTWVKMSLVKTKEEDGSQSVEFRQETSVVNFIDRRETPDKGDQLFFVVFEWKDPYIQEIQDIITANPWSMIALLCSVFLVLFKAADFAKLSMGVAVFLVYQTITDFRDKLKHPVMSVSYKEVNMYDAPGIALYPGKARLLSCEHHWYDHIPPLKDPGQPGENTCVTQDISYIDPYTNKTMKHALIVQGPRDVRRRELVFLQFHLNETKQDFSAIDYLLFSSYEAFLKSHDQVKFMQDCESSFSSWKFSGGFRTWVKMSLVKTKEEDGSQSVEFRQETSVVNFIDRRETPDKGDQLFFVVFEWKDPYIQEIQDIITANPWSMIALLCSVFLVLFKAADFAKLSMGVAVFLVYQTITDFRDKLKHPVMSVSYKEVNMYDAPGIALYPGKARLLSCEHHWYDHIPPLKDPGQPGENTCVTQDISYIDPYTNKTMKHALIVQGPRDVRRRELVFLQFHLNETKQDFSAIDYLLFSSYEAFLKSHDQVKFMQDCESSFSSWKFSGGFRTWVKMSLVKTKEEDGSQSVEFRQETSVVNFIDRRETPDKGDQLFFVVFEWKDPYIQEIQDIITANPWSMIALLCSVFLVLFKAADFAKLS

Organism: Xenopus tropicalis (NCBI:txid8364)